Protein AF-A0A524HLT4-F1 (afdb_monomer_lite)

Foldseek 3Di:
DVLVVCCVPDPDHDDRCVVVPDDPVVLLVVLLVDQEDEEEPDPNQVSNLVSLHQYEYEAQQDDCVVVPDVRPNYDYDWADDPCPNNPDPDDPDPDSNRRVSDDPVNVVVSVCCSNVVVDPVPPQPFFDCLDVFKTFRPLCVVQCVVQVVRDPVSLVVDDVFAWPDDPPDDPQWTWTWDFTVSPTFIKIKIKGAQPDPVVQVVLCVQAVHRDDLQVLQVVCQSVLVNLVQAAFAWGMKGFDDDVRHTRMIMTMTTDDPQKDQCLVDPPVLLVDDDDPVSVVVLLVLLLLVLVSLLSVVVSQKFQLQQASRQWIAHPVGHTYGHDSSPIGRDPPPSVVSSLNNLLRHLQRAACSRQPPVSNVSSLCSNVVHPDDDPVSVVSVVSSPVSSVVVQVVQVVVVHHGRNPDD

pLDDT: mean 89.77, std 9.59, range [34.19, 98.19]

Radius of gyration: 25.06 Å; chains: 1; bounding box: 56×79×60 Å

Secondary structure (DSSP, 8-state):
-HHHHHHHH-SS----TTTSPPPHHHHHHHHHH-S-EEEESSHHHHHHHHTT--EEEEESSS-GGGG----TTEEEEE---TT-S---SS--SSS-HHHHTS-HHHHHHHHHHHHT---STT---PPEEEETTEEE-GGGHHHHHHTT-SSHHHHHH---SEE---TTS-TTEEEEEEEEETTEEEEEEEEEES--HHHHHHHHHHHTS---TTHHHHHHHHHHHHTT-B-PPEEEEEEEEETTEEEEEEEEEEPPTTEEETTT---GGGT----HHHHHHHHHHHHHHHHHHHHHHHTT-B-SS--GGGEEEETTS-EEE--GGG-B--SSSHHHHHHHHHHHHHHHS-TTTS-HHHHHHHHHHHHT-SS--HHHHHHHHHHHHHHHHHHHHHHHTT---TTT--

Sequence (406 aa):
KISRQICEESKHRLLNLGETPVTMGQLKSLFSSAGLVITNDTGPRHITIALRGKLVTLFGPNSPDWTETGYKNEIKIVGSAPCAPCAKPICSKSNHYCMEAISVEQVYKAAVTLLENKPLPQAAKSMVETVKGFFVDPEYRDGLEQKGLTSFDEVFSFYKGENLHKRELAAYRTRMRIEIQAPAATLFLKRYDNPPVPVQIKNWISHRRRQSLAFSDVSPCEYLKTAGVDTPKIIAHGTQWKLLFEKRSFCLTEKIPDAESLERKLPACFTETGSQQDIREKRAFINDLAEFVKKFHHTDYRHRDLYLAHIFYDSSGRFHLIDLARAFRPGFLAERFRRKDIAQLYYSAPRRNVSRTDRMRFYKAMAASDRLNETDKIFIRKIIGKAQKMARHDLKHGKTAPFASR

Structure (mmCIF, N/CA/C/O backbone):
data_AF-A0A524HLT4-F1
#
_entry.id   AF-A0A524HLT4-F1
#
loop_
_atom_site.group_PDB
_atom_site.id
_atom_site.type_symbol
_atom_site.label_atom_id
_atom_site.label_alt_id
_atom_site.label_comp_id
_atom_site.label_asym_id
_atom_site.label_entity_id
_atom_site.label_seq_id
_atom_site.pdbx_PDB_ins_code
_atom_site.Cartn_x
_atom_site.Cartn_y
_atom_site.Cartn_z
_atom_site.occupancy
_atom_site.B_iso_or_equiv
_atom_site.auth_seq_id
_atom_site.auth_comp_id
_atom_site.auth_asym_id
_atom_site.auth_atom_id
_atom_site.pdbx_PDB_model_num
ATOM 1 N N . LYS A 1 1 ? -0.841 -43.737 17.200 1.00 75.81 1 LYS A N 1
ATOM 2 C CA . LYS A 1 1 ? -1.978 -43.465 18.118 1.00 75.81 1 LYS A CA 1
ATOM 3 C C . LYS A 1 1 ? -2.885 -42.368 17.559 1.00 75.81 1 LYS A C 1
ATOM 5 O O . LYS A 1 1 ? -4.003 -42.695 17.209 1.00 75.81 1 LYS A O 1
ATOM 10 N N . ILE A 1 2 ? -2.392 -41.137 17.353 1.00 85.56 2 ILE A N 1
ATOM 11 C CA . ILE A 1 2 ? -3.189 -40.023 16.788 1.00 85.56 2 ILE A CA 1
ATOM 12 C C . ILE A 1 2 ? -3.711 -40.323 15.369 1.00 85.56 2 ILE A C 1
ATOM 14 O O . ILE A 1 2 ? -4.892 -40.145 15.111 1.00 85.56 2 ILE A O 1
ATOM 18 N N . SER A 1 3 ? -2.874 -40.838 14.459 1.00 87.31 3 SER A N 1
ATOM 19 C CA . SER A 1 3 ? -3.309 -41.143 13.082 1.00 87.31 3 SER A CA 1
ATOM 20 C C . SER A 1 3 ? -4.432 -42.183 13.006 1.00 87.31 3 SER A C 1
ATOM 22 O O . SER A 1 3 ? -5.308 -42.067 12.157 1.00 87.31 3 SER A O 1
ATOM 24 N N . ARG A 1 4 ? -4.435 -43.161 13.920 1.00 88.75 4 ARG A N 1
ATOM 25 C CA . ARG A 1 4 ? -5.487 -44.180 14.018 1.00 88.75 4 ARG A CA 1
ATOM 26 C C . ARG A 1 4 ? -6.804 -43.579 14.504 1.00 88.75 4 ARG A C 1
ATOM 28 O O . ARG A 1 4 ? -7.819 -43.785 13.857 1.00 88.75 4 ARG A O 1
ATOM 35 N N . GLN A 1 5 ? -6.753 -42.752 15.549 1.00 91.81 5 GLN A N 1
ATOM 36 C CA . GLN A 1 5 ? -7.920 -42.023 16.050 1.00 91.81 5 GLN A CA 1
ATOM 37 C C . GLN A 1 5 ? -8.542 -41.128 14.963 1.00 91.81 5 GLN A C 1
ATOM 39 O O . GLN A 1 5 ? -9.751 -41.138 14.772 1.00 91.81 5 GLN A O 1
ATOM 44 N N . ILE A 1 6 ? -7.718 -40.422 14.178 1.00 90.88 6 ILE A N 1
ATOM 45 C CA . ILE A 1 6 ? -8.203 -39.621 13.039 1.00 90.88 6 ILE A CA 1
ATOM 46 C C . ILE A 1 6 ? -8.924 -40.499 12.002 1.00 90.88 6 ILE A C 1
ATOM 48 O O . ILE A 1 6 ? -9.928 -40.080 11.434 1.00 90.88 6 ILE A O 1
ATOM 52 N N . CYS A 1 7 ? -8.425 -41.712 11.740 1.00 92.31 7 CYS A N 1
ATOM 53 C CA . CYS A 1 7 ? -9.081 -42.641 10.818 1.00 92.31 7 CYS A CA 1
ATOM 54 C C . CYS A 1 7 ? -10.422 -43.150 11.365 1.00 92.31 7 CYS A C 1
ATOM 56 O O . CYS A 1 7 ? -11.362 -43.276 10.588 1.00 92.31 7 CYS A O 1
ATOM 58 N N . GLU A 1 8 ? -10.513 -43.412 12.670 1.00 93.25 8 GLU A N 1
ATOM 59 C CA . GLU A 1 8 ? -11.736 -43.870 13.348 1.00 93.25 8 GLU A CA 1
ATOM 60 C C . GLU A 1 8 ? -12.819 -42.781 13.402 1.00 93.25 8 GLU A C 1
ATOM 62 O O . GLU A 1 8 ? -14.000 -43.072 13.231 1.00 93.25 8 GLU A O 1
ATOM 67 N N . GLU A 1 9 ? -12.427 -41.519 13.593 1.00 94.19 9 GLU A N 1
ATOM 68 C CA . GLU A 1 9 ? -13.350 -40.375 13.643 1.00 94.19 9 GLU A CA 1
ATOM 69 C C . GLU A 1 9 ? -13.757 -39.864 12.245 1.00 94.19 9 GLU A C 1
ATOM 71 O O . GLU A 1 9 ? -14.718 -39.101 12.100 1.00 94.19 9 GLU A O 1
ATOM 76 N N . SER A 1 10 ? -13.039 -40.265 11.192 1.00 92.25 10 SER A N 1
ATOM 77 C CA . SER A 1 10 ? -13.294 -39.809 9.826 1.00 92.25 10 SER A CA 1
ATOM 78 C C . SER A 1 10 ? -14.485 -40.523 9.187 1.00 92.25 10 SER A C 1
ATOM 80 O O . SER A 1 10 ? -14.533 -41.745 9.077 1.00 92.25 10 SER A O 1
ATOM 82 N N . LYS A 1 11 ? -15.411 -39.739 8.624 1.00 93.00 11 LYS A N 1
ATOM 83 C CA . LYS A 1 11 ? -16.519 -40.253 7.795 1.00 93.00 11 LYS A CA 1
ATOM 84 C C . LYS A 1 11 ? -16.058 -40.814 6.445 1.00 93.00 11 LYS A C 1
ATOM 86 O O . LYS A 1 11 ? -16.791 -41.564 5.808 1.00 93.00 11 LYS A O 1
ATOM 91 N N . HIS A 1 12 ? -14.869 -40.425 5.986 1.00 91.12 12 HIS A N 1
ATOM 92 C CA . HIS A 1 12 ? -14.284 -40.883 4.728 1.00 91.12 12 HIS A CA 1
ATOM 93 C C . HIS A 1 12 ? -13.130 -41.850 4.980 1.00 91.12 12 HIS A C 1
ATOM 95 O O . HIS A 1 12 ? -12.409 -41.730 5.971 1.00 91.12 12 HIS A O 1
ATOM 101 N N . ARG A 1 13 ? -12.906 -42.780 4.046 1.00 91.00 13 ARG A N 1
ATOM 102 C CA . ARG A 1 13 ? -11.767 -43.698 4.117 1.00 91.00 13 ARG A CA 1
ATOM 103 C C . ARG A 1 13 ? -10.455 -42.921 3.986 1.00 91.00 13 ARG A C 1
ATOM 105 O O . ARG A 1 13 ? -10.180 -42.354 2.931 1.00 91.00 13 ARG A O 1
ATOM 112 N N . LEU A 1 14 ? -9.636 -42.942 5.034 1.00 91.44 14 LEU A N 1
ATOM 113 C CA . LEU A 1 14 ? -8.285 -42.380 5.032 1.00 91.44 14 LEU A CA 1
ATOM 114 C C . LEU A 1 14 ? -7.245 -43.489 4.848 1.00 91.44 14 LEU A C 1
ATOM 116 O O . LEU A 1 14 ? -7.407 -44.597 5.354 1.00 91.44 14 LEU A O 1
ATOM 120 N N . LEU A 1 15 ? -6.166 -43.189 4.124 1.00 89.06 15 LEU A N 1
ATOM 121 C CA . LEU A 1 15 ? -5.007 -44.075 4.011 1.00 89.06 15 LEU A CA 1
ATOM 122 C C . LEU A 1 15 ? -3.960 -43.668 5.054 1.00 89.06 15 LEU A C 1
ATOM 124 O O . LEU A 1 15 ? -3.321 -42.622 4.932 1.00 89.06 15 LEU A O 1
ATOM 128 N N . ASN A 1 16 ? -3.784 -44.494 6.085 1.00 90.00 16 ASN A N 1
ATOM 129 C CA . ASN A 1 16 ? -2.827 -44.244 7.160 1.00 90.00 16 ASN A CA 1
ATOM 130 C C . ASN A 1 16 ? -1.420 -44.738 6.785 1.00 90.00 16 ASN A C 1
ATOM 132 O O . ASN A 1 16 ? -1.027 -45.859 7.103 1.00 90.00 16 ASN A O 1
ATOM 136 N N . LEU A 1 17 ? -0.621 -43.870 6.165 1.00 87.62 17 LEU A N 1
ATOM 137 C CA . LEU A 1 17 ? 0.766 -44.189 5.791 1.00 87.62 17 LEU A CA 1
ATOM 138 C C . LEU A 1 17 ? 1.712 -44.380 6.997 1.00 87.62 17 LEU A C 1
ATOM 140 O O . LEU A 1 17 ? 2.854 -44.789 6.820 1.00 87.62 17 LEU A O 1
ATOM 144 N N . GLY A 1 18 ? 1.255 -44.113 8.227 1.00 83.75 18 GLY A N 1
ATOM 145 C CA . GLY A 1 18 ? 1.998 -44.455 9.444 1.00 83.75 18 GLY A CA 1
ATOM 146 C C . GLY A 1 18 ? 2.004 -45.957 9.754 1.00 83.75 18 GLY A C 1
ATOM 147 O O . GLY A 1 18 ? 2.878 -46.420 10.479 1.00 83.75 18 GLY A O 1
ATOM 148 N N . GLU A 1 19 ? 1.050 -46.713 9.205 1.00 84.69 19 GLU A N 1
ATOM 149 C CA . GLU A 1 19 ? 0.971 -48.180 9.316 1.00 84.69 19 GLU A CA 1
ATOM 150 C C . GLU A 1 19 ? 1.450 -48.882 8.038 1.00 84.69 19 GLU A C 1
ATOM 152 O O . GLU A 1 19 ? 1.698 -50.084 8.035 1.00 84.69 19 GLU A O 1
ATOM 157 N N . THR A 1 20 ? 1.629 -48.129 6.952 1.00 82.31 20 THR A N 1
ATOM 158 C CA . THR A 1 20 ? 2.192 -48.608 5.686 1.00 82.31 20 THR A CA 1
ATOM 159 C C . THR A 1 20 ? 3.314 -47.663 5.260 1.00 82.31 20 THR A C 1
ATOM 161 O O . THR A 1 20 ? 3.067 -46.728 4.492 1.00 82.31 20 THR A O 1
ATOM 164 N N . PRO A 1 21 ? 4.540 -47.854 5.787 1.00 80.94 21 PRO A N 1
ATOM 165 C CA . PRO A 1 21 ? 5.656 -46.967 5.505 1.00 80.94 21 PRO A CA 1
ATOM 166 C C . PRO A 1 21 ? 5.930 -46.909 4.004 1.00 80.94 21 PRO A C 1
ATOM 168 O O . PRO A 1 21 ? 6.067 -47.936 3.341 1.00 80.94 21 PRO A O 1
ATOM 171 N N . VAL A 1 22 ? 6.032 -45.695 3.476 1.00 87.94 22 VAL A N 1
ATOM 172 C CA . VAL A 1 22 ? 6.379 -45.454 2.076 1.00 87.94 22 VAL A CA 1
ATOM 173 C C . VAL A 1 22 ? 7.835 -45.031 1.969 1.00 87.94 22 VAL A C 1
ATOM 175 O O . VAL A 1 22 ? 8.350 -44.267 2.786 1.00 87.94 22 VAL A O 1
ATOM 178 N N . THR A 1 23 ? 8.511 -45.503 0.929 1.00 91.44 23 THR A N 1
ATOM 179 C CA . THR A 1 23 ? 9.839 -45.000 0.572 1.00 91.44 23 THR A CA 1
ATOM 180 C C . THR A 1 23 ? 9.758 -43.538 0.128 1.00 91.44 23 THR A C 1
ATOM 182 O O . THR A 1 23 ? 8.711 -43.048 -0.301 1.00 91.44 23 THR A O 1
ATOM 185 N N . MET A 1 24 ? 10.893 -42.836 0.139 1.00 86.88 24 MET A N 1
ATOM 186 C CA . MET A 1 24 ? 10.975 -41.461 -0.368 1.00 86.88 24 MET A CA 1
ATOM 187 C C . MET A 1 24 ? 10.504 -41.343 -1.832 1.00 86.88 24 MET A C 1
ATOM 189 O O . MET A 1 24 ? 9.885 -40.349 -2.206 1.00 86.88 24 MET A O 1
ATOM 193 N N . GLY A 1 25 ? 10.776 -42.354 -2.666 1.00 87.81 25 GLY A N 1
ATOM 194 C CA . GLY A 1 25 ? 10.302 -42.402 -4.053 1.00 87.81 25 GLY A CA 1
ATOM 195 C C . GLY A 1 25 ? 8.781 -42.537 -4.149 1.00 87.81 25 GLY A C 1
ATOM 196 O O . GLY A 1 25 ? 8.139 -41.778 -4.872 1.00 87.81 25 GLY A O 1
ATOM 197 N N . GLN A 1 26 ? 8.192 -43.438 -3.360 1.00 91.50 26 GLN A N 1
ATOM 198 C CA . GLN A 1 26 ? 6.737 -43.611 -3.293 1.00 91.50 26 GLN A CA 1
ATOM 199 C C . GLN A 1 26 ? 6.039 -42.360 -2.748 1.00 91.50 26 GLN A C 1
ATOM 201 O O . GLN A 1 26 ? 5.020 -41.948 -3.294 1.00 91.50 26 GLN A O 1
ATOM 206 N N . LEU A 1 27 ? 6.613 -41.695 -1.740 1.00 88.81 27 LEU A N 1
ATOM 207 C CA . LEU A 1 27 ? 6.082 -40.436 -1.216 1.00 88.81 27 LEU A CA 1
ATOM 208 C C . LEU A 1 27 ? 6.042 -39.343 -2.295 1.00 88.81 27 LEU A C 1
ATOM 210 O O . LEU A 1 27 ? 5.025 -38.670 -2.450 1.00 88.81 27 LEU A O 1
ATOM 214 N N . LYS A 1 28 ? 7.115 -39.203 -3.086 1.00 86.25 28 LYS A N 1
ATOM 215 C CA . LYS A 1 28 ? 7.148 -38.277 -4.231 1.00 86.25 28 LYS A CA 1
ATOM 216 C C . LYS A 1 28 ? 6.053 -38.604 -5.251 1.00 86.25 28 LYS A C 1
ATOM 218 O O . LYS A 1 28 ? 5.383 -37.687 -5.710 1.00 86.25 28 LYS A O 1
ATOM 223 N N . SER A 1 29 ? 5.841 -39.887 -5.557 1.00 86.31 29 SER A N 1
ATOM 224 C CA . SER A 1 29 ? 4.787 -40.339 -6.481 1.00 86.31 29 SER A CA 1
ATOM 225 C C . SER A 1 29 ? 3.370 -40.066 -5.964 1.00 86.31 29 SER A C 1
ATOM 227 O O . SER A 1 29 ? 2.464 -39.768 -6.745 1.00 86.31 29 SER A O 1
ATOM 229 N N . LEU A 1 30 ? 3.156 -40.169 -4.651 1.00 88.25 30 LEU A N 1
ATOM 230 C CA . LEU A 1 30 ? 1.884 -39.797 -4.035 1.00 88.25 30 LEU A CA 1
ATOM 231 C C . LEU A 1 30 ? 1.665 -38.287 -4.141 1.00 88.25 30 LEU A C 1
ATOM 233 O O . LEU A 1 30 ? 0.588 -37.843 -4.528 1.00 88.25 30 LEU A O 1
ATOM 237 N N . PHE A 1 31 ? 2.700 -37.496 -3.857 1.00 89.88 31 PHE A N 1
ATOM 238 C CA . PHE A 1 31 ? 2.612 -36.037 -3.867 1.00 89.88 31 PHE A CA 1
ATOM 239 C C . PHE A 1 31 ? 2.452 -35.471 -5.278 1.00 89.88 31 PHE A C 1
ATOM 241 O O . PHE A 1 31 ? 1.733 -34.492 -5.448 1.00 89.88 31 PHE A O 1
ATOM 248 N N . SER A 1 32 ? 3.049 -36.097 -6.297 1.00 80.12 32 SER A N 1
ATOM 249 C CA . SER A 1 32 ? 2.853 -35.692 -7.695 1.00 80.12 32 SER A CA 1
ATOM 250 C C . SER A 1 32 ? 1.415 -35.888 -8.176 1.00 80.12 32 SER A C 1
ATOM 252 O O . SER A 1 32 ? 0.998 -35.233 -9.124 1.00 80.12 32 SER A O 1
ATOM 254 N N . SER A 1 33 ? 0.666 -36.782 -7.526 1.00 82.44 33 SER A N 1
ATOM 255 C CA . SER A 1 33 ? -0.726 -37.104 -7.863 1.00 82.44 33 SER A CA 1
ATOM 256 C C . SER A 1 33 ? -1.736 -36.437 -6.918 1.00 82.44 33 SER A C 1
ATOM 258 O O . SER A 1 33 ? -2.944 -36.546 -7.122 1.00 82.44 33 SER A O 1
ATOM 260 N N . ALA A 1 34 ? -1.266 -35.765 -5.865 1.00 88.69 34 ALA A N 1
ATOM 261 C CA . ALA A 1 34 ? -2.120 -35.152 -4.859 1.00 88.69 34 ALA A CA 1
ATOM 262 C C . ALA A 1 34 ? -2.689 -33.811 -5.350 1.00 88.69 34 ALA A C 1
ATOM 264 O O . ALA A 1 34 ? -1.956 -32.937 -5.812 1.00 88.69 34 ALA A O 1
ATOM 265 N N . GLY A 1 35 ? -3.999 -33.605 -5.176 1.00 86.94 35 GLY A N 1
ATOM 266 C CA . GLY A 1 35 ? -4.645 -32.322 -5.481 1.00 86.94 35 GLY A CA 1
ATOM 267 C C . GLY A 1 35 ? -4.282 -31.197 -4.503 1.00 86.94 35 GLY A C 1
ATOM 268 O O . GLY A 1 35 ? -4.381 -30.023 -4.853 1.00 86.94 35 GLY A O 1
ATOM 269 N N . LEU A 1 36 ? -3.856 -31.542 -3.286 1.00 94.44 36 LEU A N 1
ATOM 270 C CA . LEU A 1 36 ? -3.402 -30.621 -2.248 1.00 94.44 36 LEU A CA 1
ATOM 271 C C . LEU A 1 36 ? -2.547 -31.381 -1.229 1.00 94.44 36 LEU A C 1
ATOM 273 O O . LEU A 1 36 ? -2.898 -32.495 -0.843 1.00 94.44 36 LEU A O 1
ATOM 277 N N . VAL A 1 37 ? -1.479 -30.751 -0.742 1.00 95.75 37 VAL A N 1
ATOM 278 C CA . VAL A 1 37 ? -0.711 -31.228 0.415 1.00 95.75 37 VAL A CA 1
ATOM 279 C C . VAL A 1 37 ? -0.870 -30.243 1.572 1.00 95.75 37 VAL A C 1
ATOM 281 O O . VAL A 1 37 ? -0.700 -29.039 1.396 1.00 95.75 37 VAL A O 1
ATOM 284 N N . ILE A 1 38 ? -1.181 -30.755 2.764 1.00 97.06 38 ILE A N 1
ATOM 285 C CA . ILE A 1 38 ? -1.224 -29.984 4.014 1.00 97.06 38 ILE A CA 1
ATOM 286 C C . ILE A 1 38 ? -0.152 -30.553 4.940 1.00 97.06 38 ILE A C 1
ATOM 288 O O . ILE A 1 38 ? -0.174 -31.741 5.254 1.00 97.06 38 ILE A O 1
ATOM 292 N N . THR A 1 39 ? 0.807 -29.729 5.355 1.00 95.44 39 THR A N 1
ATOM 293 C CA . THR A 1 39 ? 1.949 -30.177 6.170 1.00 95.44 39 THR A CA 1
ATOM 294 C C . THR A 1 39 ? 2.475 -29.054 7.062 1.00 95.44 39 THR A C 1
ATOM 296 O O . THR A 1 39 ? 2.098 -27.899 6.916 1.00 95.44 39 THR A O 1
ATOM 299 N N . ASN A 1 40 ? 3.356 -29.377 8.004 1.00 93.50 40 ASN A N 1
ATOM 300 C CA . ASN A 1 40 ? 4.203 -28.395 8.682 1.00 93.50 40 ASN A CA 1
ATOM 301 C C . ASN A 1 40 ? 5.499 -28.132 7.885 1.00 93.50 40 ASN A C 1
ATOM 303 O O . ASN A 1 40 ? 5.719 -28.720 6.821 1.00 93.50 40 ASN A O 1
ATOM 307 N N . ASP A 1 41 ? 6.361 -27.257 8.406 1.00 91.38 41 ASP A N 1
ATOM 308 C CA . ASP A 1 41 ? 7.667 -26.922 7.820 1.00 91.38 41 ASP A CA 1
ATOM 309 C C . ASP A 1 41 ? 8.700 -28.055 7.987 1.00 91.38 41 ASP A C 1
ATOM 311 O O . ASP A 1 41 ? 9.596 -28.001 8.828 1.00 91.38 41 ASP A O 1
ATOM 315 N N . THR A 1 42 ? 8.518 -29.128 7.213 1.00 89.62 42 THR A N 1
ATOM 316 C CA . THR A 1 42 ? 9.365 -30.333 7.178 1.00 89.62 42 THR A CA 1
ATOM 317 C C . THR A 1 42 ? 9.606 -30.807 5.735 1.00 89.62 42 THR A C 1
ATOM 319 O O . THR A 1 42 ? 9.130 -30.200 4.777 1.00 89.62 42 THR A O 1
ATOM 322 N N . GLY A 1 43 ? 10.339 -31.913 5.544 1.00 90.38 43 GLY A N 1
ATOM 323 C CA . GLY A 1 43 ? 10.656 -32.491 4.225 1.00 90.38 43 GLY A CA 1
ATOM 324 C C . GLY A 1 43 ? 9.488 -32.557 3.217 1.00 90.38 43 GLY A C 1
ATOM 325 O O . GLY A 1 43 ? 9.670 -32.100 2.087 1.00 90.38 43 GLY A O 1
ATOM 326 N N . PRO A 1 44 ? 8.285 -33.042 3.594 1.00 93.88 44 PRO A N 1
ATOM 327 C CA . PRO A 1 44 ? 7.085 -33.016 2.751 1.00 93.88 44 PRO A CA 1
ATOM 328 C C . PRO A 1 44 ? 6.779 -31.663 2.093 1.00 93.88 44 PRO A C 1
ATOM 330 O O . PRO A 1 44 ? 6.406 -31.613 0.918 1.00 93.88 44 PRO A O 1
ATOM 333 N N . ARG A 1 45 ? 6.993 -30.556 2.809 1.00 95.56 45 ARG A N 1
ATOM 334 C CA . ARG A 1 45 ? 6.802 -29.202 2.280 1.00 95.56 45 ARG A CA 1
ATOM 335 C C . ARG A 1 45 ? 7.712 -28.957 1.078 1.00 95.56 45 ARG A C 1
ATOM 337 O O . ARG A 1 45 ? 7.246 -28.609 -0.004 1.00 95.56 45 ARG A O 1
ATOM 344 N N . HIS A 1 46 ? 9.009 -29.201 1.253 1.00 94.06 46 HIS A N 1
ATOM 345 C CA . HIS A 1 46 ? 10.015 -28.990 0.213 1.00 94.06 46 HIS A CA 1
ATOM 346 C C . HIS A 1 46 ? 9.827 -29.933 -0.981 1.00 94.06 46 HIS A C 1
ATOM 348 O O . HIS A 1 46 ? 9.992 -29.509 -2.124 1.00 94.06 46 HIS A O 1
ATOM 354 N N . ILE A 1 47 ? 9.420 -31.183 -0.736 1.00 93.44 47 ILE A N 1
ATOM 355 C CA . ILE A 1 47 ? 9.083 -32.141 -1.799 1.00 93.44 47 ILE A CA 1
ATOM 356 C C . ILE A 1 47 ? 7.904 -31.621 -2.630 1.00 93.44 47 ILE A C 1
ATOM 358 O O . ILE A 1 47 ? 7.981 -31.612 -3.855 1.00 93.44 47 ILE A O 1
ATOM 362 N N . THR A 1 48 ? 6.843 -31.131 -1.982 1.00 94.25 48 THR A N 1
ATOM 363 C CA . THR A 1 48 ? 5.665 -30.580 -2.676 1.00 94.25 48 THR A CA 1
ATOM 364 C C . THR A 1 48 ? 6.025 -29.364 -3.528 1.00 94.25 48 THR A C 1
ATOM 366 O O . THR A 1 48 ? 5.578 -29.263 -4.671 1.00 94.25 48 THR A O 1
ATOM 369 N N . ILE A 1 49 ? 6.872 -28.470 -3.006 1.00 92.38 49 ILE A N 1
ATOM 370 C CA . ILE A 1 49 ? 7.383 -27.303 -3.743 1.00 92.38 49 ILE A CA 1
ATOM 371 C C . ILE A 1 49 ? 8.161 -27.752 -4.987 1.00 92.38 49 ILE A C 1
ATOM 373 O O . ILE A 1 49 ? 7.909 -27.250 -6.082 1.00 92.38 49 ILE A O 1
ATOM 377 N N . ALA A 1 50 ? 9.068 -28.723 -4.844 1.00 88.50 50 ALA A N 1
ATOM 378 C CA . ALA A 1 50 ? 9.855 -29.252 -5.959 1.00 88.50 50 ALA A CA 1
ATOM 379 C C . ALA A 1 50 ? 8.976 -29.901 -7.044 1.00 88.50 50 ALA A C 1
ATOM 381 O O . ALA A 1 50 ? 9.264 -29.772 -8.233 1.00 88.50 50 ALA A O 1
ATOM 382 N N . LEU A 1 51 ? 7.877 -30.543 -6.638 1.00 84.12 51 LEU A N 1
ATOM 383 C CA . LEU A 1 51 ? 6.883 -31.147 -7.530 1.00 84.12 51 LEU A CA 1
ATOM 384 C C . LEU A 1 51 ? 5.854 -30.146 -8.077 1.00 84.12 51 LEU A C 1
ATOM 386 O O . LEU A 1 51 ? 4.983 -30.534 -8.849 1.00 84.12 51 LEU A O 1
ATOM 390 N N . ARG A 1 52 ? 5.949 -28.864 -7.703 1.00 87.81 52 ARG A N 1
ATOM 391 C CA . ARG A 1 52 ? 5.010 -27.804 -8.097 1.00 87.81 52 ARG A CA 1
ATOM 392 C C . ARG A 1 52 ? 3.544 -28.111 -7.731 1.00 87.81 52 ARG A C 1
ATOM 394 O O . ARG A 1 52 ? 2.621 -27.696 -8.432 1.00 87.81 52 ARG A O 1
ATOM 401 N N . GLY A 1 53 ? 3.326 -28.792 -6.602 1.00 86.69 53 GLY A N 1
ATOM 402 C CA . GLY A 1 53 ? 1.995 -29.103 -6.067 1.00 86.69 53 GLY A CA 1
ATOM 403 C C . GLY A 1 53 ? 1.346 -27.938 -5.306 1.00 86.69 53 GLY A C 1
ATOM 404 O O . GLY A 1 53 ? 2.012 -26.971 -4.937 1.00 86.69 53 GLY A O 1
ATOM 405 N N . LYS A 1 54 ? 0.037 -28.016 -5.049 1.00 93.56 54 LYS A N 1
ATOM 406 C CA . LYS A 1 54 ? -0.671 -27.065 -4.173 1.00 93.56 54 LYS A CA 1
ATOM 407 C C . LYS A 1 54 ? -0.377 -27.388 -2.709 1.00 93.56 54 LYS A C 1
ATOM 409 O O . LYS A 1 54 ? -0.395 -28.560 -2.332 1.00 93.56 54 LYS A O 1
ATOM 414 N N . LEU A 1 55 ? -0.128 -26.368 -1.891 1.00 95.50 55 LEU A N 1
ATOM 415 C CA . LEU A 1 55 ? 0.444 -26.545 -0.559 1.00 95.50 55 LEU A CA 1
ATOM 416 C C . LEU A 1 55 ? -0.191 -25.617 0.488 1.00 95.50 55 LEU A C 1
ATOM 418 O O . LEU A 1 55 ? -0.236 -24.403 0.307 1.00 95.50 55 LEU A O 1
ATOM 422 N N . VAL A 1 56 ? -0.615 -26.178 1.621 1.00 97.25 56 VAL A N 1
ATOM 423 C CA . VAL A 1 56 ? -0.846 -25.428 2.865 1.00 97.25 56 VAL A CA 1
ATOM 424 C C . VAL A 1 56 ? 0.234 -25.813 3.868 1.00 97.25 56 VAL A C 1
ATOM 426 O O . VAL A 1 56 ? 0.367 -26.990 4.211 1.00 97.25 56 VAL A O 1
ATOM 429 N N . THR A 1 57 ? 0.972 -24.824 4.367 1.00 97.25 57 THR A N 1
ATOM 430 C CA . THR A 1 57 ? 2.041 -25.040 5.348 1.00 97.25 57 THR A CA 1
ATOM 431 C C . THR A 1 57 ? 1.685 -24.423 6.691 1.00 97.25 57 THR A C 1
ATOM 433 O O . THR A 1 57 ? 1.400 -23.229 6.778 1.00 97.25 57 THR A O 1
ATOM 436 N N . LEU A 1 58 ? 1.737 -25.233 7.747 1.00 95.94 58 LEU A N 1
ATOM 437 C CA . LEU A 1 58 ? 1.437 -24.841 9.122 1.00 95.94 58 LEU A CA 1
ATOM 438 C C . LEU A 1 58 ? 2.730 -24.523 9.883 1.00 95.94 58 LEU A C 1
ATOM 440 O O . LEU A 1 58 ? 3.596 -25.385 10.057 1.00 95.94 58 LEU A O 1
ATOM 444 N N . PHE A 1 59 ? 2.848 -23.287 10.359 1.00 92.56 59 PHE A N 1
ATOM 445 C CA . PHE A 1 59 ? 4.000 -22.783 11.099 1.00 92.56 59 PHE A CA 1
ATOM 446 C C . PHE A 1 59 ? 3.634 -22.530 12.562 1.00 92.56 59 PHE A C 1
ATOM 448 O O . PHE A 1 59 ? 2.846 -21.636 12.870 1.00 92.56 59 PHE A O 1
ATOM 455 N N . GLY A 1 60 ? 4.246 -23.305 13.461 1.00 87.31 60 GLY A N 1
ATOM 456 C CA . GLY A 1 60 ? 4.193 -23.081 14.908 1.00 87.31 60 GLY A CA 1
ATOM 457 C C . GLY A 1 60 ? 5.501 -22.488 15.439 1.00 87.31 60 GLY A C 1
ATOM 458 O O . GLY A 1 60 ? 5.610 -21.276 15.594 1.00 87.31 60 GLY A O 1
ATOM 459 N N . PRO A 1 61 ? 6.514 -23.318 15.755 1.00 86.50 61 PRO A N 1
ATOM 460 C CA . PRO A 1 61 ? 7.774 -22.837 16.327 1.00 86.50 61 PRO A CA 1
ATOM 461 C C . PRO A 1 61 ? 8.706 -22.178 15.298 1.00 86.50 61 PRO A C 1
ATOM 463 O O . PRO A 1 61 ? 9.515 -21.331 15.684 1.00 86.50 61 PRO A O 1
ATOM 466 N N . ASN A 1 62 ? 8.605 -22.561 14.022 1.00 85.19 62 ASN A N 1
ATOM 467 C CA . ASN A 1 62 ? 9.479 -22.091 12.946 1.00 85.19 62 ASN A CA 1
ATOM 468 C C . ASN A 1 62 ? 8.961 -20.781 12.348 1.00 85.19 62 ASN A C 1
ATOM 470 O O . ASN A 1 62 ? 7.754 -20.606 12.181 1.00 85.19 62 ASN A O 1
ATOM 474 N N . SER A 1 63 ? 9.880 -19.883 11.986 1.00 83.06 63 SER A N 1
ATOM 475 C CA . SER A 1 63 ? 9.531 -18.682 11.226 1.00 83.06 63 SER A CA 1
ATOM 476 C C . SER A 1 63 ? 9.498 -18.994 9.723 1.00 83.06 63 SER A C 1
ATOM 478 O O . SER A 1 63 ? 10.500 -19.494 9.206 1.00 83.06 63 SER A O 1
ATOM 480 N N . PRO A 1 64 ? 8.418 -18.637 9.001 1.00 85.44 64 PRO A N 1
ATOM 481 C CA . PRO A 1 64 ? 8.361 -18.730 7.541 1.00 85.44 64 PRO A CA 1
ATOM 482 C C . PRO A 1 64 ? 9.496 -18.012 6.811 1.00 85.44 64 PRO A C 1
ATOM 484 O O . PRO A 1 64 ? 9.854 -18.419 5.709 1.00 85.44 64 PRO A O 1
ATOM 487 N N . ASP A 1 65 ? 10.056 -16.958 7.415 1.00 82.38 65 ASP A N 1
ATOM 488 C CA . ASP A 1 65 ? 11.119 -16.150 6.809 1.00 82.38 65 ASP A CA 1
ATOM 489 C C . ASP A 1 65 ? 12.405 -16.958 6.589 1.00 82.38 65 ASP A C 1
ATOM 491 O O . ASP A 1 65 ? 13.182 -16.667 5.684 1.00 82.38 65 ASP A O 1
ATOM 495 N N . TRP A 1 66 ? 12.644 -17.976 7.421 1.00 79.38 66 TRP A N 1
ATOM 496 C CA . TRP A 1 66 ? 13.870 -18.779 7.387 1.00 79.38 66 TRP A CA 1
ATOM 497 C C . TRP A 1 66 ? 13.855 -19.795 6.249 1.00 79.38 66 TRP A C 1
ATOM 499 O O . TRP A 1 66 ? 14.902 -20.188 5.744 1.00 79.38 66 TRP A O 1
ATOM 509 N N . THR A 1 67 ? 12.659 -20.217 5.852 1.00 80.00 67 THR A N 1
ATOM 510 C CA . THR A 1 67 ? 12.428 -21.235 4.830 1.00 80.00 67 THR A CA 1
ATOM 511 C C . THR A 1 67 ? 11.584 -20.666 3.687 1.00 80.00 67 THR A C 1
ATOM 513 O O . THR A 1 67 ? 10.781 -21.368 3.064 1.00 80.00 67 THR A O 1
ATOM 516 N N . GLU A 1 68 ? 11.743 -19.368 3.413 1.00 81.94 68 GLU A N 1
ATOM 517 C CA . GLU A 1 68 ? 11.079 -18.684 2.309 1.00 81.94 68 GLU A CA 1
ATOM 518 C C . GLU A 1 68 ? 11.610 -19.192 0.963 1.00 81.94 68 GLU A C 1
ATOM 520 O O . GLU A 1 68 ? 12.814 -19.267 0.731 1.00 81.94 68 GLU A O 1
ATOM 525 N N . THR A 1 69 ? 10.695 -19.547 0.065 1.00 80.81 69 THR A N 1
ATOM 526 C CA . THR A 1 69 ? 11.001 -20.124 -1.253 1.00 80.81 69 THR A CA 1
ATOM 527 C C . THR A 1 69 ? 10.408 -19.306 -2.398 1.00 80.81 69 THR A C 1
ATOM 529 O O . THR A 1 69 ? 10.738 -19.554 -3.555 1.00 80.81 69 THR A O 1
ATOM 532 N N . GLY A 1 70 ? 9.517 -18.347 -2.107 1.00 81.94 70 GLY A N 1
ATOM 533 C CA . GLY A 1 70 ? 8.774 -17.598 -3.122 1.00 81.94 70 GLY A CA 1
ATOM 534 C C . GLY A 1 70 ? 7.776 -18.451 -3.915 1.00 81.94 70 GLY A C 1
ATOM 535 O O . GLY A 1 70 ? 7.317 -18.033 -4.981 1.00 81.94 70 GLY A O 1
ATOM 536 N N . TYR A 1 71 ? 7.455 -19.657 -3.437 1.00 89.00 71 TYR A N 1
ATOM 537 C CA . TYR A 1 71 ? 6.589 -20.584 -4.152 1.00 89.00 71 TYR A CA 1
ATOM 538 C C . TYR A 1 71 ? 5.124 -20.119 -4.138 1.00 89.00 71 TYR A C 1
ATOM 540 O O . TYR A 1 71 ? 4.516 -19.937 -3.088 1.00 89.00 71 TYR A O 1
ATOM 548 N N . LYS A 1 72 ? 4.551 -19.917 -5.331 1.00 83.81 72 LYS A N 1
ATOM 549 C CA . LYS A 1 72 ? 3.267 -19.213 -5.510 1.00 83.81 72 LYS A CA 1
ATOM 550 C C . LYS A 1 72 ? 2.030 -20.019 -5.103 1.00 83.81 72 LYS A C 1
ATOM 552 O O . LYS A 1 72 ? 1.017 -19.417 -4.771 1.00 83.81 72 LYS A O 1
ATOM 557 N N . ASN A 1 73 ? 2.103 -21.351 -5.122 1.00 88.56 73 ASN A N 1
ATOM 558 C CA . ASN A 1 73 ? 0.976 -22.225 -4.768 1.00 88.56 73 ASN A CA 1
ATOM 559 C C . ASN A 1 73 ? 1.065 -22.717 -3.315 1.00 88.56 73 ASN A C 1
ATOM 561 O O . ASN A 1 73 ? 0.604 -23.816 -3.005 1.00 88.56 73 ASN A O 1
ATOM 565 N N . GLU A 1 74 ? 1.683 -21.922 -2.440 1.00 94.56 74 GLU A N 1
ATOM 566 C CA . GLU A 1 74 ? 1.761 -22.173 -1.004 1.00 94.56 74 GLU A CA 1
ATOM 567 C C . GLU A 1 74 ? 0.968 -21.119 -0.225 1.00 94.56 74 GLU A C 1
ATOM 569 O O . GLU A 1 74 ? 1.228 -19.922 -0.338 1.00 94.56 74 GLU A O 1
ATOM 574 N N . ILE A 1 75 ? 0.041 -21.567 0.622 1.00 94.12 75 ILE A N 1
ATOM 575 C CA . ILE A 1 75 ? -0.546 -20.741 1.681 1.00 94.12 75 ILE A CA 1
ATOM 576 C C . ILE A 1 75 ? 0.140 -21.103 2.998 1.00 94.12 75 ILE A C 1
ATOM 578 O O . ILE A 1 75 ? 0.075 -22.245 3.451 1.00 94.12 75 ILE A O 1
ATOM 582 N N . LYS A 1 76 ? 0.780 -20.120 3.635 1.00 94.56 76 LYS A N 1
ATOM 583 C CA . LYS A 1 76 ? 1.444 -20.283 4.935 1.00 94.56 76 LYS A CA 1
ATOM 584 C C . LYS A 1 76 ? 0.515 -19.806 6.045 1.00 94.56 76 LYS A C 1
ATOM 586 O O . LYS A 1 76 ? 0.119 -18.643 6.056 1.00 94.56 76 LYS A O 1
ATOM 591 N N . ILE A 1 77 ? 0.188 -20.685 6.985 1.00 93.31 77 ILE A N 1
ATOM 592 C CA . ILE A 1 77 ? -0.601 -20.348 8.171 1.00 93.31 77 ILE A CA 1
ATOM 593 C C . ILE A 1 77 ? 0.337 -20.334 9.367 1.00 93.31 77 ILE A C 1
ATOM 595 O O . ILE A 1 77 ? 0.942 -21.351 9.696 1.00 93.31 77 ILE A O 1
ATOM 599 N N . VAL A 1 78 ? 0.462 -19.174 10.005 1.00 91.00 78 VAL A N 1
ATOM 600 C CA . VAL A 1 78 ? 1.344 -18.973 11.157 1.00 91.00 78 VAL A CA 1
ATOM 601 C C . VAL A 1 78 ? 0.490 -18.807 12.397 1.00 91.00 78 VAL A C 1
ATOM 603 O O . VAL A 1 78 ? -0.312 -17.875 12.481 1.00 91.00 78 VAL A O 1
ATOM 606 N N . GLY A 1 79 ? 0.657 -19.703 13.362 1.00 86.00 79 GLY A N 1
ATOM 607 C CA . GLY A 1 79 ? -0.043 -19.582 14.628 1.00 86.00 79 GLY A CA 1
ATOM 608 C C . GLY A 1 79 ? 0.561 -18.482 15.493 1.00 86.00 79 GLY A C 1
ATOM 609 O O . GLY A 1 79 ? 1.775 -18.406 15.695 1.00 86.00 79 GLY A O 1
ATOM 610 N N . SER A 1 80 ? -0.295 -17.599 16.002 1.00 84.00 80 SER A N 1
ATOM 611 C CA . SER A 1 80 ? 0.131 -16.482 16.840 1.00 84.00 80 SER A CA 1
ATOM 612 C C . SER A 1 80 ? 0.195 -16.911 18.301 1.00 84.00 80 SER A C 1
ATOM 614 O O . SER A 1 80 ? -0.824 -17.219 18.913 1.00 84.00 80 SER A O 1
ATOM 616 N N . ALA A 1 81 ? 1.393 -16.907 18.877 1.00 85.44 81 ALA A N 1
ATOM 617 C CA . ALA A 1 81 ? 1.588 -17.101 20.307 1.00 85.44 81 ALA A CA 1
ATOM 618 C C . ALA A 1 81 ? 2.757 -16.236 20.797 1.00 85.44 81 ALA A C 1
ATOM 620 O O . ALA A 1 81 ? 3.716 -16.048 20.048 1.00 85.44 81 ALA A O 1
ATOM 621 N N . PRO A 1 82 ? 2.761 -15.775 22.063 1.00 83.00 82 PRO A N 1
ATOM 622 C CA . PRO A 1 82 ? 3.874 -14.998 22.621 1.00 83.00 82 PRO A CA 1
ATOM 623 C C . PRO A 1 82 ? 5.224 -15.726 22.577 1.00 83.00 82 PRO A C 1
ATOM 625 O O . PRO A 1 82 ? 6.275 -15.103 22.685 1.00 83.00 82 PRO A O 1
ATOM 628 N N . CYS A 1 83 ? 5.195 -17.056 22.465 1.00 82.31 83 CYS A N 1
ATOM 629 C CA . CYS A 1 83 ? 6.382 -17.887 22.353 1.00 82.31 83 CYS A CA 1
ATOM 630 C C . CYS A 1 83 ? 6.857 -18.108 20.910 1.00 82.31 83 CYS A C 1
ATOM 632 O O . CYS A 1 83 ? 7.907 -18.716 20.757 1.00 82.31 83 CYS A O 1
ATOM 634 N N . ALA A 1 84 ? 6.127 -17.681 19.875 1.00 83.88 84 ALA A N 1
ATOM 635 C CA . ALA A 1 84 ? 6.465 -17.945 18.476 1.00 83.88 84 ALA A CA 1
ATOM 636 C C . ALA A 1 84 ? 6.963 -16.680 17.746 1.00 83.88 84 ALA A C 1
ATOM 638 O O . ALA A 1 84 ? 6.432 -15.596 17.996 1.00 83.88 84 ALA A O 1
ATOM 639 N N . PRO A 1 85 ? 7.931 -16.801 16.816 1.00 85.19 85 PRO A N 1
ATOM 640 C CA . PRO A 1 85 ? 8.713 -18.002 16.495 1.00 85.19 85 PRO A CA 1
ATOM 641 C C . PRO A 1 85 ? 9.823 -18.251 17.539 1.00 85.19 85 PRO A C 1
ATOM 643 O O . PRO A 1 85 ? 10.535 -17.323 17.917 1.00 85.19 85 PRO A O 1
ATOM 646 N N . CYS A 1 86 ? 10.000 -19.496 18.002 1.00 85.44 86 CYS A N 1
ATOM 647 C CA . CYS A 1 86 ? 11.062 -19.854 18.964 1.00 85.44 86 CYS A CA 1
ATOM 648 C C . CYS A 1 86 ? 12.173 -20.733 18.393 1.00 85.44 86 CYS A C 1
ATOM 650 O O . CYS A 1 86 ? 13.224 -20.819 19.024 1.00 85.44 86 CYS A O 1
ATOM 652 N N . ALA A 1 87 ? 11.928 -21.419 17.270 1.00 82.12 87 ALA A N 1
ATOM 653 C CA . ALA A 1 87 ? 12.829 -22.397 16.654 1.00 82.12 87 ALA A CA 1
ATOM 654 C C . ALA A 1 87 ? 13.363 -23.482 17.620 1.00 82.12 87 ALA A C 1
ATOM 656 O O . ALA A 1 87 ? 14.418 -24.070 17.388 1.00 82.12 87 ALA A O 1
ATOM 657 N N . LYS A 1 88 ? 12.658 -23.752 18.730 1.00 81.81 88 LYS A N 1
ATOM 658 C CA . LYS A 1 88 ? 13.088 -24.746 19.720 1.00 81.81 88 LYS A CA 1
ATOM 659 C C . LYS A 1 88 ? 12.639 -26.147 19.297 1.00 81.81 88 LYS A C 1
ATOM 661 O O . LYS A 1 88 ? 11.449 -26.323 19.038 1.00 81.81 88 LYS A O 1
ATOM 666 N N . PRO A 1 89 ? 13.536 -27.151 19.310 1.00 81.38 89 PRO A N 1
ATOM 667 C CA . PRO A 1 89 ? 13.177 -28.529 18.972 1.00 81.38 89 PRO A CA 1
ATOM 668 C C . PRO A 1 89 ? 12.300 -29.187 20.047 1.00 81.38 89 PRO A C 1
ATOM 670 O O . PRO A 1 89 ? 11.520 -30.081 19.740 1.00 81.38 89 PRO A O 1
ATOM 673 N N . ILE A 1 90 ? 12.403 -28.730 21.302 1.00 86.81 90 ILE A N 1
ATOM 674 C CA . ILE A 1 90 ? 11.614 -29.218 22.439 1.00 86.81 90 ILE A CA 1
ATOM 675 C C . ILE A 1 90 ? 10.890 -28.031 23.079 1.00 86.81 90 ILE A C 1
ATOM 677 O O . ILE A 1 90 ? 11.505 -27.017 23.426 1.00 86.81 90 ILE A O 1
ATOM 681 N N . CYS A 1 91 ? 9.570 -28.148 23.231 1.00 88.31 91 CYS A N 1
ATOM 682 C CA . CYS A 1 91 ? 8.742 -27.136 23.880 1.00 88.31 91 CYS A CA 1
ATOM 683 C C . CYS A 1 91 ? 8.699 -27.380 25.393 1.00 88.31 91 CYS A C 1
ATOM 685 O O . CYS A 1 91 ? 8.369 -28.474 25.829 1.00 88.31 91 CYS A O 1
ATOM 687 N N . SER A 1 92 ? 8.994 -26.353 26.197 1.00 89.69 92 SER A N 1
ATOM 688 C CA . SER A 1 92 ? 8.914 -26.421 27.666 1.00 89.69 92 SER A CA 1
ATOM 689 C C . SER A 1 92 ? 7.548 -26.016 28.233 1.00 89.69 92 SER A C 1
ATOM 691 O O . SER A 1 92 ? 7.392 -25.882 29.445 1.00 89.69 92 SER A O 1
ATOM 693 N N . LYS A 1 93 ? 6.569 -25.732 27.369 1.00 88.69 93 LYS A N 1
ATOM 694 C CA . LYS A 1 93 ? 5.197 -25.401 27.769 1.00 88.69 93 LYS A CA 1
ATOM 695 C C . LYS A 1 93 ? 4.369 -26.679 27.856 1.00 88.69 93 LYS A C 1
ATOM 697 O O . LYS A 1 93 ? 4.661 -27.637 27.152 1.00 88.69 93 LYS A O 1
ATOM 702 N N . SER A 1 94 ? 3.323 -26.655 28.682 1.00 87.56 94 SER A N 1
ATOM 703 C CA . SER A 1 94 ? 2.352 -27.753 28.794 1.00 87.56 94 SER A CA 1
ATOM 704 C C . SER A 1 94 ? 1.722 -28.099 27.445 1.00 87.56 94 SER A C 1
ATOM 706 O O . SER A 1 94 ? 1.574 -29.272 27.125 1.00 87.56 94 SER A O 1
ATOM 708 N N . ASN A 1 95 ? 1.436 -27.071 26.640 1.00 88.25 95 ASN A N 1
ATOM 709 C CA . ASN A 1 95 ? 0.845 -27.201 25.318 1.00 88.25 95 ASN A CA 1
ATOM 710 C C . ASN A 1 95 ? 1.650 -26.434 24.263 1.00 88.25 95 ASN A C 1
ATOM 712 O O . ASN A 1 95 ? 2.356 -25.459 24.549 1.00 88.25 95 ASN A O 1
ATOM 716 N N . HIS A 1 96 ? 1.482 -26.832 23.004 1.00 88.75 96 HIS A N 1
ATOM 717 C CA . HIS A 1 96 ? 2.017 -26.109 21.856 1.00 88.75 96 HIS A CA 1
ATOM 718 C C . HIS A 1 96 ? 1.070 -24.975 21.447 1.00 88.75 96 HIS A C 1
ATOM 720 O O . HIS A 1 96 ? 0.469 -25.031 20.380 1.00 88.75 96 HIS A O 1
ATOM 726 N N . TYR A 1 97 ? 0.978 -23.919 22.266 1.00 90.19 97 TYR A N 1
ATOM 727 C CA . TYR A 1 97 ? 0.084 -22.774 22.017 1.00 90.19 97 TYR A CA 1
ATOM 728 C C . TYR A 1 97 ? 0.233 -22.170 20.612 1.00 90.19 97 TYR A C 1
ATOM 730 O O . TYR A 1 97 ? -0.737 -21.708 20.025 1.00 90.19 97 TYR A O 1
ATOM 738 N N . CYS A 1 98 ? 1.445 -22.195 20.047 1.00 89.94 98 CYS A N 1
ATOM 739 C CA . CYS A 1 98 ? 1.693 -21.750 18.677 1.00 89.94 98 CYS A CA 1
ATOM 740 C C . CYS A 1 98 ? 1.011 -22.629 17.621 1.00 89.94 98 CYS A C 1
ATOM 742 O O . CYS A 1 98 ? 0.579 -22.108 16.608 1.00 89.94 98 CYS A O 1
ATOM 744 N N . MET A 1 99 ? 0.882 -23.936 17.844 1.00 90.81 99 MET A N 1
ATOM 745 C CA . MET A 1 99 ? 0.132 -24.824 16.954 1.00 90.81 99 MET A CA 1
ATOM 746 C C . MET A 1 99 ? -1.370 -24.778 17.254 1.00 90.81 99 MET A C 1
ATOM 748 O O . MET A 1 99 ? -2.162 -24.807 16.324 1.00 90.81 99 MET A O 1
ATOM 752 N N . GLU A 1 100 ? -1.771 -24.647 18.522 1.00 91.19 100 GLU A N 1
ATOM 753 C CA . GLU A 1 100 ? -3.187 -24.530 18.921 1.00 91.19 100 GLU A CA 1
ATOM 754 C C . GLU A 1 100 ? -3.841 -23.230 18.431 1.00 91.19 100 GLU A C 1
ATOM 756 O O . GLU A 1 100 ? -5.043 -23.191 18.184 1.00 91.19 100 GLU A O 1
ATOM 761 N N . ALA A 1 101 ? -3.052 -22.168 18.247 1.00 90.56 101 ALA A N 1
ATOM 762 C CA . ALA A 1 101 ? -3.517 -20.916 17.658 1.00 90.56 101 ALA A CA 1
ATOM 763 C C . ALA A 1 101 ? -3.909 -21.048 16.174 1.00 90.56 101 ALA A C 1
ATOM 765 O O . ALA A 1 101 ? -4.521 -20.130 15.626 1.00 90.56 101 ALA A O 1
ATOM 766 N N . ILE A 1 102 ? -3.548 -22.157 15.518 1.00 93.88 102 ILE A N 1
ATOM 767 C CA . ILE A 1 102 ? -3.969 -22.475 14.155 1.00 93.88 102 ILE A CA 1
ATOM 768 C C . ILE A 1 102 ? -5.309 -23.203 14.233 1.00 93.88 102 ILE A C 1
ATOM 770 O O . ILE A 1 102 ? -5.377 -24.366 14.630 1.00 93.88 102 ILE A O 1
ATOM 774 N N . SER A 1 103 ? -6.387 -22.530 13.837 1.00 94.44 103 SER A N 1
ATOM 775 C CA . SER A 1 103 ? -7.717 -23.132 13.874 1.00 94.44 103 SER A CA 1
ATOM 776 C C . SER A 1 103 ? -7.973 -24.029 12.663 1.00 94.44 103 SER A C 1
ATOM 778 O O . SER A 1 103 ? -7.507 -23.766 11.551 1.00 94.44 103 SER A O 1
ATOM 780 N N . VAL A 1 104 ? -8.789 -25.069 12.859 1.00 94.12 104 VAL A N 1
ATOM 781 C CA . VAL A 1 104 ? -9.252 -25.953 11.772 1.00 94.12 104 VAL A CA 1
ATOM 782 C C . VAL A 1 104 ? -9.905 -25.142 10.650 1.00 94.12 104 VAL A C 1
ATOM 784 O O . VAL A 1 104 ? -9.650 -25.395 9.478 1.00 94.12 104 VAL A O 1
ATOM 787 N N . GLU A 1 105 ? -10.672 -24.111 11.004 1.00 93.62 105 GLU A N 1
ATOM 788 C CA . GLU A 1 105 ? -11.344 -23.226 10.051 1.00 93.62 105 GLU A CA 1
ATOM 789 C C . GLU A 1 105 ? -10.358 -22.454 9.157 1.00 93.62 105 GLU A C 1
ATOM 791 O O . GLU A 1 105 ? -10.597 -22.289 7.960 1.00 93.62 105 GLU A O 1
ATOM 796 N N . GLN A 1 106 ? -9.224 -21.999 9.707 1.00 91.25 106 GLN A N 1
ATOM 797 C CA . GLN A 1 106 ? -8.173 -21.346 8.917 1.00 91.25 106 GLN A CA 1
ATOM 798 C C . GLN A 1 106 ? -7.575 -22.313 7.892 1.00 91.25 106 GLN A C 1
ATOM 800 O O . GLN A 1 106 ? -7.404 -21.952 6.726 1.00 91.25 106 GLN A O 1
ATOM 805 N N . VAL A 1 107 ? -7.288 -23.545 8.320 1.00 96.56 107 VAL A N 1
ATOM 806 C CA . VAL A 1 107 ? -6.730 -24.589 7.450 1.00 96.56 107 VAL A CA 1
ATOM 807 C C . VAL A 1 107 ? -7.735 -24.990 6.373 1.00 96.56 107 VAL A C 1
ATOM 809 O O . VAL A 1 107 ? -7.374 -25.072 5.200 1.00 96.56 107 VAL A O 1
ATOM 812 N N . TYR A 1 108 ? -9.003 -25.170 6.744 1.00 95.12 108 TYR A N 1
ATOM 813 C CA . TYR A 1 108 ? -10.085 -25.518 5.829 1.00 95.12 108 TYR A CA 1
ATOM 814 C C . TYR A 1 108 ? -10.274 -24.455 4.742 1.00 95.12 108 TYR A C 1
ATOM 816 O O . TYR A 1 108 ? -10.240 -24.781 3.557 1.00 95.12 108 TYR A O 1
ATOM 824 N N . LYS A 1 109 ? -10.364 -23.170 5.109 1.00 90.31 109 LYS A N 1
ATOM 825 C CA . LYS A 1 109 ? -10.470 -22.065 4.138 1.00 90.31 109 LYS A CA 1
ATOM 826 C C . LYS A 1 109 ? -9.290 -22.022 3.169 1.00 90.31 109 LYS A C 1
ATOM 828 O O . LYS A 1 109 ? -9.493 -21.822 1.970 1.00 90.31 109 LYS A O 1
ATOM 833 N N . ALA A 1 110 ? -8.069 -22.226 3.663 1.00 92.88 110 ALA A N 1
ATOM 834 C CA . ALA A 1 110 ? -6.879 -22.282 2.817 1.00 92.88 110 ALA A CA 1
ATOM 835 C C . ALA A 1 110 ? -6.924 -23.475 1.847 1.00 92.88 110 ALA A C 1
ATOM 837 O O . ALA A 1 110 ? -6.643 -23.318 0.658 1.00 92.88 110 ALA A O 1
ATOM 838 N N . ALA A 1 111 ? -7.335 -24.647 2.337 1.00 95.19 111 ALA A N 1
ATOM 839 C CA . ALA A 1 111 ? -7.477 -25.851 1.529 1.00 95.19 111 ALA A CA 1
ATOM 840 C C . ALA A 1 111 ? -8.524 -25.674 0.421 1.00 95.19 111 ALA A C 1
ATOM 842 O O . ALA A 1 111 ? -8.233 -25.949 -0.741 1.00 95.19 111 ALA A O 1
ATOM 843 N N . VAL A 1 112 ? -9.702 -25.149 0.762 1.00 92.69 112 VAL A N 1
ATOM 844 C CA . VAL A 1 112 ? -10.784 -24.839 -0.183 1.00 92.69 112 VAL A CA 1
ATOM 845 C C . VAL A 1 112 ? -10.314 -23.837 -1.239 1.00 92.69 112 VAL A C 1
ATOM 847 O O . VAL A 1 112 ? -10.480 -24.087 -2.430 1.00 92.69 112 VAL A O 1
ATOM 850 N N . THR A 1 113 ? -9.632 -22.763 -0.824 1.00 87.06 113 THR A N 1
ATOM 851 C CA . THR A 1 113 ? -9.079 -21.752 -1.744 1.00 87.06 113 THR A CA 1
ATOM 852 C C . THR A 1 113 ? -8.154 -22.383 -2.786 1.00 87.06 113 THR A C 1
ATOM 854 O O . THR A 1 113 ? -8.255 -22.080 -3.971 1.00 87.06 113 THR A O 1
ATOM 857 N N . LEU A 1 114 ? -7.267 -23.291 -2.368 1.00 89.62 114 LEU A N 1
ATOM 858 C CA . LEU A 1 114 ? -6.359 -23.972 -3.289 1.00 89.62 114 LEU A CA 1
ATOM 859 C C . LEU A 1 114 ? -7.072 -25.026 -4.148 1.00 89.62 114 LEU A C 1
ATOM 861 O O . LEU A 1 114 ? -6.770 -25.144 -5.336 1.00 89.62 114 LEU A O 1
ATOM 865 N N . LEU A 1 115 ? -7.999 -25.804 -3.585 1.00 88.88 115 LEU A N 1
ATOM 866 C CA . LEU A 1 115 ? -8.669 -26.907 -4.283 1.00 88.88 115 LEU A CA 1
ATOM 867 C C . LEU A 1 115 ? -9.672 -26.434 -5.333 1.00 88.88 115 LEU A C 1
ATOM 869 O O . LEU A 1 115 ? -9.665 -26.964 -6.440 1.00 88.88 115 LEU A O 1
ATOM 873 N N . GLU A 1 116 ? -10.482 -25.421 -5.031 1.00 82.88 116 GLU A N 1
ATOM 874 C CA . GLU A 1 116 ? -11.559 -24.968 -5.920 1.00 82.88 116 GLU A CA 1
ATOM 875 C C . GLU A 1 116 ? -11.051 -24.248 -7.178 1.00 82.88 116 GLU A C 1
ATOM 877 O O . GLU A 1 116 ? -11.857 -23.817 -7.999 1.00 82.88 116 GLU A O 1
ATOM 882 N N . ASN A 1 117 ? -9.733 -24.046 -7.326 1.00 59.88 117 ASN A N 1
ATOM 883 C CA . ASN A 1 117 ? -9.161 -23.098 -8.290 1.00 59.88 117 ASN A CA 1
ATOM 884 C C . ASN A 1 117 ? -9.849 -21.720 -8.225 1.00 59.88 117 ASN A C 1
ATOM 886 O O . ASN A 1 117 ? -9.706 -20.925 -9.158 1.00 59.88 117 ASN A O 1
ATOM 890 N N . LYS A 1 118 ? -10.574 -21.409 -7.131 1.00 36.72 118 LYS A N 1
ATOM 891 C CA . LYS A 1 118 ? -10.970 -20.040 -6.834 1.00 36.72 118 LYS A CA 1
ATOM 892 C C . LYS A 1 118 ? -9.657 -19.284 -6.814 1.00 36.72 118 LYS A C 1
ATOM 894 O O . LYS A 1 118 ? -8.741 -19.710 -6.104 1.00 36.72 118 LYS A O 1
ATOM 899 N N . PRO A 1 119 ? -9.505 -18.243 -7.642 1.00 34.66 119 PRO A N 1
ATOM 900 C CA . PRO A 1 119 ? -8.265 -17.508 -7.647 1.00 34.66 119 PRO A CA 1
ATOM 901 C C . PRO A 1 119 ? -8.004 -17.099 -6.198 1.00 34.66 119 PRO A C 1
ATOM 903 O O . PRO A 1 119 ? -8.834 -16.417 -5.591 1.00 34.66 119 PRO A O 1
ATOM 906 N N . LEU A 1 120 ? -6.856 -17.531 -5.649 1.00 36.69 120 LEU A N 1
ATOM 907 C CA . LEU A 1 120 ? -6.167 -16.784 -4.593 1.00 36.69 120 LEU A CA 1
ATOM 908 C C . LEU A 1 120 ? -6.415 -15.311 -4.917 1.00 36.69 120 LEU A C 1
ATOM 910 O O . LEU A 1 120 ? -6.189 -14.997 -6.090 1.00 36.69 120 LEU A O 1
ATOM 914 N N . PRO A 1 121 ? -6.928 -14.465 -3.994 1.00 36.22 121 PRO A N 1
ATOM 915 C CA . PRO A 1 121 ? -7.338 -13.090 -4.295 1.00 36.22 121 PRO A CA 1
ATOM 916 C C . PRO A 1 121 ? -6.332 -12.495 -5.263 1.00 36.22 121 PRO A C 1
ATOM 918 O O . PRO A 1 121 ? -5.176 -12.359 -4.870 1.00 36.22 121 PRO A O 1
ATOM 921 N N . GLN A 1 122 ? -6.759 -12.356 -6.534 1.00 34.19 122 GLN A N 1
ATOM 922 C CA . GLN A 1 122 ? -5.896 -12.524 -7.714 1.00 34.19 122 GLN A CA 1
ATOM 923 C C . GLN A 1 122 ? -4.443 -12.187 -7.393 1.00 34.19 122 GLN A C 1
ATOM 925 O O . GLN A 1 122 ? -4.100 -11.010 -7.246 1.00 34.19 122 GLN A O 1
ATOM 930 N N . ALA A 1 123 ? -3.578 -13.205 -7.320 1.00 39.78 123 ALA A N 1
ATOM 931 C CA . ALA A 1 123 ? -2.202 -12.961 -7.709 1.00 39.78 123 ALA A CA 1
ATOM 932 C C . ALA A 1 123 ? -2.326 -12.337 -9.099 1.00 39.78 123 ALA A C 1
ATOM 934 O O . ALA A 1 123 ? -2.802 -13.003 -10.022 1.00 39.78 123 ALA A O 1
ATOM 935 N N . ALA A 1 124 ? -2.053 -11.032 -9.201 1.00 44.25 124 ALA A N 1
ATOM 936 C CA . ALA A 1 124 ? -2.044 -10.324 -10.468 1.00 44.25 124 ALA A CA 1
ATOM 937 C C . ALA A 1 124 ? -1.348 -11.242 -11.474 1.00 44.25 124 ALA A C 1
ATOM 939 O O . ALA A 1 124 ? -0.313 -11.825 -11.119 1.00 44.25 124 ALA A O 1
ATOM 940 N N . LYS A 1 125 ? -1.931 -11.445 -12.668 1.00 52.44 125 LYS A N 1
ATOM 941 C CA . LYS A 1 125 ? -1.211 -12.117 -13.760 1.00 52.44 125 LYS A CA 1
ATOM 942 C C . LYS A 1 125 ? 0.201 -11.546 -13.728 1.00 52.44 125 LYS A C 1
ATOM 944 O O . LYS A 1 125 ? 0.348 -10.326 -13.777 1.00 52.44 125 LYS A O 1
ATOM 949 N N . SER A 1 126 ? 1.203 -12.390 -13.471 1.00 69.12 126 SER A N 1
ATOM 950 C CA . SER A 1 126 ? 2.548 -11.876 -13.217 1.00 69.12 126 SER A CA 1
ATOM 951 C C . SER A 1 126 ? 2.937 -11.011 -14.400 1.00 69.12 126 SER A C 1
ATOM 953 O O . SER A 1 126 ? 2.798 -11.474 -15.534 1.00 69.12 126 SER A O 1
ATOM 955 N N . MET A 1 127 ? 3.352 -9.772 -14.132 1.00 85.44 127 MET A N 1
ATOM 956 C CA . MET A 1 127 ? 3.685 -8.839 -15.199 1.00 85.44 127 MET A CA 1
ATOM 957 C C . MET A 1 127 ? 4.670 -9.476 -16.173 1.00 85.44 127 MET A C 1
ATOM 959 O O . MET A 1 127 ? 5.586 -10.196 -15.769 1.00 85.44 127 MET A O 1
ATOM 963 N N . VAL A 1 128 ? 4.469 -9.209 -17.455 1.00 87.19 128 VAL A N 1
ATOM 964 C CA . VAL A 1 128 ? 5.318 -9.715 -18.526 1.00 87.19 128 VAL A CA 1
ATOM 965 C C . VAL A 1 128 ? 6.386 -8.676 -18.818 1.00 87.19 128 VAL A C 1
ATOM 967 O O . VAL A 1 128 ? 6.077 -7.503 -19.028 1.00 87.19 128 VAL A O 1
ATOM 970 N N . GLU A 1 129 ? 7.642 -9.111 -18.831 1.00 90.19 129 GLU A N 1
ATOM 971 C CA . GLU A 1 129 ? 8.752 -8.287 -19.298 1.00 90.19 129 GLU A CA 1
ATOM 972 C C . GLU A 1 129 ? 8.660 -8.158 -20.825 1.00 90.19 129 GLU A C 1
ATOM 974 O O . GLU A 1 129 ? 8.803 -9.147 -21.542 1.00 90.19 129 GLU A O 1
ATOM 979 N N . THR A 1 130 ? 8.347 -6.964 -21.331 1.00 88.38 130 THR A N 1
ATOM 980 C CA . THR A 1 130 ? 8.174 -6.713 -22.776 1.00 88.38 130 THR A CA 1
ATOM 981 C C . THR A 1 130 ? 9.488 -6.332 -23.444 1.00 88.38 130 THR A C 1
ATOM 983 O O . THR A 1 130 ? 9.789 -6.775 -24.547 1.00 88.38 130 THR A O 1
ATOM 986 N N . VAL A 1 131 ? 10.295 -5.546 -22.738 1.00 89.75 131 VAL A N 1
ATOM 987 C CA . VAL A 1 131 ? 11.696 -5.257 -23.040 1.00 89.75 131 VAL A CA 1
ATOM 988 C C . VAL A 1 131 ? 12.472 -5.285 -21.730 1.00 89.75 131 VAL A C 1
ATOM 990 O O . VAL A 1 131 ? 11.892 -5.106 -20.660 1.00 89.75 131 VAL A O 1
ATOM 993 N N . LYS A 1 132 ? 13.790 -5.492 -21.790 1.00 89.19 132 LYS A N 1
ATOM 994 C CA . LYS A 1 132 ? 14.627 -5.634 -20.591 1.00 89.19 132 LYS A CA 1
ATOM 995 C C . LYS A 1 132 ? 14.387 -4.501 -19.580 1.00 89.19 132 LYS A C 1
ATOM 997 O O . LYS A 1 132 ? 14.679 -3.336 -19.855 1.00 89.19 132 LYS A O 1
ATOM 1002 N N . GLY A 1 133 ? 13.908 -4.860 -18.394 1.00 86.50 133 GLY A N 1
ATOM 1003 C CA . GLY A 1 133 ? 13.597 -3.954 -17.297 1.00 86.50 133 GLY A CA 1
ATOM 1004 C C . GLY A 1 133 ? 12.259 -3.221 -17.410 1.00 86.50 133 GLY A C 1
ATOM 1005 O O . GLY A 1 133 ? 12.057 -2.301 -16.621 1.00 86.50 133 GLY A O 1
ATOM 1006 N N . PHE A 1 134 ? 11.376 -3.580 -18.346 1.00 94.12 134 PHE A N 1
ATOM 1007 C CA . PHE A 1 134 ? 10.046 -2.997 -18.568 1.00 94.12 134 PHE A CA 1
ATOM 1008 C C . PHE A 1 134 ? 8.982 -4.088 -18.430 1.00 94.12 134 PHE A C 1
ATOM 1010 O O . PHE A 1 134 ? 8.941 -5.028 -19.218 1.00 94.12 134 PHE A O 1
ATOM 1017 N N . PHE A 1 135 ? 8.107 -3.943 -17.443 1.00 93.88 135 PHE A N 1
ATOM 1018 C CA . PHE A 1 135 ? 7.113 -4.937 -17.057 1.00 93.88 135 PHE A CA 1
ATOM 1019 C C . PHE A 1 135 ? 5.707 -4.371 -17.231 1.00 93.88 135 PHE A C 1
ATOM 1021 O O . PHE A 1 135 ? 5.459 -3.220 -16.864 1.00 93.88 135 PHE A O 1
ATOM 1028 N N . VAL A 1 136 ? 4.800 -5.178 -17.782 1.00 95.06 136 VAL A N 1
ATOM 1029 C CA . VAL A 1 136 ? 3.421 -4.794 -18.116 1.00 95.06 136 VAL A CA 1
ATOM 1030 C C . VAL A 1 136 ? 2.443 -5.863 -17.645 1.00 95.06 136 VAL A C 1
ATOM 1032 O O . VAL A 1 136 ? 2.682 -7.054 -17.847 1.00 95.06 136 VAL A O 1
ATOM 1035 N N . ASP A 1 137 ? 1.325 -5.451 -17.052 1.00 93.44 137 ASP A N 1
ATOM 1036 C CA . ASP A 1 137 ? 0.158 -6.313 -16.875 1.00 93.44 137 ASP A CA 1
ATOM 1037 C C . ASP A 1 137 ? -0.400 -6.687 -18.263 1.00 93.44 137 ASP A C 1
ATOM 1039 O O . ASP A 1 137 ? -0.811 -5.788 -19.004 1.00 93.44 137 ASP A O 1
ATOM 1043 N N . PRO A 1 138 ? -0.435 -7.982 -18.638 1.00 91.12 138 PRO A N 1
ATOM 1044 C CA . PRO A 1 138 ? -0.875 -8.419 -19.963 1.00 91.12 138 PRO A CA 1
ATOM 1045 C C . PRO A 1 138 ? -2.255 -7.912 -20.376 1.00 91.12 138 PRO A C 1
ATOM 1047 O O . PRO A 1 138 ? -2.494 -7.731 -21.562 1.00 91.12 138 PRO A O 1
ATOM 1050 N N . GLU A 1 139 ? -3.154 -7.682 -19.417 1.00 93.44 139 GLU A N 1
ATOM 1051 C CA . GLU A 1 139 ? -4.497 -7.159 -19.684 1.00 93.44 139 GLU A CA 1
ATOM 1052 C C . GLU A 1 139 ? -4.466 -5.742 -20.277 1.00 93.44 139 GLU A C 1
ATOM 1054 O O . GLU A 1 139 ? -5.355 -5.375 -21.032 1.00 93.44 139 GLU A O 1
ATOM 1059 N N . TYR A 1 140 ? -3.426 -4.966 -19.977 1.00 95.12 140 TYR A N 1
ATOM 1060 C CA . TYR A 1 140 ? -3.291 -3.562 -20.365 1.00 95.12 140 TYR A CA 1
ATOM 1061 C C . TYR A 1 140 ? -2.352 -3.356 -21.554 1.00 95.12 140 TYR A C 1
ATOM 1063 O O . TYR A 1 140 ? -2.136 -2.214 -21.963 1.00 95.12 140 TYR A O 1
ATOM 1071 N N . ARG A 1 141 ? -1.763 -4.433 -22.093 1.00 93.62 141 ARG A N 1
ATOM 1072 C CA . ARG A 1 141 ? -0.766 -4.354 -23.168 1.00 93.62 141 ARG A CA 1
ATOM 1073 C C . ARG A 1 141 ? -1.308 -3.573 -24.364 1.00 93.62 141 ARG A C 1
ATOM 1075 O O . ARG A 1 141 ? -0.700 -2.576 -24.739 1.00 93.62 141 ARG A O 1
ATOM 1082 N N . ASP A 1 142 ? -2.464 -3.967 -24.887 1.00 94.94 142 ASP A N 1
ATOM 1083 C CA . ASP A 1 142 ? -3.043 -3.370 -26.094 1.00 94.94 142 ASP A CA 1
ATOM 1084 C C . ASP A 1 142 ? -3.335 -1.872 -25.901 1.00 94.94 142 ASP A C 1
ATOM 1086 O O . ASP A 1 142 ? -3.017 -1.044 -26.754 1.00 94.94 142 ASP A O 1
ATOM 1090 N N . GLY A 1 143 ? -3.875 -1.485 -24.739 1.00 95.31 143 GLY A N 1
ATOM 1091 C CA . GLY A 1 143 ? -4.131 -0.083 -24.407 1.00 95.31 143 GLY A CA 1
ATOM 1092 C C . GLY A 1 143 ? -2.858 0.757 -24.270 1.00 95.31 143 GLY A C 1
ATOM 1093 O O . GLY A 1 143 ? -2.865 1.938 -24.625 1.00 95.31 143 GLY A O 1
ATOM 1094 N N . LEU A 1 144 ? -1.759 0.170 -23.782 1.00 95.88 144 LEU A N 1
ATOM 1095 C CA . LEU A 1 144 ? -0.453 0.834 -23.732 1.00 95.88 144 LEU A CA 1
ATOM 10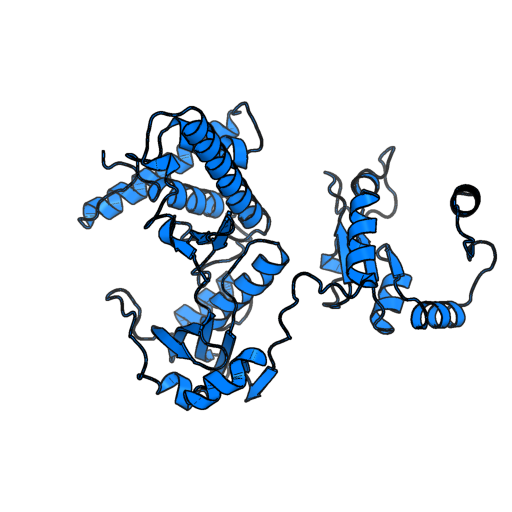96 C C . LEU A 1 144 ? 0.194 0.926 -25.120 1.00 95.88 144 LEU A C 1
ATOM 1098 O O . LEU A 1 144 ? 0.743 1.978 -25.448 1.00 95.88 144 LEU A O 1
ATOM 1102 N N . GLU A 1 145 ? 0.083 -0.114 -25.949 1.00 94.88 145 GLU A N 1
ATOM 1103 C CA . GLU A 1 145 ? 0.547 -0.127 -27.345 1.00 94.88 145 GLU A CA 1
ATOM 1104 C C . GLU A 1 145 ? -0.134 0.971 -28.169 1.00 94.88 145 GLU A C 1
ATOM 1106 O O . GLU A 1 145 ? 0.542 1.784 -28.797 1.00 94.88 145 GLU A O 1
ATOM 1111 N N . GLN A 1 146 ? -1.457 1.107 -28.061 1.00 94.75 146 GLN A N 1
ATOM 1112 C CA . GLN A 1 146 ? -2.218 2.173 -28.729 1.00 94.75 146 GLN A CA 1
ATOM 1113 C C . GLN A 1 146 ? -1.787 3.590 -28.314 1.00 94.75 146 GLN A C 1
ATOM 1115 O O . GLN A 1 146 ? -1.964 4.549 -29.067 1.00 94.75 146 GLN A O 1
ATOM 1120 N N . LYS A 1 147 ? -1.230 3.753 -27.107 1.00 94.25 147 LYS A N 1
ATOM 1121 C CA . LYS A 1 147 ? -0.686 5.033 -26.628 1.00 94.25 147 LYS A CA 1
ATOM 1122 C C . LYS A 1 147 ? 0.795 5.228 -26.930 1.00 94.25 147 LYS A C 1
ATOM 1124 O O . LYS A 1 147 ? 1.312 6.299 -26.607 1.00 94.25 147 LYS A O 1
ATOM 1129 N N . GLY A 1 148 ? 1.461 4.243 -27.533 1.00 93.50 148 GLY A N 1
ATOM 1130 C CA . GLY A 1 148 ? 2.908 4.245 -27.716 1.00 93.50 148 GLY A CA 1
ATOM 1131 C C . GLY A 1 148 ? 3.637 4.256 -26.374 1.00 93.50 148 GLY A C 1
ATOM 1132 O O . GLY A 1 148 ? 4.541 5.049 -26.171 1.00 93.50 148 GLY A O 1
ATOM 1133 N N . LEU A 1 149 ? 3.195 3.465 -25.396 1.00 95.44 149 LEU A N 1
ATOM 1134 C CA . LEU A 1 149 ? 3.840 3.336 -24.082 1.00 95.44 149 LEU A CA 1
ATOM 1135 C C . LEU A 1 149 ? 4.524 1.971 -23.963 1.00 95.44 149 LEU A C 1
ATOM 1137 O O . LEU A 1 149 ? 4.304 1.239 -22.999 1.00 95.44 149 LEU A O 1
ATOM 1141 N N . THR A 1 150 ? 5.337 1.624 -24.962 1.00 93.88 150 THR A N 1
ATOM 1142 C CA . THR A 1 150 ? 5.915 0.279 -25.131 1.00 93.88 150 THR A CA 1
ATOM 1143 C C . THR A 1 150 ? 7.409 0.196 -24.839 1.00 93.88 150 THR A C 1
ATOM 1145 O O . THR A 1 150 ? 7.939 -0.891 -24.613 1.00 93.88 150 THR A O 1
ATOM 1148 N N . SER A 1 151 ? 8.095 1.337 -24.791 1.00 95.62 151 SER A N 1
ATOM 1149 C CA . SER A 1 151 ? 9.532 1.430 -24.534 1.00 95.62 151 SER A CA 1
ATOM 1150 C C . SER A 1 151 ? 9.880 2.578 -23.582 1.00 95.62 151 SER A C 1
ATOM 1152 O O . SER A 1 151 ? 9.079 3.477 -23.318 1.00 95.62 151 SER A O 1
ATOM 1154 N N . PHE A 1 152 ? 11.107 2.578 -23.051 1.00 96.44 152 PHE A N 1
ATOM 1155 C CA . PHE A 1 152 ? 11.577 3.673 -22.196 1.00 96.44 152 PHE A CA 1
ATOM 1156 C C . PHE A 1 152 ? 11.620 5.018 -22.924 1.00 96.44 152 PHE A C 1
ATOM 1158 O O . PHE A 1 152 ? 11.300 6.032 -22.312 1.00 96.44 152 PHE A O 1
ATOM 1165 N N . ASP A 1 153 ? 12.043 5.058 -24.187 1.00 96.50 153 ASP A N 1
ATOM 1166 C CA . ASP A 1 153 ? 12.140 6.323 -24.920 1.00 96.50 153 ASP A CA 1
ATOM 1167 C C . ASP A 1 153 ? 10.753 6.908 -25.185 1.00 96.50 153 ASP A C 1
ATOM 1169 O O . ASP A 1 153 ? 10.548 8.103 -24.968 1.00 96.50 153 ASP A O 1
ATOM 1173 N N . GLU A 1 154 ? 9.768 6.077 -25.524 1.00 96.19 154 GLU A N 1
ATOM 1174 C CA . GLU A 1 154 ? 8.400 6.555 -25.713 1.00 96.19 154 GLU A CA 1
ATOM 1175 C C . GLU A 1 154 ? 7.757 6.987 -24.389 1.00 96.19 154 GLU A C 1
ATOM 1177 O O . GLU A 1 154 ? 7.218 8.086 -24.305 1.00 96.19 154 GLU A O 1
ATOM 1182 N N . VAL A 1 155 ? 7.896 6.211 -23.304 1.00 96.69 155 VAL A N 1
ATOM 1183 C CA . VAL A 1 155 ? 7.369 6.603 -21.980 1.00 96.69 155 VAL A CA 1
ATOM 1184 C C . VAL A 1 155 ? 7.952 7.942 -21.514 1.00 96.69 155 VAL A C 1
ATOM 1186 O O . VAL A 1 155 ? 7.245 8.749 -20.904 1.00 96.69 155 VAL A O 1
ATOM 1189 N N . PHE A 1 156 ? 9.232 8.212 -21.778 1.00 96.25 156 PHE A N 1
ATOM 1190 C CA . PHE A 1 156 ? 9.897 9.444 -21.338 1.00 96.25 156 PHE A CA 1
ATOM 1191 C C . PHE A 1 156 ? 9.698 10.627 -22.292 1.00 96.25 156 PHE A C 1
ATOM 1193 O O . PHE A 1 156 ? 9.753 11.764 -21.832 1.00 96.25 156 PHE A O 1
ATOM 1200 N N . SER A 1 157 ? 9.377 10.377 -23.562 1.00 94.88 157 SER A N 1
ATOM 1201 C CA . SER A 1 157 ? 8.969 11.403 -24.533 1.00 94.88 157 SER A CA 1
ATOM 1202 C C . SER A 1 157 ? 7.448 11.594 -24.623 1.00 94.88 157 SER A C 1
ATOM 1204 O O . SER A 1 157 ? 6.969 12.470 -25.341 1.00 94.88 157 SER A O 1
ATOM 1206 N N . PHE A 1 158 ? 6.663 10.821 -23.865 1.00 93.12 158 PHE A N 1
ATOM 1207 C CA . PHE A 1 158 ? 5.213 10.963 -23.821 1.00 93.12 158 PHE A CA 1
ATOM 1208 C C . PHE A 1 158 ? 4.796 12.229 -23.060 1.00 93.12 158 PHE A C 1
ATOM 1210 O O . PHE A 1 158 ? 5.090 12.378 -21.868 1.00 93.12 158 PHE A O 1
ATOM 1217 N N . TYR A 1 159 ? 4.061 13.118 -23.735 1.00 90.62 159 TYR A N 1
ATOM 1218 C CA . TYR A 1 159 ? 3.482 14.344 -23.160 1.00 90.62 159 TYR A CA 1
ATOM 1219 C C . TYR A 1 159 ? 2.005 14.552 -23.527 1.00 90.62 159 TYR A C 1
ATOM 1221 O O . TYR A 1 159 ? 1.444 15.603 -23.245 1.00 90.62 159 TYR A O 1
ATOM 1229 N N . LYS A 1 160 ? 1.355 13.545 -24.127 1.00 88.12 160 LYS A N 1
ATOM 1230 C CA . LYS A 1 160 ? -0.050 13.607 -24.575 1.00 88.12 160 LYS A CA 1
ATOM 1231 C C . LYS A 1 160 ? -1.073 13.367 -23.446 1.00 88.12 160 LYS A C 1
ATOM 1233 O O . LYS A 1 160 ? -2.241 13.129 -23.728 1.00 88.12 160 LYS A O 1
ATOM 1238 N N . GLY A 1 161 ? -0.641 13.368 -22.185 1.00 87.50 161 GLY A N 1
ATOM 1239 C CA . GLY A 1 161 ? -1.503 13.229 -21.009 1.00 87.50 161 GLY A CA 1
ATOM 1240 C C . GLY A 1 161 ? -1.619 14.535 -20.227 1.00 87.50 161 GLY A C 1
ATOM 1241 O O . GLY A 1 161 ? -0.885 15.493 -20.464 1.00 87.50 161 GLY A O 1
ATOM 1242 N N . GLU A 1 162 ? -2.516 14.571 -19.248 1.00 92.19 162 GLU A N 1
ATOM 1243 C CA . GLU A 1 162 ? -2.668 15.740 -18.385 1.00 92.19 162 GLU A CA 1
ATOM 1244 C C . GLU A 1 162 ? -1.540 15.779 -17.349 1.00 92.19 162 GLU A C 1
ATOM 1246 O O . GLU A 1 162 ? -1.357 14.853 -16.552 1.00 92.19 162 GLU A O 1
ATOM 1251 N N . ASN A 1 163 ? -0.771 16.865 -17.347 1.00 88.31 163 ASN A N 1
ATOM 1252 C CA . ASN A 1 163 ? 0.344 17.038 -16.429 1.00 88.31 163 ASN A CA 1
ATOM 1253 C C . ASN A 1 163 ? -0.150 17.422 -15.025 1.00 88.31 163 ASN A C 1
ATOM 1255 O O . ASN A 1 163 ? -0.738 18.480 -14.827 1.00 88.31 163 ASN A O 1
ATOM 1259 N N . LEU A 1 164 ? 0.168 16.598 -14.025 1.00 86.44 164 LEU A N 1
ATOM 1260 C CA . LEU A 1 164 ? -0.200 16.817 -12.620 1.00 86.44 164 LEU A CA 1
ATOM 1261 C C . LEU A 1 164 ? 0.907 17.566 -11.858 1.00 86.44 164 LEU A C 1
ATOM 1263 O O . LEU A 1 164 ? 1.225 17.242 -10.706 1.00 86.44 164 LEU A O 1
ATOM 1267 N N . HIS A 1 165 ? 1.544 18.529 -12.529 1.00 74.44 165 HIS A N 1
ATOM 1268 C CA . HIS A 1 165 ? 2.695 19.260 -12.013 1.00 74.44 165 HIS A CA 1
ATOM 1269 C C . HIS A 1 165 ? 2.356 19.980 -10.700 1.00 74.44 165 HIS A C 1
ATOM 1271 O O . HIS A 1 165 ? 1.348 20.674 -10.579 1.00 74.44 165 HIS A O 1
ATOM 1277 N N . LYS A 1 166 ? 3.250 19.870 -9.715 1.00 73.44 166 LYS A N 1
ATOM 1278 C CA . LYS A 1 166 ? 3.239 20.690 -8.499 1.00 73.44 166 LYS A CA 1
ATOM 1279 C C . LYS A 1 166 ? 4.546 21.467 -8.452 1.00 73.44 166 LYS A C 1
ATOM 1281 O O . LYS A 1 166 ? 5.597 20.877 -8.669 1.00 73.44 166 LYS A O 1
ATOM 1286 N N . ARG A 1 167 ? 4.489 22.758 -8.104 1.00 65.31 167 ARG A N 1
ATOM 1287 C CA . ARG A 1 167 ? 5.669 23.646 -7.995 1.00 65.31 167 ARG A CA 1
ATOM 1288 C C . ARG A 1 167 ? 6.773 23.103 -7.072 1.00 65.31 167 ARG A C 1
ATOM 1290 O O . ARG A 1 167 ? 7.922 23.485 -7.208 1.00 65.31 167 ARG A O 1
ATOM 1297 N N . GLU A 1 168 ? 6.420 22.212 -6.148 1.00 73.56 168 GLU A N 1
ATOM 1298 C CA . GLU A 1 168 ? 7.326 21.596 -5.171 1.00 73.56 168 GLU A CA 1
ATOM 1299 C C . GLU A 1 168 ? 7.965 20.271 -5.658 1.00 73.56 168 GLU A C 1
ATOM 1301 O O . GLU A 1 168 ? 8.740 19.656 -4.922 1.00 73.56 168 GLU A O 1
ATOM 1306 N N . LEU A 1 169 ? 7.629 19.771 -6.857 1.00 78.94 169 LEU A N 1
ATOM 1307 C CA . LEU A 1 169 ? 8.231 18.543 -7.392 1.00 78.94 169 LEU A CA 1
ATOM 1308 C C . LEU A 1 169 ? 9.661 18.806 -7.870 1.00 78.94 169 LEU A C 1
ATOM 1310 O O . LEU A 1 169 ? 9.949 19.805 -8.519 1.00 78.94 169 LEU A O 1
ATOM 1314 N N . ALA A 1 170 ? 10.562 17.872 -7.567 1.00 84.88 170 ALA A N 1
ATOM 1315 C CA . ALA A 1 170 ? 11.926 17.936 -8.069 1.00 84.88 170 ALA A CA 1
ATOM 1316 C C . ALA A 1 170 ? 11.954 17.781 -9.598 1.00 84.88 170 ALA A C 1
ATOM 1318 O O . ALA A 1 170 ? 11.204 16.972 -10.138 1.00 84.88 170 ALA A O 1
ATOM 1319 N N . ALA A 1 171 ? 12.870 18.482 -10.274 1.00 89.19 171 ALA A N 1
ATOM 1320 C CA . ALA A 1 171 ? 12.965 18.506 -11.739 1.00 89.19 171 ALA A CA 1
ATOM 1321 C C . ALA A 1 171 ? 13.117 17.114 -12.385 1.00 89.19 171 ALA A C 1
ATOM 1323 O O . ALA A 1 171 ? 12.611 16.881 -13.476 1.00 89.19 171 ALA A O 1
ATOM 1324 N N . TYR A 1 172 ? 13.748 16.162 -11.688 1.00 91.88 172 TYR A N 1
ATOM 1325 C CA . TYR A 1 172 ? 13.895 14.778 -12.152 1.00 91.88 172 TYR A CA 1
ATOM 1326 C C . TYR A 1 172 ? 12.604 13.947 -12.048 1.00 91.88 172 TYR A C 1
ATOM 1328 O O . TYR A 1 172 ? 12.624 12.771 -12.392 1.00 91.88 172 TYR A O 1
ATOM 1336 N N . ARG A 1 173 ? 11.494 14.488 -11.523 1.00 94.12 173 ARG A N 1
ATOM 1337 C CA . ARG A 1 173 ? 10.252 13.748 -11.251 1.00 94.12 173 ARG A CA 1
ATOM 1338 C C . ARG A 1 173 ? 9.057 14.386 -11.948 1.00 94.12 173 ARG A C 1
ATOM 1340 O O . ARG A 1 173 ? 8.737 15.543 -11.702 1.00 94.12 173 ARG A O 1
ATOM 1347 N N . THR A 1 174 ? 8.305 13.590 -12.706 1.00 94.00 174 THR A N 1
ATOM 1348 C CA . THR A 1 174 ? 7.037 14.028 -13.321 1.00 94.00 174 THR A CA 1
ATOM 1349 C C . THR A 1 174 ? 5.881 13.093 -12.973 1.00 94.00 174 THR A C 1
ATOM 1351 O O . THR A 1 174 ? 6.088 11.922 -12.644 1.00 94.00 174 THR A O 1
ATOM 1354 N N . ARG A 1 175 ? 4.655 13.633 -12.989 1.00 93.94 175 ARG A N 1
ATOM 1355 C CA . ARG A 1 175 ? 3.401 12.907 -12.745 1.00 93.94 175 ARG A CA 1
ATOM 1356 C C . ARG A 1 175 ? 2.390 13.290 -13.823 1.00 93.94 175 ARG A C 1
ATOM 1358 O O . ARG A 1 175 ? 2.224 14.477 -14.088 1.00 93.94 175 ARG A O 1
ATOM 1365 N N . MET A 1 176 ? 1.715 12.315 -14.417 1.00 94.94 176 MET A N 1
ATOM 1366 C CA . MET A 1 176 ? 0.778 12.545 -15.517 1.00 94.94 176 MET A CA 1
ATOM 1367 C C . MET A 1 176 ? -0.437 11.629 -15.394 1.00 94.94 176 MET A C 1
ATOM 1369 O O . MET A 1 176 ? -0.297 10.488 -14.952 1.00 94.94 176 MET A O 1
ATOM 1373 N N . ARG A 1 177 ? -1.612 12.122 -15.784 1.00 96.88 177 ARG A N 1
ATOM 1374 C CA . ARG A 1 177 ? -2.830 11.325 -15.951 1.00 96.88 177 ARG A CA 1
ATOM 1375 C C . ARG A 1 177 ? -2.988 10.952 -17.424 1.00 96.88 177 ARG A C 1
ATOM 1377 O O . ARG A 1 177 ? -2.830 11.802 -18.298 1.00 96.88 177 ARG A O 1
ATOM 1384 N N . ILE A 1 178 ? -3.269 9.682 -17.685 1.00 96.25 178 ILE A N 1
ATOM 1385 C CA . ILE A 1 178 ? -3.394 9.099 -19.024 1.00 96.25 178 ILE A CA 1
ATOM 1386 C C . ILE A 1 178 ? -4.696 8.304 -19.072 1.00 96.25 178 ILE A C 1
ATOM 1388 O O . ILE A 1 178 ? -5.041 7.645 -18.099 1.00 96.25 178 ILE A O 1
ATOM 1392 N N . GLU A 1 179 ? -5.412 8.340 -20.187 1.00 96.44 179 GLU A N 1
ATOM 1393 C CA . GLU A 1 179 ? -6.608 7.520 -20.407 1.00 96.44 179 GLU A CA 1
ATOM 1394 C C . GLU A 1 179 ? -6.342 6.520 -21.526 1.00 96.44 179 GLU A C 1
ATOM 1396 O O . GLU A 1 179 ? -5.889 6.921 -22.596 1.00 96.44 179 GLU A O 1
ATOM 1401 N N . ILE A 1 180 ? -6.618 5.241 -21.292 1.00 95.88 180 ILE A N 1
ATOM 1402 C CA . ILE A 1 180 ? -6.526 4.158 -22.284 1.00 95.88 180 ILE A CA 1
ATOM 1403 C C . ILE A 1 180 ? -7.917 3.569 -22.553 1.00 95.88 180 ILE A C 1
ATOM 1405 O O . ILE A 1 180 ? -8.841 3.835 -21.787 1.00 95.88 180 ILE A O 1
ATOM 1409 N N . GLN A 1 181 ? -8.072 2.794 -23.634 1.00 92.94 181 GLN A N 1
ATOM 1410 C CA . GLN A 1 181 ? -9.363 2.217 -24.052 1.00 92.94 181 GLN A CA 1
ATOM 1411 C C . GLN A 1 181 ? -9.412 0.678 -24.025 1.00 92.94 181 GLN A C 1
ATOM 1413 O O . GLN A 1 181 ? -10.500 0.113 -24.084 1.00 92.94 181 GLN A O 1
ATOM 1418 N N . ALA A 1 182 ? -8.270 -0.002 -23.890 1.00 90.12 182 ALA A N 1
ATOM 1419 C CA . ALA A 1 182 ? -8.177 -1.463 -23.891 1.00 90.12 182 ALA A CA 1
ATOM 1420 C C . ALA A 1 182 ? -7.327 -1.984 -22.704 1.00 90.12 182 ALA A C 1
ATOM 1422 O O . ALA A 1 182 ? -6.109 -2.116 -22.844 1.00 90.12 182 ALA A O 1
ATOM 1423 N N . PRO A 1 183 ? -7.944 -2.250 -21.533 1.00 93.06 183 PRO A N 1
ATOM 1424 C CA . PRO A 1 183 ? -9.311 -1.871 -21.161 1.00 93.06 183 PRO A CA 1
ATOM 1425 C C . PRO A 1 183 ? -9.438 -0.357 -20.941 1.00 93.06 183 PRO A C 1
ATOM 1427 O O . PRO A 1 183 ? -8.441 0.357 -20.812 1.00 93.06 183 PRO A O 1
ATOM 1430 N N . ALA A 1 184 ? -10.670 0.150 -20.902 1.00 94.88 184 ALA A N 1
ATOM 1431 C CA . ALA A 1 184 ? -10.917 1.552 -20.593 1.00 94.88 184 ALA A CA 1
ATOM 1432 C C . ALA A 1 184 ? -10.506 1.855 -19.146 1.00 94.88 184 ALA A C 1
ATOM 1434 O O . ALA A 1 184 ? -11.114 1.345 -18.208 1.00 94.88 184 ALA A O 1
ATOM 1435 N N . ALA A 1 185 ? -9.471 2.674 -18.961 1.00 95.62 185 ALA A N 1
ATOM 1436 C CA . ALA A 1 185 ? -8.945 2.985 -17.636 1.00 95.62 185 ALA A CA 1
ATOM 1437 C C . ALA A 1 185 ? -8.254 4.350 -17.591 1.00 95.62 185 ALA A C 1
ATOM 1439 O O . ALA A 1 185 ? -7.600 4.785 -18.544 1.00 95.62 185 ALA A O 1
ATOM 1440 N N . THR A 1 186 ? -8.342 5.009 -16.435 1.00 97.31 186 THR A N 1
ATOM 1441 C CA . THR A 1 186 ? -7.504 6.166 -16.106 1.00 97.31 186 THR A CA 1
ATOM 1442 C C . THR A 1 186 ? -6.253 5.684 -15.382 1.00 97.31 186 THR A C 1
ATOM 1444 O O . THR A 1 186 ? -6.341 5.049 -14.335 1.00 97.31 186 THR A O 1
ATOM 1447 N N . LEU A 1 187 ? -5.082 6.028 -15.902 1.00 97.25 187 LEU A N 1
ATOM 1448 C CA . LEU A 1 187 ? -3.777 5.653 -15.377 1.00 97.25 187 LEU A CA 1
ATOM 1449 C C . LEU A 1 187 ? -3.024 6.880 -14.856 1.00 97.25 187 LEU A C 1
ATOM 1451 O O . LEU A 1 187 ? -3.133 7.982 -15.395 1.00 97.25 187 LEU A O 1
ATOM 1455 N N . PHE A 1 188 ? -2.200 6.673 -13.834 1.00 96.88 188 PHE A N 1
ATOM 1456 C CA . PHE A 1 188 ? -1.272 7.668 -13.311 1.00 96.88 188 PHE A CA 1
ATOM 1457 C C . PHE A 1 188 ? 0.163 7.223 -13.559 1.00 96.88 188 PHE A C 1
ATOM 1459 O O . PHE A 1 188 ? 0.643 6.266 -12.954 1.00 96.88 188 PHE A O 1
ATOM 1466 N N . LEU A 1 189 ? 0.860 7.950 -14.428 1.00 97.00 189 LEU A N 1
ATOM 1467 C CA . LEU A 1 189 ? 2.266 7.741 -14.746 1.00 97.00 189 LEU A CA 1
ATOM 1468 C C . LEU A 1 189 ? 3.137 8.601 -13.824 1.00 97.00 189 LEU A C 1
ATOM 1470 O O . LEU A 1 189 ? 3.039 9.829 -13.840 1.00 97.00 189 LEU A O 1
ATOM 1474 N N . LYS A 1 190 ? 4.029 7.971 -13.055 1.00 96.19 190 LYS A N 1
ATOM 1475 C CA . LYS A 1 190 ? 5.139 8.644 -12.363 1.00 96.19 190 LYS A CA 1
ATOM 1476 C C . LYS A 1 190 ? 6.442 8.304 -13.082 1.00 96.19 190 LYS A C 1
ATOM 1478 O O . LYS A 1 190 ? 6.731 7.125 -13.266 1.00 96.19 190 LYS A O 1
ATOM 1483 N N . ARG A 1 191 ? 7.239 9.313 -13.447 1.00 96.31 191 ARG A N 1
ATOM 1484 C CA . ARG A 1 191 ? 8.572 9.136 -14.056 1.00 96.31 191 ARG A CA 1
ATOM 1485 C C . ARG A 1 191 ? 9.658 9.751 -13.191 1.00 96.31 191 ARG A C 1
ATOM 1487 O O . ARG A 1 191 ? 9.433 10.790 -12.566 1.00 96.31 191 ARG A O 1
ATOM 1494 N N . TYR A 1 192 ? 10.829 9.132 -13.234 1.00 96.62 192 TYR A N 1
ATOM 1495 C CA . TYR A 1 192 ? 12.065 9.599 -12.628 1.00 96.62 192 TYR A CA 1
ATOM 1496 C C . TYR A 1 192 ? 13.162 9.572 -13.698 1.00 96.62 192 TYR A C 1
ATOM 1498 O O . TYR A 1 192 ? 13.493 8.501 -14.207 1.00 96.62 192 TYR A O 1
ATOM 1506 N N . ASP A 1 193 ? 13.680 10.740 -14.073 1.00 96.81 193 ASP A N 1
ATOM 1507 C CA . ASP A 1 193 ? 14.673 10.903 -15.139 1.00 96.81 193 ASP A CA 1
ATOM 1508 C C . ASP A 1 193 ? 15.988 11.442 -14.578 1.00 96.81 193 ASP A C 1
ATOM 1510 O O . ASP A 1 193 ? 16.029 12.532 -14.012 1.00 96.81 193 ASP A O 1
ATOM 1514 N N . ASN A 1 194 ? 17.053 10.653 -14.704 1.00 96.31 194 ASN A N 1
ATOM 1515 C CA . ASN A 1 194 ? 18.387 10.911 -14.163 1.00 96.31 194 ASN A CA 1
ATOM 1516 C C . ASN A 1 194 ? 18.363 11.442 -12.713 1.00 96.31 194 ASN A C 1
ATOM 1518 O O . ASN A 1 194 ? 18.898 12.521 -12.433 1.00 96.31 194 ASN A O 1
ATOM 1522 N N . PRO A 1 195 ? 17.739 10.716 -11.761 1.00 96.06 195 PRO A N 1
ATOM 1523 C CA . PRO A 1 195 ? 17.666 11.187 -10.388 1.00 96.06 195 PRO A CA 1
ATOM 1524 C C . PRO A 1 195 ? 19.073 11.360 -9.789 1.00 96.06 195 PRO A C 1
ATOM 1526 O O . PRO A 1 195 ? 19.936 10.508 -10.007 1.00 96.06 195 PRO A O 1
ATOM 1529 N N . PRO A 1 196 ? 19.326 12.406 -8.983 1.00 96.75 196 PRO A N 1
ATOM 1530 C CA . PRO A 1 196 ? 20.650 12.644 -8.416 1.00 96.75 196 PRO A CA 1
ATOM 1531 C C . PRO A 1 196 ? 21.153 11.470 -7.569 1.00 96.75 196 PRO A C 1
ATOM 1533 O O . PRO A 1 196 ? 20.408 10.912 -6.759 1.00 96.75 196 PRO A O 1
ATOM 1536 N N . VAL A 1 197 ? 22.444 11.148 -7.680 1.00 95.56 197 VAL A N 1
ATOM 1537 C CA . VAL A 1 197 ? 23.093 10.048 -6.939 1.00 95.56 197 VAL A CA 1
ATOM 1538 C C . VAL A 1 197 ? 22.805 10.076 -5.424 1.00 95.56 197 VAL A C 1
ATOM 1540 O O . VAL A 1 197 ? 22.424 9.033 -4.888 1.00 95.56 197 VAL A O 1
ATOM 1543 N N . PRO A 1 198 ? 22.866 11.223 -4.711 1.00 96.44 198 PRO A N 1
ATOM 1544 C CA . PRO A 1 198 ? 22.550 11.255 -3.278 1.00 96.44 198 PRO A CA 1
ATOM 1545 C C . PRO A 1 198 ? 21.109 10.834 -2.952 1.00 96.44 198 PRO A C 1
ATOM 1547 O O . PRO A 1 198 ? 20.854 10.230 -1.907 1.00 96.44 198 PRO A O 1
ATOM 1550 N N . VAL A 1 199 ? 20.156 11.127 -3.845 1.00 94.50 199 VAL A N 1
ATOM 1551 C CA . VAL A 1 199 ? 18.754 10.711 -3.696 1.00 94.50 199 VAL A CA 1
ATOM 1552 C C . VAL A 1 199 ? 18.642 9.194 -3.842 1.00 94.50 199 VAL A C 1
ATOM 1554 O O . VAL A 1 199 ? 17.972 8.556 -3.029 1.00 94.50 199 VAL A O 1
ATOM 1557 N N . GLN A 1 200 ? 19.344 8.615 -4.819 1.00 94.69 200 GLN A N 1
ATOM 1558 C CA . GLN A 1 200 ? 19.372 7.168 -5.042 1.00 94.69 200 GLN A CA 1
ATOM 1559 C C . GLN A 1 200 ? 20.006 6.419 -3.863 1.00 94.69 200 GLN A C 1
ATOM 1561 O O . GLN A 1 200 ? 19.404 5.490 -3.334 1.00 94.69 200 GLN A O 1
ATOM 1566 N N . ILE A 1 201 ? 21.170 6.865 -3.376 1.00 93.69 201 ILE A N 1
ATOM 1567 C CA . ILE A 1 201 ? 21.849 6.248 -2.223 1.00 93.69 201 ILE A CA 1
ATOM 1568 C C . ILE A 1 201 ? 20.947 6.288 -0.984 1.00 93.69 201 ILE A C 1
ATOM 1570 O O . ILE A 1 201 ? 20.770 5.283 -0.295 1.00 93.69 201 ILE A O 1
ATOM 1574 N N . LYS A 1 202 ? 20.305 7.432 -0.718 1.00 91.62 202 LYS A N 1
ATOM 1575 C CA . LYS A 1 202 ? 19.345 7.564 0.386 1.00 91.62 202 LYS A CA 1
ATOM 1576 C C . LYS A 1 202 ? 18.152 6.618 0.235 1.00 91.62 202 LYS A C 1
ATOM 1578 O O . LYS A 1 202 ? 17.681 6.078 1.241 1.00 91.62 202 LYS A O 1
ATOM 1583 N N . ASN A 1 203 ? 17.661 6.423 -0.990 1.00 89.25 203 ASN A N 1
ATOM 1584 C CA . ASN A 1 203 ? 16.626 5.436 -1.293 1.00 89.25 203 ASN A CA 1
ATOM 1585 C C . ASN A 1 203 ? 17.119 4.027 -0.930 1.00 89.25 203 ASN A C 1
ATOM 1587 O O . ASN A 1 203 ? 16.457 3.324 -0.171 1.00 89.25 203 ASN A O 1
ATOM 1591 N N . TRP A 1 204 ? 18.325 3.649 -1.360 1.00 88.81 204 TRP A N 1
ATOM 1592 C CA . TRP A 1 204 ? 18.876 2.317 -1.097 1.00 88.81 204 TRP A CA 1
ATOM 1593 C C . TRP A 1 204 ? 19.073 2.037 0.387 1.00 88.81 204 TRP A C 1
ATOM 1595 O O . TRP A 1 204 ? 18.697 0.969 0.855 1.00 88.81 204 TRP A O 1
ATOM 1605 N N . ILE A 1 205 ? 19.579 3.009 1.150 1.00 86.75 205 ILE A N 1
ATOM 1606 C CA . ILE A 1 205 ? 19.715 2.889 2.608 1.00 86.75 205 ILE A CA 1
ATOM 1607 C C . ILE A 1 205 ? 18.339 2.708 3.263 1.00 86.75 205 ILE A C 1
ATOM 1609 O O . ILE A 1 205 ? 18.169 1.852 4.130 1.00 86.75 205 ILE A O 1
ATOM 1613 N N . SER A 1 206 ? 17.338 3.484 2.832 1.00 82.00 206 SER A N 1
ATOM 1614 C CA . SER A 1 206 ? 15.981 3.419 3.396 1.00 82.00 206 SER A CA 1
ATOM 1615 C C . SER A 1 206 ? 15.308 2.064 3.149 1.00 82.00 206 SER A C 1
ATOM 1617 O O . SER A 1 206 ? 14.540 1.608 3.994 1.00 82.00 206 SER A O 1
ATOM 1619 N N . HIS A 1 207 ? 15.611 1.422 2.018 1.00 80.38 207 HIS A N 1
ATOM 1620 C CA . HIS A 1 207 ? 15.054 0.124 1.624 1.00 80.38 207 HIS A CA 1
ATOM 1621 C C . HIS A 1 207 ? 15.996 -1.062 1.870 1.00 80.38 207 HIS A C 1
ATOM 1623 O O . HIS A 1 207 ? 15.601 -2.201 1.638 1.00 80.38 207 HIS A O 1
ATOM 1629 N N . ARG A 1 208 ? 17.220 -0.808 2.354 1.00 85.00 208 ARG A N 1
ATOM 1630 C CA . ARG A 1 208 ? 18.286 -1.798 2.600 1.00 85.00 208 ARG A CA 1
ATOM 1631 C C . ARG A 1 208 ? 18.655 -2.641 1.375 1.00 85.00 208 ARG A C 1
ATOM 1633 O O . ARG A 1 208 ? 19.167 -3.745 1.512 1.00 85.00 208 ARG A O 1
ATOM 1640 N N . ARG A 1 209 ? 18.385 -2.124 0.178 1.00 83.31 209 ARG A N 1
ATOM 1641 C CA . ARG A 1 209 ? 18.711 -2.763 -1.099 1.00 83.31 209 ARG A CA 1
ATOM 1642 C C . ARG A 1 209 ? 18.803 -1.718 -2.198 1.00 83.31 209 ARG A C 1
ATOM 1644 O O . ARG A 1 209 ? 18.131 -0.687 -2.142 1.00 83.31 209 ARG A O 1
ATOM 1651 N N . ARG A 1 210 ? 19.588 -2.013 -3.229 1.00 87.06 210 ARG A N 1
ATOM 1652 C CA . ARG A 1 210 ? 19.606 -1.216 -4.456 1.00 87.06 210 ARG A CA 1
ATOM 1653 C C . ARG A 1 210 ? 18.262 -1.367 -5.173 1.00 87.06 210 ARG A C 1
ATOM 1655 O O . ARG A 1 210 ? 17.892 -2.466 -5.567 1.00 87.06 210 ARG A O 1
ATOM 1662 N N . GLN A 1 211 ? 17.547 -0.260 -5.345 1.00 88.25 211 GLN A N 1
ATOM 1663 C CA . GLN A 1 211 ? 16.295 -0.201 -6.101 1.00 88.25 211 GLN A CA 1
ATOM 1664 C C . GLN A 1 211 ? 16.086 1.193 -6.697 1.00 88.25 211 GLN A C 1
ATOM 1666 O O . GLN A 1 211 ? 16.643 2.175 -6.192 1.00 88.25 211 GLN A O 1
ATOM 1671 N N . SER A 1 212 ? 15.290 1.277 -7.759 1.00 93.19 212 SER A N 1
ATOM 1672 C CA . SER A 1 212 ? 14.934 2.555 -8.373 1.00 93.19 212 SER A CA 1
ATOM 1673 C C . SER A 1 212 ? 13.883 3.312 -7.568 1.00 93.19 212 SER A C 1
ATOM 1675 O O . SER A 1 212 ? 13.201 2.746 -6.709 1.00 93.19 212 SER A O 1
ATOM 1677 N N . LEU A 1 213 ? 13.742 4.605 -7.852 1.00 94.19 213 LEU A N 1
ATOM 1678 C CA . LEU A 1 213 ? 12.732 5.455 -7.233 1.00 94.19 213 LEU A CA 1
ATOM 1679 C C . LEU A 1 213 ? 11.307 5.040 -7.608 1.00 94.19 213 LEU A C 1
ATOM 1681 O O . LEU A 1 213 ? 10.447 5.028 -6.730 1.00 94.19 213 LEU A O 1
ATOM 1685 N N . ALA A 1 214 ? 11.045 4.652 -8.861 1.00 93.81 214 ALA A N 1
ATOM 1686 C CA . ALA A 1 214 ? 9.727 4.135 -9.232 1.00 93.81 214 ALA A CA 1
ATOM 1687 C C . ALA A 1 214 ? 9.407 2.810 -8.538 1.00 93.81 214 ALA A C 1
ATOM 1689 O O . ALA A 1 214 ? 8.279 2.599 -8.100 1.00 93.81 214 ALA A O 1
ATOM 1690 N N . PHE A 1 215 ? 10.396 1.926 -8.375 1.00 90.50 215 PHE A N 1
ATOM 1691 C CA . PHE A 1 215 ? 10.167 0.649 -7.702 1.00 90.50 215 PHE A CA 1
ATOM 1692 C C . PHE A 1 215 ? 9.859 0.811 -6.203 1.00 90.50 215 PHE A C 1
ATOM 1694 O O . PHE A 1 215 ? 9.250 -0.075 -5.602 1.00 90.50 215 PHE A O 1
ATOM 1701 N N . SER A 1 216 ? 10.202 1.960 -5.604 1.00 89.06 216 SER A N 1
ATOM 1702 C CA . SER A 1 216 ? 9.759 2.328 -4.253 1.00 89.06 216 SER A CA 1
ATOM 1703 C C . SER A 1 216 ? 8.245 2.568 -4.154 1.00 89.06 216 SER A C 1
ATOM 1705 O O . SER A 1 216 ? 7.707 2.430 -3.063 1.00 89.06 216 SER A O 1
ATOM 1707 N N . ASP A 1 217 ? 7.548 2.897 -5.250 1.00 88.12 217 ASP A N 1
ATOM 1708 C CA . ASP A 1 217 ? 6.075 2.914 -5.300 1.00 88.12 217 ASP A CA 1
ATOM 1709 C C . ASP A 1 217 ? 5.508 1.500 -5.550 1.00 88.12 217 ASP A C 1
ATOM 1711 O O . ASP A 1 217 ? 4.509 1.125 -4.946 1.00 88.12 217 ASP A O 1
ATOM 1715 N N . VAL A 1 218 ? 6.163 0.702 -6.403 1.00 89.06 218 VAL A N 1
ATOM 1716 C CA . VAL A 1 218 ? 5.677 -0.620 -6.851 1.00 89.06 218 VAL A CA 1
ATOM 1717 C C . VAL A 1 218 ? 5.762 -1.679 -5.752 1.00 89.06 218 VAL A C 1
ATOM 1719 O O . VAL A 1 218 ? 4.763 -2.305 -5.404 1.00 89.06 218 VAL A O 1
ATOM 1722 N N . SER A 1 219 ? 6.950 -1.872 -5.175 1.00 85.75 219 SER A N 1
ATOM 1723 C CA . SER A 1 219 ? 7.200 -2.990 -4.260 1.00 85.75 219 SER A CA 1
ATOM 1724 C C . SER A 1 219 ? 6.324 -2.965 -2.998 1.00 85.75 219 SER A C 1
ATOM 1726 O O . SER A 1 219 ? 5.886 -4.037 -2.575 1.00 85.75 219 SER A O 1
ATOM 1728 N N . PRO A 1 220 ? 6.037 -1.803 -2.372 1.00 88.62 220 PRO A N 1
ATOM 1729 C CA . PRO A 1 220 ? 5.086 -1.752 -1.270 1.00 88.62 220 PRO A CA 1
ATOM 1730 C C . PRO A 1 220 ? 3.646 -2.057 -1.693 1.00 88.62 220 PRO A C 1
ATOM 1732 O O . PRO A 1 220 ? 2.968 -2.721 -0.920 1.00 88.62 220 PRO A O 1
ATOM 1735 N N . CYS A 1 221 ? 3.177 -1.627 -2.875 1.00 88.19 221 CYS A N 1
ATOM 1736 C CA . CYS A 1 221 ? 1.811 -1.930 -3.331 1.00 88.19 221 CYS A CA 1
ATOM 1737 C C . CYS A 1 221 ? 1.561 -3.441 -3.364 1.00 88.19 221 CYS A C 1
ATOM 1739 O O . CYS A 1 221 ? 0.604 -3.928 -2.766 1.00 88.19 221 CYS A O 1
ATOM 1741 N N . GLU A 1 222 ? 2.462 -4.189 -4.003 1.00 79.94 222 GLU A N 1
ATOM 1742 C CA . GLU A 1 222 ? 2.346 -5.645 -4.123 1.00 79.94 222 GLU A CA 1
ATOM 1743 C C . GLU A 1 222 ? 2.329 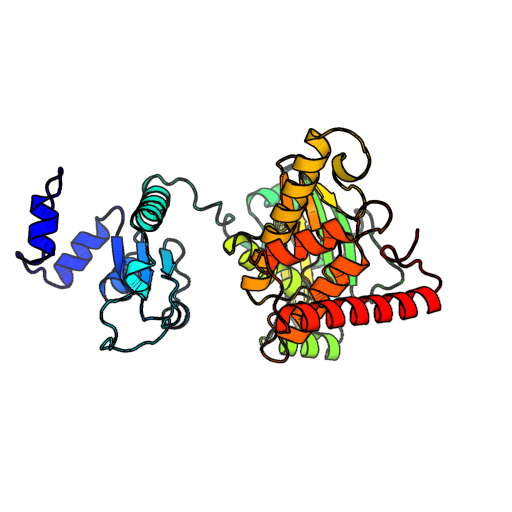-6.326 -2.751 1.00 79.94 222 GLU A C 1
ATOM 1745 O O . GLU A 1 222 ? 1.433 -7.118 -2.462 1.00 79.94 222 GLU A O 1
ATOM 1750 N N . TYR A 1 223 ? 3.274 -5.971 -1.875 1.00 82.62 223 TYR A N 1
ATOM 1751 C CA . TYR A 1 223 ? 3.357 -6.565 -0.542 1.00 82.62 223 TYR A CA 1
ATOM 1752 C C . TYR A 1 223 ? 2.160 -6.200 0.346 1.00 82.62 223 TYR A C 1
ATOM 1754 O O . TYR A 1 223 ? 1.649 -7.027 1.094 1.00 82.62 223 TYR A O 1
ATOM 1762 N N . LEU A 1 224 ? 1.724 -4.941 0.324 1.00 86.06 224 LEU A N 1
ATOM 1763 C CA . LEU A 1 224 ? 0.596 -4.501 1.142 1.00 86.06 224 LEU A CA 1
ATOM 1764 C C . LEU A 1 224 ? -0.696 -5.174 0.689 1.00 86.06 224 LEU A C 1
ATOM 1766 O O . LEU A 1 224 ? -1.463 -5.624 1.539 1.00 86.06 224 LEU A O 1
ATOM 1770 N N . LYS A 1 225 ? -0.885 -5.338 -0.624 1.00 83.19 225 LYS A N 1
ATOM 1771 C CA . LYS A 1 225 ? -2.038 -6.043 -1.179 1.00 83.19 225 LYS A CA 1
ATOM 1772 C C . LYS A 1 225 ? -2.085 -7.503 -0.724 1.00 83.19 225 LYS A C 1
ATOM 1774 O O . LYS A 1 225 ? -3.143 -7.958 -0.298 1.00 83.19 225 LYS A O 1
ATOM 1779 N N . THR A 1 226 ? -0.956 -8.221 -0.714 1.00 76.19 226 THR A N 1
ATOM 1780 C CA . THR A 1 226 ? -0.908 -9.599 -0.179 1.00 76.19 226 THR A CA 1
ATOM 1781 C C . THR A 1 226 ? -1.121 -9.653 1.334 1.00 76.19 226 THR A C 1
ATOM 1783 O O . THR A 1 226 ? -1.712 -10.605 1.837 1.00 76.19 226 THR A O 1
ATOM 1786 N N . ALA A 1 227 ? -0.731 -8.604 2.062 1.00 77.31 227 ALA A N 1
ATOM 1787 C CA . ALA A 1 227 ? -1.051 -8.427 3.478 1.00 77.31 227 ALA A CA 1
ATOM 1788 C C . ALA A 1 227 ? -2.496 -7.937 3.727 1.00 77.31 227 ALA A C 1
ATOM 1790 O O . ALA A 1 227 ? -2.875 -7.690 4.873 1.00 77.31 227 ALA A O 1
ATOM 1791 N N . GLY A 1 228 ? -3.313 -7.795 2.675 1.00 82.75 228 GLY A N 1
ATOM 1792 C CA . GLY A 1 228 ? -4.717 -7.391 2.726 1.00 82.75 228 GLY A CA 1
ATOM 1793 C C . GLY A 1 228 ? -4.950 -5.900 2.997 1.00 82.75 228 GLY A C 1
ATOM 1794 O O . GLY A 1 228 ? -6.004 -5.538 3.518 1.00 82.75 228 GLY A O 1
ATOM 1795 N N . VAL A 1 229 ? -3.968 -5.051 2.717 1.00 90.75 229 VAL A N 1
ATOM 1796 C CA . VAL A 1 229 ? -4.113 -3.593 2.675 1.00 90.75 229 VAL A CA 1
ATOM 1797 C C . VAL A 1 229 ? -4.266 -3.207 1.210 1.00 90.75 229 VAL A C 1
ATOM 1799 O O . VAL A 1 229 ? -3.313 -3.338 0.439 1.00 90.75 229 VAL A O 1
ATOM 1802 N N . ASP A 1 230 ? -5.458 -2.762 0.815 1.00 93.88 230 ASP A N 1
ATOM 1803 C CA . ASP A 1 230 ? -5.713 -2.439 -0.586 1.00 93.88 230 ASP A CA 1
ATOM 1804 C C . ASP A 1 230 ? -4.866 -1.240 -1.039 1.00 93.88 230 ASP A C 1
ATOM 1806 O O . ASP A 1 230 ? -4.645 -0.268 -0.310 1.00 93.88 230 ASP A O 1
ATOM 1810 N N . THR A 1 231 ? -4.343 -1.340 -2.257 1.00 94.62 231 THR A N 1
ATOM 1811 C CA . THR A 1 231 ? -3.482 -0.343 -2.904 1.00 94.62 231 THR A CA 1
ATOM 1812 C C . THR A 1 231 ? -3.811 -0.289 -4.399 1.00 94.62 231 THR A C 1
ATOM 1814 O O . THR A 1 231 ? -4.385 -1.249 -4.931 1.00 94.62 231 THR A O 1
ATOM 1817 N N . PRO A 1 232 ? -3.455 0.801 -5.109 1.00 94.56 232 PRO A N 1
ATOM 1818 C CA . PRO A 1 232 ? -3.658 0.893 -6.549 1.00 94.56 232 PRO A CA 1
ATOM 1819 C C . PRO A 1 232 ? -3.024 -0.277 -7.300 1.00 94.56 232 PRO A C 1
ATOM 1821 O O . PRO A 1 232 ? -1.892 -0.678 -7.010 1.00 94.56 232 PRO A O 1
ATOM 1824 N N . LYS A 1 233 ? -3.727 -0.785 -8.317 1.00 93.12 233 LYS A N 1
ATOM 1825 C CA . LYS A 1 233 ? -3.182 -1.796 -9.225 1.00 93.12 233 LYS A CA 1
ATOM 1826 C C . LYS A 1 233 ? -1.996 -1.193 -9.982 1.00 93.12 233 LYS A C 1
ATOM 1828 O O . LYS A 1 233 ? -2.117 -0.126 -10.584 1.00 93.12 233 LYS A O 1
ATOM 1833 N N . ILE A 1 234 ? -0.844 -1.859 -9.937 1.00 94.25 234 ILE A N 1
ATOM 1834 C CA . ILE A 1 234 ? 0.288 -1.512 -10.799 1.00 94.25 234 ILE A CA 1
ATOM 1835 C C . ILE A 1 234 ? -0.021 -2.075 -12.186 1.00 94.25 234 ILE A C 1
ATOM 1837 O O . ILE A 1 234 ? -0.333 -3.256 -12.308 1.00 94.25 234 ILE A O 1
ATOM 1841 N N . ILE A 1 235 ? 0.053 -1.228 -13.210 1.00 95.81 235 ILE A N 1
ATOM 1842 C CA . ILE A 1 235 ? -0.237 -1.593 -14.603 1.00 95.81 235 ILE A CA 1
ATOM 1843 C C . ILE A 1 235 ? 1.043 -1.852 -15.380 1.00 95.81 235 ILE A C 1
ATOM 1845 O O . ILE A 1 235 ? 1.141 -2.812 -16.134 1.00 95.81 235 ILE A O 1
ATOM 1849 N N . ALA A 1 236 ? 2.041 -0.998 -15.187 1.00 96.25 236 ALA A N 1
ATOM 1850 C CA . ALA A 1 236 ? 3.352 -1.187 -15.773 1.00 96.25 236 ALA A CA 1
ATOM 1851 C C . ALA A 1 236 ? 4.404 -0.509 -14.908 1.00 96.25 236 ALA A C 1
ATOM 1853 O O . ALA A 1 236 ? 4.136 0.488 -14.235 1.00 96.25 236 ALA A O 1
ATOM 1854 N N . HIS A 1 237 ? 5.625 -1.012 -14.941 1.00 96.75 237 HIS A N 1
ATOM 1855 C CA . HIS A 1 237 ? 6.756 -0.321 -14.351 1.00 96.75 237 HIS A CA 1
ATOM 1856 C C . HIS A 1 237 ? 8.026 -0.652 -15.109 1.00 96.75 237 HIS A C 1
ATOM 1858 O O . HIS A 1 237 ? 8.150 -1.704 -15.729 1.00 96.75 237 HIS A O 1
ATOM 1864 N N . GLY A 1 238 ? 9.015 0.225 -15.013 1.00 95.62 238 GLY A N 1
ATOM 1865 C CA . GLY A 1 238 ? 10.297 -0.057 -15.624 1.00 95.62 238 GLY A CA 1
ATOM 1866 C C . GLY A 1 238 ? 11.450 0.636 -14.942 1.00 95.62 238 GLY A C 1
ATOM 1867 O O . GLY A 1 238 ? 11.297 1.688 -14.324 1.00 95.62 238 GLY A O 1
ATOM 1868 N N . THR A 1 239 ? 12.623 0.019 -15.025 1.00 95.50 239 THR A N 1
ATOM 1869 C CA . THR A 1 239 ? 13.883 0.589 -14.553 1.00 95.50 239 THR A CA 1
ATOM 1870 C C . THR A 1 239 ? 14.996 0.353 -15.565 1.00 95.50 239 THR A C 1
ATOM 1872 O O . THR A 1 239 ? 15.343 -0.783 -15.872 1.00 95.50 239 THR A O 1
ATOM 1875 N N . GLN A 1 240 ? 15.610 1.442 -16.013 1.00 94.94 240 GLN A N 1
ATOM 1876 C CA . GLN A 1 240 ? 16.807 1.452 -16.838 1.00 94.94 240 GLN A CA 1
ATOM 1877 C C . GLN A 1 240 ? 17.989 1.946 -15.995 1.00 94.94 240 GLN A C 1
ATOM 1879 O O . GLN A 1 240 ? 17.995 3.072 -15.487 1.00 94.94 240 GLN A O 1
ATOM 1884 N N . TRP A 1 241 ? 19.008 1.100 -15.853 1.00 93.00 241 TRP A N 1
ATOM 1885 C CA . TRP A 1 241 ? 20.245 1.410 -15.134 1.00 93.00 241 TRP A CA 1
ATOM 1886 C C . TRP A 1 241 ? 21.333 1.899 -16.100 1.00 93.00 241 TRP A C 1
ATOM 1888 O O . TRP A 1 241 ? 21.438 1.408 -17.222 1.00 93.00 241 TRP A O 1
ATOM 1898 N N . LYS A 1 242 ? 22.182 2.825 -15.647 1.00 91.50 242 LYS A N 1
ATOM 1899 C CA . LYS A 1 242 ? 23.472 3.158 -16.266 1.00 91.50 242 LYS A CA 1
ATOM 1900 C C . LYS A 1 242 ? 24.573 2.736 -15.294 1.00 91.50 242 LYS A C 1
ATOM 1902 O O . LYS A 1 242 ? 24.771 3.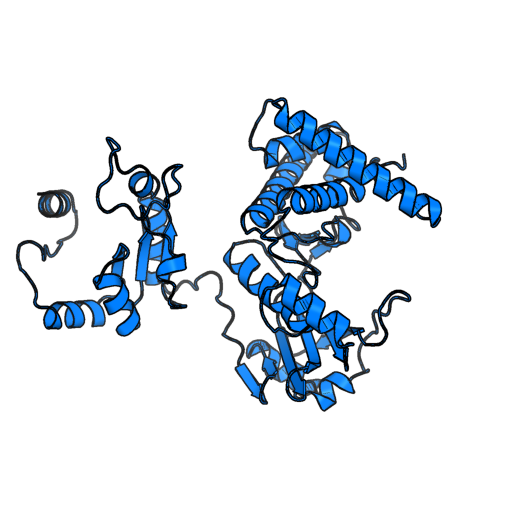373 -14.259 1.00 91.50 242 LYS A O 1
ATOM 1907 N N . LEU A 1 243 ? 25.255 1.634 -15.610 1.00 90.12 243 LEU A N 1
ATOM 1908 C CA . LEU A 1 243 ? 26.123 0.907 -14.676 1.00 90.12 243 LEU A CA 1
ATOM 1909 C C . LEU A 1 243 ? 25.407 0.619 -13.337 1.00 90.12 243 LEU A C 1
ATOM 1911 O O . LEU A 1 243 ? 24.512 -0.228 -13.258 1.00 90.12 243 LEU A O 1
ATOM 1915 N N . LEU A 1 244 ? 25.799 1.331 -12.279 1.00 87.75 244 LEU A N 1
ATOM 1916 C CA . LEU A 1 244 ? 25.313 1.138 -10.916 1.00 87.75 244 LEU A CA 1
ATOM 1917 C C . LEU A 1 244 ? 24.104 2.014 -10.572 1.00 87.75 244 LEU A C 1
ATOM 1919 O O . LEU A 1 244 ? 23.338 1.651 -9.682 1.00 87.75 244 LEU A O 1
ATOM 1923 N N . PHE A 1 245 ? 23.915 3.136 -11.267 1.00 94.19 245 PHE A N 1
ATOM 1924 C CA . PHE A 1 245 ? 22.925 4.149 -10.906 1.00 94.19 245 PHE A CA 1
ATOM 1925 C C . PHE A 1 245 ? 21.724 4.136 -11.845 1.00 94.19 245 PHE A C 1
ATOM 1927 O O . PHE A 1 245 ? 21.800 3.745 -13.011 1.00 94.19 245 PHE A O 1
ATOM 1934 N N . GLU A 1 246 ? 20.577 4.516 -11.305 1.00 94.88 246 GLU A N 1
ATOM 1935 C CA . GLU A 1 246 ? 19.330 4.662 -12.033 1.00 94.88 246 GLU A CA 1
ATOM 1936 C C . GLU A 1 246 ? 19.487 5.765 -13.081 1.00 94.88 246 GLU A C 1
ATOM 1938 O O . GLU A 1 246 ? 19.842 6.898 -12.749 1.00 94.88 246 GLU A O 1
ATOM 1943 N N . LYS A 1 247 ? 19.225 5.418 -14.344 1.00 96.19 247 LYS A N 1
ATOM 1944 C CA . LYS A 1 247 ? 19.145 6.374 -15.450 1.00 96.19 247 LYS A CA 1
ATOM 1945 C C . LYS A 1 247 ? 17.712 6.867 -15.592 1.00 96.19 247 LYS A C 1
ATOM 1947 O O . LYS A 1 247 ? 17.478 8.065 -15.605 1.00 96.19 247 LYS A O 1
ATOM 1952 N N . ARG A 1 248 ? 16.758 5.940 -15.685 1.00 97.75 248 ARG A N 1
ATOM 1953 C CA . ARG A 1 248 ? 15.331 6.224 -15.864 1.00 97.75 248 ARG A CA 1
ATOM 1954 C C . ARG A 1 248 ? 14.503 5.175 -15.140 1.00 97.75 248 A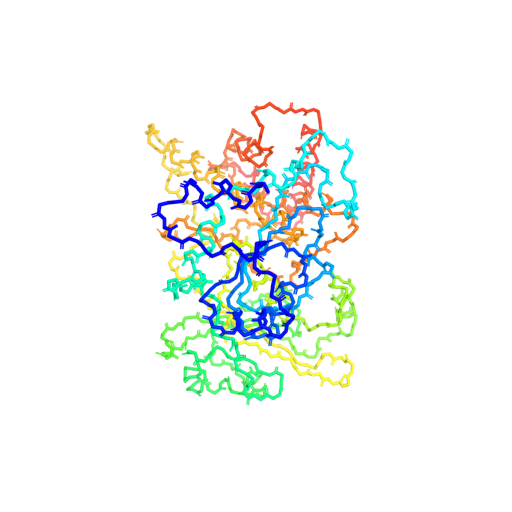RG A C 1
ATOM 1956 O O . ARG A 1 248 ? 14.808 3.988 -15.234 1.00 97.75 248 ARG A O 1
ATOM 1963 N N . SER A 1 249 ? 13.433 5.574 -14.468 1.00 97.88 249 SER A N 1
ATOM 1964 C CA . SER A 1 249 ? 12.421 4.627 -13.998 1.00 97.88 249 SER A CA 1
ATOM 1965 C C . SER A 1 249 ? 11.019 5.213 -14.036 1.00 97.88 249 SER A C 1
ATOM 1967 O O . SER A 1 249 ? 10.828 6.429 -13.980 1.00 97.88 249 SER A O 1
ATOM 1969 N N . PHE A 1 250 ? 10.019 4.347 -14.149 1.00 98.00 250 PHE A N 1
ATOM 1970 C CA . PHE A 1 250 ? 8.625 4.763 -14.145 1.00 98.00 250 PHE A CA 1
ATOM 1971 C C . PHE A 1 250 ? 7.726 3.724 -13.475 1.00 98.00 250 PHE A C 1
ATOM 1973 O O . PHE A 1 250 ? 8.071 2.543 -13.401 1.00 98.00 250 PHE A O 1
ATOM 1980 N N . CYS A 1 251 ? 6.563 4.171 -13.010 1.00 96.94 251 CYS A N 1
ATOM 1981 C CA . CYS A 1 251 ? 5.451 3.305 -12.632 1.00 96.94 251 CYS A CA 1
ATOM 1982 C C . CYS A 1 251 ? 4.134 3.895 -13.153 1.00 96.94 251 CYS A C 1
ATOM 1984 O O . CYS A 1 251 ? 3.898 5.100 -13.027 1.00 96.94 251 CYS A O 1
ATOM 1986 N N . LEU A 1 252 ? 3.282 3.044 -13.714 1.00 97.00 252 LEU A N 1
ATOM 1987 C CA . LEU A 1 252 ? 1.883 3.319 -14.007 1.00 97.00 252 LEU A CA 1
ATOM 1988 C C . LEU A 1 252 ? 1.012 2.585 -12.998 1.00 97.00 252 LEU A C 1
ATOM 1990 O O . LEU A 1 252 ? 1.152 1.377 -12.806 1.00 97.00 252 LEU A O 1
ATOM 1994 N N . THR A 1 253 ? 0.083 3.317 -12.399 1.00 96.62 253 THR A N 1
ATOM 1995 C CA . THR A 1 253 ? -0.950 2.751 -11.532 1.00 96.62 253 THR A CA 1
ATOM 1996 C C . THR A 1 253 ? -2.328 3.077 -12.071 1.00 96.62 253 THR A C 1
ATOM 1998 O O . THR A 1 253 ? -2.550 4.190 -12.548 1.00 96.62 253 THR A O 1
ATOM 2001 N N . GLU A 1 254 ? -3.262 2.149 -11.943 1.00 96.00 254 GLU A N 1
ATOM 2002 C CA . GLU A 1 254 ? -4.668 2.392 -12.244 1.00 96.00 254 GLU A CA 1
ATOM 2003 C C . GLU A 1 254 ? -5.273 3.367 -11.222 1.00 96.00 254 GLU A C 1
ATOM 2005 O O . GLU A 1 254 ? -4.938 3.337 -10.031 1.00 96.00 254 GLU A O 1
ATOM 2010 N N . LYS A 1 255 ? -6.163 4.251 -11.675 1.00 95.94 255 LYS A N 1
ATOM 2011 C CA . LYS A 1 255 ? -7.052 4.998 -10.785 1.00 95.94 255 LYS A CA 1
ATOM 2012 C C . LYS A 1 255 ? -7.955 3.995 -10.072 1.00 95.94 255 LYS A C 1
ATOM 2014 O O . LYS A 1 255 ? -8.571 3.162 -10.719 1.00 95.94 255 LYS A O 1
ATOM 2019 N N . ILE A 1 256 ? -8.072 4.116 -8.753 1.00 95.00 256 ILE A N 1
ATOM 2020 C CA . ILE A 1 256 ? -9.002 3.288 -7.980 1.00 95.00 256 ILE A CA 1
ATOM 2021 C C . ILE A 1 256 ? -10.438 3.642 -8.422 1.00 95.00 256 ILE A C 1
ATOM 2023 O O . ILE A 1 256 ? -10.808 4.821 -8.323 1.00 95.00 256 ILE A O 1
ATOM 2027 N N . PRO A 1 257 ? -11.225 2.677 -8.934 1.00 90.19 257 PRO A N 1
ATOM 2028 C CA . PRO A 1 257 ? -12.599 2.919 -9.366 1.00 90.19 257 PRO A CA 1
ATOM 2029 C C . PRO A 1 257 ? -13.476 3.383 -8.203 1.00 90.19 257 PRO A C 1
ATOM 2031 O O . PRO A 1 257 ? -13.315 2.905 -7.083 1.00 90.19 257 PRO A O 1
ATOM 2034 N N . ASP A 1 258 ? -14.383 4.323 -8.476 1.00 91.94 258 ASP A N 1
ATOM 2035 C CA . ASP A 1 258 ? -15.413 4.800 -7.538 1.00 91.94 258 ASP A CA 1
ATOM 2036 C C . ASP A 1 258 ? -14.909 5.183 -6.140 1.00 91.94 258 ASP A C 1
ATOM 2038 O O . ASP A 1 258 ? -15.631 5.063 -5.149 1.00 91.94 258 ASP A O 1
ATOM 2042 N N . ALA A 1 259 ? -13.665 5.661 -6.061 1.00 94.88 259 ALA A N 1
ATOM 2043 C CA . ALA A 1 259 ? -13.020 6.023 -4.811 1.00 94.88 259 ALA A CA 1
ATOM 2044 C C . ALA A 1 259 ? -12.626 7.500 -4.759 1.00 94.88 259 ALA A C 1
ATOM 2046 O O . ALA A 1 259 ? -12.085 8.070 -5.711 1.00 94.88 259 ALA A O 1
ATOM 2047 N N . GLU A 1 260 ? -12.834 8.096 -3.590 1.00 95.50 260 GLU A N 1
ATOM 2048 C CA . GLU A 1 260 ? -12.463 9.474 -3.261 1.00 95.50 260 GLU A CA 1
ATOM 2049 C C . GLU A 1 260 ? -11.521 9.484 -2.058 1.00 95.50 260 GLU A C 1
ATOM 2051 O O . GLU A 1 260 ? -11.578 8.597 -1.202 1.00 95.50 260 GLU A O 1
ATOM 2056 N N . SER A 1 261 ? -10.658 10.499 -1.962 1.00 96.81 261 SER A N 1
ATOM 2057 C CA . SER A 1 261 ? -9.847 10.662 -0.756 1.00 96.81 261 SER A CA 1
ATOM 2058 C C . SER A 1 261 ? -10.712 11.125 0.414 1.00 96.81 261 SER A C 1
ATOM 2060 O O . SER A 1 261 ? -11.597 11.972 0.261 1.00 96.81 261 SER A O 1
ATOM 2062 N N . LEU A 1 262 ? -10.401 10.640 1.615 1.00 96.56 262 LEU A N 1
ATOM 2063 C CA . LEU A 1 262 ? -11.128 11.015 2.832 1.00 96.56 262 LEU A CA 1
ATOM 2064 C C . LEU A 1 262 ? -10.983 12.499 3.198 1.00 96.56 262 LEU A C 1
ATOM 2066 O O . LEU A 1 262 ? -11.767 13.021 3.985 1.00 96.56 262 LEU A O 1
ATOM 2070 N N . GLU A 1 263 ? -9.978 13.187 2.652 1.00 94.06 263 GLU A N 1
ATOM 2071 C CA . GLU A 1 263 ? -9.859 14.644 2.767 1.00 94.06 263 GLU A CA 1
ATOM 2072 C C . GLU A 1 263 ? -10.912 15.373 1.922 1.00 94.06 263 GLU A C 1
ATOM 2074 O O . GLU A 1 263 ? -11.447 16.387 2.364 1.00 94.06 263 GLU A O 1
ATOM 2079 N N . ARG A 1 264 ? -11.214 14.867 0.719 1.00 92.56 264 ARG A N 1
ATOM 2080 C CA . ARG A 1 264 ? -12.190 15.476 -0.193 1.00 92.56 264 ARG A CA 1
ATOM 2081 C C . ARG A 1 264 ? -13.621 15.146 0.197 1.00 92.56 264 ARG A C 1
ATOM 2083 O O . ARG A 1 264 ? -14.474 16.028 0.168 1.00 92.56 264 ARG A O 1
ATOM 2090 N N . LYS A 1 265 ? -13.879 13.883 0.546 1.00 93.12 265 LYS A N 1
ATOM 2091 C CA . LYS A 1 265 ? -15.223 13.385 0.833 1.00 93.12 265 LYS A CA 1
ATOM 2092 C C . LYS A 1 265 ? -15.196 12.416 2.010 1.00 93.12 265 LYS A C 1
ATOM 2094 O O . LYS A 1 265 ? -14.860 11.244 1.866 1.00 93.12 265 LYS A O 1
ATOM 2099 N N . LEU A 1 266 ? -15.582 12.914 3.182 1.00 92.62 266 LEU A N 1
ATOM 2100 C CA . LEU A 1 266 ? -15.971 12.047 4.293 1.00 92.62 266 LEU A CA 1
ATOM 2101 C C . LEU A 1 266 ? -17.368 11.455 4.023 1.00 92.62 266 LEU A C 1
ATOM 2103 O O . LEU A 1 266 ? -18.158 12.081 3.311 1.00 92.62 266 LEU A O 1
ATOM 2107 N N . PRO A 1 267 ? -17.701 10.283 4.594 1.00 91.12 267 PRO A N 1
ATOM 2108 C CA . PRO A 1 267 ? -19.057 9.742 4.526 1.00 91.12 267 PRO A CA 1
ATOM 2109 C C . PRO A 1 267 ? -20.103 10.719 5.085 1.00 91.12 267 PRO A C 1
ATOM 2111 O O . PRO A 1 267 ? -19.801 11.493 5.996 1.00 91.12 267 PRO A O 1
ATOM 2114 N N . ALA A 1 268 ? -21.342 10.648 4.586 1.00 89.69 268 ALA A N 1
ATOM 2115 C CA . ALA A 1 268 ? -22.431 11.566 4.956 1.00 89.69 268 ALA A CA 1
ATOM 2116 C C . ALA A 1 268 ? -22.702 11.619 6.473 1.00 89.69 268 ALA A C 1
ATOM 2118 O O . ALA A 1 268 ? -22.980 12.684 7.026 1.00 89.69 268 ALA A O 1
ATOM 2119 N N . CYS A 1 269 ? -22.475 10.508 7.184 1.00 88.75 269 CYS A N 1
ATOM 2120 C CA . CYS A 1 269 ? -22.582 10.426 8.643 1.00 88.75 269 CYS A CA 1
ATOM 2121 C C . CYS A 1 269 ? -21.596 11.345 9.411 1.00 88.75 269 CYS A C 1
ATOM 2123 O O . CYS A 1 269 ? -21.685 11.480 10.633 1.00 88.75 269 CYS A O 1
ATOM 2125 N N . PHE A 1 270 ? -20.642 11.998 8.729 1.00 89.31 270 PHE A N 1
ATOM 2126 C CA . PHE A 1 270 ? -19.747 13.021 9.289 1.00 89.31 270 PHE A CA 1
ATOM 2127 C C . PHE A 1 270 ? -20.206 14.468 9.047 1.00 89.31 270 PHE A C 1
ATOM 2129 O O . PHE A 1 270 ? -19.589 15.390 9.598 1.00 89.31 270 PHE A O 1
ATOM 2136 N N . THR A 1 271 ? -21.223 14.687 8.215 1.00 79.12 271 THR A N 1
ATOM 2137 C CA . THR A 1 271 ? -21.729 16.015 7.825 1.00 79.12 271 THR A CA 1
ATOM 2138 C C . THR A 1 271 ? -23.162 16.253 8.275 1.00 79.12 271 THR A C 1
ATOM 2140 O O . THR A 1 271 ? -23.489 17.379 8.642 1.00 79.12 271 THR A O 1
ATOM 2143 N N . GLU A 1 272 ? -23.988 15.210 8.294 1.00 67.69 272 GLU A N 1
ATOM 2144 C CA . GLU A 1 272 ? -25.393 15.273 8.687 1.00 67.69 272 GLU A CA 1
ATOM 2145 C C . GLU A 1 272 ? -25.527 14.801 10.139 1.00 67.69 272 GLU A C 1
ATOM 2147 O O . GLU A 1 272 ? -25.070 13.721 10.510 1.00 67.69 272 GLU A O 1
ATOM 2152 N N . THR A 1 273 ? -26.064 15.653 11.012 1.00 63.03 273 THR A N 1
ATOM 2153 C CA . THR A 1 273 ? -26.210 15.338 12.438 1.00 63.03 273 THR A CA 1
ATOM 2154 C C . THR A 1 273 ? -27.675 15.237 12.809 1.00 63.03 273 THR A C 1
ATOM 2156 O O . THR A 1 273 ? -28.364 16.255 12.828 1.00 63.03 273 THR A O 1
ATOM 2159 N N . GLY A 1 274 ? -28.115 14.047 13.218 1.00 65.25 274 GLY A N 1
ATOM 2160 C CA . GLY A 1 274 ? -29.310 13.940 14.050 1.00 65.25 274 GLY A CA 1
ATOM 2161 C C . GLY A 1 274 ? -29.756 12.526 14.401 1.00 65.25 274 GLY A C 1
ATOM 2162 O O . GLY A 1 274 ? -30.197 12.310 15.530 1.00 65.25 274 GLY A O 1
ATOM 2163 N N . SER A 1 275 ? -29.649 11.557 13.487 1.00 80.06 275 SER A N 1
ATOM 2164 C CA . SER A 1 275 ? -30.268 10.250 13.718 1.00 80.06 275 SER A CA 1
ATOM 2165 C C . SER A 1 275 ? -29.365 9.303 14.519 1.00 80.06 275 SER A C 1
ATOM 2167 O O . SER A 1 275 ? -28.132 9.389 14.510 1.00 80.06 275 SER A O 1
ATOM 2169 N N . GLN A 1 276 ? -29.976 8.345 15.227 1.00 85.69 276 GLN A N 1
ATOM 2170 C CA . GLN A 1 276 ? -29.216 7.265 15.867 1.00 85.69 276 GLN A CA 1
ATOM 2171 C C . GLN A 1 276 ? -28.446 6.417 14.844 1.00 85.69 276 GLN A C 1
ATOM 2173 O O . GLN A 1 276 ? -27.402 5.858 15.190 1.00 85.69 276 GLN A O 1
ATOM 2178 N N . GLN A 1 277 ? -28.953 6.325 13.613 1.00 88.06 277 GLN A N 1
ATOM 2179 C CA . GLN A 1 277 ? -28.341 5.560 12.537 1.00 88.06 277 GLN A CA 1
ATOM 2180 C C . GLN A 1 277 ? -27.022 6.202 12.092 1.00 88.06 277 GLN A C 1
ATOM 2182 O O . GLN A 1 277 ? -25.995 5.525 12.115 1.00 88.06 277 GLN A O 1
ATOM 2187 N N . ASP A 1 278 ? -27.000 7.520 11.871 1.00 88.06 278 ASP A N 1
ATOM 2188 C CA . ASP A 1 278 ? -25.782 8.260 11.494 1.00 88.06 278 ASP A CA 1
ATOM 2189 C C . ASP A 1 278 ? -24.678 8.088 12.542 1.00 88.06 278 ASP A C 1
ATOM 2191 O O . ASP A 1 278 ? -23.502 7.895 12.232 1.00 88.06 278 ASP A O 1
ATOM 2195 N N . ILE A 1 279 ? -25.056 8.103 13.826 1.00 90.94 279 ILE A N 1
ATOM 2196 C CA . ILE A 1 279 ? -24.113 7.890 14.926 1.00 90.94 279 ILE A CA 1
ATOM 2197 C C . ILE A 1 279 ? -23.528 6.473 14.879 1.00 90.94 279 ILE A C 1
ATOM 2199 O O . ILE A 1 279 ? -22.337 6.307 15.154 1.00 90.94 279 ILE A O 1
ATOM 2203 N N . ARG A 1 280 ? -24.332 5.447 14.577 1.00 92.31 280 ARG A N 1
ATOM 2204 C CA . ARG A 1 280 ? -23.853 4.058 14.467 1.00 92.31 280 ARG A CA 1
ATOM 2205 C C . ARG A 1 280 ? -22.923 3.899 13.271 1.00 92.31 280 ARG A C 1
ATOM 2207 O O . ARG A 1 280 ? -21.825 3.378 13.448 1.00 92.31 280 ARG A O 1
ATOM 2214 N N . GLU A 1 281 ? -23.307 4.421 12.115 1.00 93.38 281 GLU A N 1
ATOM 2215 C CA . GLU A 1 281 ? -22.510 4.371 10.886 1.00 93.38 281 GLU A CA 1
ATOM 2216 C C . GLU A 1 281 ? -21.181 5.105 11.039 1.00 93.38 281 GLU A C 1
ATOM 2218 O O . GLU A 1 281 ? -20.126 4.557 10.728 1.00 93.38 281 GLU A O 1
ATOM 2223 N N . LYS A 1 282 ? -21.193 6.305 11.630 1.00 94.81 282 LYS A N 1
ATOM 2224 C CA . LYS A 1 282 ? -19.966 7.052 11.923 1.00 94.81 282 LYS A CA 1
ATOM 2225 C C . LYS A 1 282 ? -19.027 6.263 12.831 1.00 94.81 282 LYS A C 1
ATOM 2227 O O . LYS A 1 282 ? -17.812 6.274 12.637 1.00 94.81 282 LYS A O 1
ATOM 2232 N N . ARG A 1 283 ? -19.566 5.580 13.847 1.00 95.12 283 ARG A N 1
ATOM 2233 C CA . ARG A 1 283 ? -18.769 4.748 14.762 1.00 95.12 283 ARG A CA 1
ATOM 2234 C C . ARG A 1 283 ? -18.194 3.522 14.061 1.00 95.12 283 ARG A C 1
ATOM 2236 O O . ARG A 1 283 ? -17.022 3.244 14.291 1.00 95.12 283 ARG A O 1
ATOM 2243 N N . ALA A 1 284 ? -18.990 2.838 13.241 1.00 95.88 284 ALA A N 1
ATOM 2244 C CA . ALA A 1 284 ? -18.543 1.699 12.444 1.00 95.88 284 ALA A CA 1
ATOM 2245 C C . ALA A 1 284 ? -17.400 2.120 11.514 1.00 95.88 284 ALA A C 1
ATOM 2247 O O . ALA A 1 284 ? -16.294 1.612 11.640 1.00 95.88 284 ALA A O 1
ATOM 2248 N N . PHE A 1 285 ? -17.600 3.189 10.743 1.00 97.12 285 PHE A N 1
ATOM 2249 C CA . PHE A 1 285 ? -16.582 3.722 9.843 1.00 97.12 285 PHE A CA 1
ATOM 2250 C C . PHE A 1 285 ? -15.270 4.089 10.559 1.00 97.12 285 PHE A C 1
ATOM 2252 O O . PHE A 1 285 ? -14.178 3.809 10.067 1.00 97.12 285 PHE A O 1
ATOM 2259 N N . ILE A 1 286 ? -15.348 4.723 11.738 1.00 97.69 286 ILE A N 1
ATOM 2260 C CA . ILE A 1 286 ? -14.153 5.046 12.536 1.00 97.69 286 ILE A CA 1
ATOM 2261 C C . ILE A 1 286 ? -13.407 3.776 12.961 1.00 97.69 286 ILE A C 1
ATOM 2263 O O . ILE A 1 286 ? -12.173 3.784 12.984 1.00 97.69 286 ILE A O 1
ATOM 2267 N N . ASN A 1 287 ? -14.137 2.720 13.325 1.00 97.00 287 ASN A N 1
ATOM 2268 C CA . ASN A 1 287 ? -13.544 1.443 13.704 1.00 97.00 287 ASN A CA 1
ATOM 2269 C C . ASN A 1 287 ? -12.890 0.774 12.490 1.00 97.00 287 ASN A C 1
ATOM 2271 O O . ASN A 1 287 ? -11.720 0.414 12.580 1.00 97.00 287 ASN A O 1
ATOM 2275 N N . ASP A 1 288 ? -13.574 0.721 11.348 1.00 97.06 288 ASP A N 1
ATOM 2276 C CA . ASP A 1 288 ? -13.050 0.113 10.121 1.00 97.06 288 ASP A CA 1
ATOM 2277 C C . ASP A 1 288 ? -11.781 0.836 9.639 1.00 97.06 288 ASP A C 1
ATOM 2279 O O . ASP A 1 288 ? -10.777 0.210 9.293 1.00 97.06 288 ASP A O 1
ATOM 2283 N N . LEU A 1 289 ? -11.765 2.174 9.707 1.00 98.19 289 LEU A N 1
ATOM 2284 C CA . LEU A 1 289 ? -10.575 2.967 9.392 1.00 98.19 289 LEU A CA 1
ATOM 2285 C C . LEU A 1 289 ? -9.426 2.690 10.378 1.00 98.19 289 LEU A C 1
ATOM 2287 O O . LEU A 1 289 ? -8.258 2.655 9.982 1.00 98.19 289 LEU A O 1
ATOM 2291 N N . ALA A 1 290 ? -9.728 2.508 11.666 1.00 98.00 290 ALA A N 1
ATOM 2292 C CA . ALA A 1 290 ? -8.728 2.159 12.673 1.00 98.00 290 ALA A CA 1
ATOM 2293 C C . ALA A 1 290 ? -8.141 0.766 12.426 1.00 98.00 290 ALA A C 1
ATOM 2295 O O . ALA A 1 290 ? -6.924 0.596 12.511 1.00 98.00 290 ALA A O 1
ATOM 2296 N N . GLU A 1 291 ? -8.976 -0.209 12.074 1.00 95.88 291 GLU A N 1
ATOM 2297 C CA . GLU A 1 291 ? -8.545 -1.556 11.710 1.00 95.88 291 GLU A CA 1
ATOM 2298 C C . GLU A 1 291 ? -7.691 -1.558 10.444 1.00 95.88 291 GLU A C 1
ATOM 2300 O O . GLU A 1 291 ? -6.628 -2.179 10.432 1.00 95.88 291 GLU A O 1
ATOM 2305 N N . PHE A 1 292 ? -8.074 -0.791 9.422 1.00 96.94 292 PHE A N 1
ATOM 2306 C CA . PHE A 1 292 ? -7.282 -0.617 8.206 1.00 96.94 292 PHE A CA 1
ATOM 2307 C C . PHE A 1 292 ? -5.881 -0.057 8.499 1.00 96.94 292 PHE A C 1
ATOM 2309 O O . PHE A 1 292 ? -4.868 -0.628 8.082 1.00 96.94 292 PHE A O 1
ATOM 2316 N N . VAL A 1 293 ? -5.792 1.028 9.279 1.00 97.69 293 VAL A N 1
ATOM 2317 C CA . VAL A 1 293 ? -4.502 1.633 9.659 1.00 97.69 293 VAL A CA 1
ATOM 2318 C C . VAL A 1 293 ? -3.682 0.691 10.545 1.00 97.69 293 VAL A C 1
ATOM 2320 O O . VAL A 1 293 ? -2.464 0.588 10.376 1.00 97.69 293 VAL A O 1
ATOM 2323 N N . LYS A 1 294 ? -4.330 -0.034 11.463 1.00 94.56 294 LYS A N 1
ATOM 2324 C CA . LYS A 1 294 ? -3.687 -1.055 12.300 1.00 94.56 294 LYS A CA 1
ATOM 2325 C C . LYS A 1 294 ? -3.103 -2.181 11.446 1.00 94.56 294 LYS A C 1
ATOM 2327 O O . LYS A 1 294 ? -1.939 -2.530 11.636 1.00 94.56 294 LYS A O 1
ATOM 2332 N N . LYS A 1 295 ? -3.867 -2.691 10.476 1.00 92.12 295 LYS A N 1
ATOM 2333 C CA . LYS A 1 295 ? -3.439 -3.718 9.517 1.00 92.12 295 LYS A CA 1
ATOM 2334 C C . LYS A 1 295 ? -2.219 -3.260 8.724 1.00 92.12 295 LYS A C 1
ATOM 2336 O O . LYS A 1 295 ? -1.237 -3.991 8.665 1.00 92.12 295 LYS A O 1
ATOM 2341 N N . PHE A 1 296 ? -2.222 -2.022 8.228 1.00 95.56 296 PHE A N 1
ATOM 2342 C CA . PHE A 1 296 ? -1.047 -1.414 7.599 1.00 95.56 296 PHE A CA 1
ATOM 2343 C C . PHE A 1 296 ? 0.161 -1.331 8.545 1.00 95.56 296 PHE A C 1
ATOM 2345 O O . PHE A 1 296 ? 1.275 -1.678 8.166 1.00 95.56 296 PHE A O 1
ATOM 2352 N N . HIS A 1 297 ? -0.011 -0.913 9.800 1.00 94.38 297 HIS A N 1
ATOM 2353 C CA . HIS A 1 297 ? 1.120 -0.823 10.733 1.00 94.38 297 HIS A CA 1
ATOM 2354 C C . HIS A 1 297 ? 1.659 -2.176 11.203 1.00 94.38 297 HIS A C 1
ATOM 2356 O O . HIS A 1 297 ? 2.846 -2.235 11.541 1.00 94.38 297 HIS A O 1
ATOM 2362 N N . HIS A 1 298 ? 0.845 -3.237 11.173 1.00 92.00 298 HIS A N 1
ATOM 2363 C CA . HIS A 1 298 ? 1.270 -4.619 11.421 1.00 92.00 298 HIS A CA 1
ATOM 2364 C C . HIS A 1 298 ? 2.185 -5.179 10.326 1.00 92.00 298 HIS A C 1
ATOM 2366 O O . HIS A 1 298 ? 2.901 -6.140 10.576 1.00 92.00 298 HIS A O 1
ATOM 2372 N N . THR A 1 299 ? 2.227 -4.573 9.136 1.00 86.75 299 THR A N 1
ATOM 2373 C CA . THR A 1 299 ? 3.159 -4.987 8.076 1.00 86.75 299 THR A CA 1
ATOM 2374 C C . THR A 1 299 ? 4.573 -4.417 8.249 1.00 86.75 299 THR A C 1
ATOM 2376 O O . THR A 1 299 ? 5.365 -4.437 7.303 1.00 86.75 299 THR A O 1
ATOM 2379 N N . ASP A 1 300 ? 4.847 -3.764 9.381 1.00 90.38 300 ASP A N 1
ATOM 2380 C CA . ASP A 1 300 ? 6.050 -2.975 9.677 1.00 90.38 300 ASP A CA 1
ATOM 2381 C C . ASP A 1 300 ? 6.350 -1.814 8.722 1.00 90.38 300 ASP A C 1
ATOM 2383 O O . ASP A 1 300 ? 7.339 -1.093 8.893 1.00 90.38 300 ASP A O 1
ATOM 2387 N N . TYR A 1 301 ? 5.469 -1.549 7.757 1.00 93.44 301 TYR A N 1
ATOM 2388 C CA . TYR A 1 301 ? 5.579 -0.369 6.919 1.00 93.44 301 TYR A CA 1
ATOM 2389 C C . TYR A 1 301 ? 5.169 0.873 7.700 1.00 93.44 301 TYR A C 1
ATOM 2391 O O . TYR A 1 301 ? 4.288 0.864 8.564 1.00 93.44 301 TYR A O 1
ATOM 2399 N N . ARG A 1 302 ? 5.842 1.975 7.382 1.00 95.62 302 ARG A N 1
ATOM 2400 C CA . ARG A 1 302 ? 5.485 3.325 7.807 1.00 95.62 302 ARG A CA 1
ATOM 2401 C C . ARG A 1 302 ? 5.374 4.180 6.567 1.00 95.62 302 ARG A C 1
ATOM 2403 O O . ARG A 1 302 ? 6.312 4.230 5.773 1.00 95.62 302 ARG A O 1
ATOM 2410 N N . HIS A 1 303 ? 4.244 4.849 6.410 1.00 96.62 303 HIS A N 1
ATOM 2411 C CA . HIS A 1 303 ? 3.922 5.595 5.200 1.00 96.62 303 HIS A CA 1
ATOM 2412 C C . HIS A 1 303 ? 4.783 6.850 5.066 1.00 96.62 303 HIS A C 1
ATOM 2414 O O . HIS A 1 303 ? 5.121 7.273 3.964 1.00 96.62 303 HIS A O 1
ATOM 2420 N N . ARG A 1 304 ? 5.125 7.470 6.206 1.00 93.88 304 ARG A N 1
ATOM 2421 C CA . ARG A 1 304 ? 5.789 8.776 6.355 1.00 93.88 304 ARG A CA 1
ATOM 2422 C C . ARG A 1 304 ? 4.968 9.989 5.945 1.00 93.88 304 ARG A C 1
ATOM 2424 O O . ARG A 1 304 ? 5.406 11.087 6.304 1.00 93.88 304 ARG A O 1
ATOM 2431 N N . ASP A 1 305 ? 3.860 9.795 5.244 1.00 94.00 305 ASP A N 1
ATOM 2432 C CA . ASP A 1 305 ? 2.911 10.810 4.787 1.00 94.00 305 ASP A CA 1
ATOM 2433 C C . ASP A 1 305 ? 1.472 10.278 4.927 1.00 94.00 305 ASP A C 1
ATOM 2435 O O . ASP A 1 305 ? 0.672 10.404 4.011 1.00 94.00 305 ASP A O 1
ATOM 2439 N N . LEU A 1 306 ? 1.133 9.645 6.057 1.00 97.44 306 LEU A N 1
ATOM 2440 C CA . LEU A 1 306 ? -0.204 9.071 6.272 1.00 97.44 306 LEU A CA 1
ATOM 2441 C C . LEU A 1 306 ? -1.229 10.172 6.598 1.00 97.44 306 LEU A C 1
ATOM 2443 O O . LEU A 1 306 ? -1.475 10.463 7.764 1.00 97.44 306 LEU A O 1
ATOM 2447 N N . TYR A 1 307 ? -1.801 10.803 5.576 1.00 97.38 307 TYR A N 1
ATOM 2448 C CA . TYR A 1 307 ? -2.856 11.819 5.690 1.00 97.38 307 TYR A CA 1
ATOM 2449 C C . TYR A 1 307 ? -4.170 11.288 5.100 1.00 97.38 307 TYR A C 1
ATOM 2451 O O . TYR A 1 307 ? -4.138 10.397 4.254 1.00 97.38 307 TYR A O 1
ATOM 2459 N N . LEU A 1 308 ? -5.316 11.877 5.464 1.00 96.94 308 LEU A N 1
ATOM 2460 C CA . LEU A 1 308 ? -6.616 11.541 4.850 1.00 96.94 308 LEU A CA 1
ATOM 2461 C C . LEU A 1 308 ? -6.619 11.715 3.321 1.00 96.94 308 LEU A C 1
ATOM 2463 O O . LEU A 1 308 ? -7.333 11.005 2.625 1.00 96.94 308 LEU A O 1
ATOM 2467 N N . ALA A 1 309 ? -5.771 12.596 2.785 1.00 96.31 309 ALA A N 1
ATOM 2468 C CA . ALA A 1 309 ? -5.578 12.769 1.347 1.00 96.31 309 ALA A CA 1
ATOM 2469 C C . ALA A 1 309 ? -5.028 11.518 0.631 1.00 96.31 309 ALA A C 1
ATOM 2471 O O . ALA A 1 309 ? -5.181 11.394 -0.582 1.00 96.31 309 ALA A O 1
ATOM 2472 N N . HIS A 1 310 ? -4.372 10.607 1.360 1.00 97.56 310 HIS A N 1
ATOM 2473 C CA . HIS A 1 310 ? -3.757 9.389 0.818 1.00 97.56 310 HIS A CA 1
ATOM 2474 C C . HIS A 1 310 ? -4.518 8.109 1.180 1.00 97.56 310 HIS A C 1
ATOM 2476 O O . HIS A 1 310 ? -4.072 7.017 0.828 1.00 97.56 310 HIS A O 1
ATOM 2482 N N . ILE A 1 311 ? -5.653 8.239 1.869 1.00 98.19 311 ILE A N 1
ATOM 2483 C CA . ILE A 1 311 ? -6.567 7.136 2.150 1.00 98.19 311 ILE A CA 1
ATOM 2484 C C . ILE A 1 311 ? -7.804 7.369 1.296 1.00 98.19 311 ILE A C 1
ATOM 2486 O O . ILE A 1 311 ? -8.506 8.366 1.466 1.00 98.19 311 ILE A O 1
ATOM 2490 N N . PHE A 1 312 ? -8.025 6.468 0.351 1.00 98.00 312 PHE A N 1
ATOM 2491 C CA . PHE A 1 312 ? -9.177 6.479 -0.535 1.00 98.00 312 PHE A CA 1
ATOM 2492 C C . PHE A 1 312 ? -10.236 5.532 0.010 1.00 98.00 312 PHE A C 1
ATOM 2494 O O . PHE A 1 312 ? -9.894 4.497 0.577 1.00 98.00 312 PHE A O 1
ATOM 2501 N N . TYR A 1 313 ? -11.502 5.891 -0.148 1.00 97.19 313 TYR A N 1
ATOM 2502 C CA . TYR A 1 313 ? -12.636 5.064 0.243 1.00 97.19 313 TYR A CA 1
ATOM 2503 C C . TYR A 1 313 ? -13.537 4.863 -0.966 1.00 97.19 313 TYR A C 1
ATOM 2505 O O . TYR A 1 313 ? -13.943 5.847 -1.589 1.00 97.19 313 TYR A O 1
ATOM 2513 N N . ASP A 1 314 ? -13.764 3.601 -1.326 1.00 94.31 314 ASP A N 1
ATOM 2514 C CA . ASP A 1 314 ? -14.574 3.231 -2.485 1.00 94.31 314 ASP A CA 1
ATOM 2515 C C . ASP A 1 314 ? -16.053 3.024 -2.121 1.00 94.31 314 ASP A C 1
ATOM 2517 O O . ASP A 1 314 ? -16.426 2.884 -0.953 1.00 94.31 314 ASP A O 1
ATOM 2521 N N . SER A 1 315 ? -16.912 3.005 -3.139 1.00 89.88 315 SER A N 1
ATOM 2522 C CA . SER A 1 315 ? -18.355 2.767 -2.996 1.00 89.88 315 SER A CA 1
ATOM 2523 C C . SER A 1 315 ? -18.706 1.394 -2.404 1.00 89.88 315 SER A C 1
ATOM 2525 O O . SER A 1 315 ? -19.801 1.225 -1.873 1.00 89.88 315 SER A O 1
ATOM 2527 N N . SER A 1 316 ? -17.780 0.427 -2.450 1.00 90.12 316 SER A N 1
ATOM 2528 C CA . SER A 1 316 ? -17.933 -0.903 -1.842 1.00 90.12 316 SER A CA 1
ATOM 2529 C C . SER A 1 316 ? -17.574 -0.940 -0.353 1.00 90.12 316 SER A C 1
ATOM 2531 O O . SER A 1 316 ? -17.664 -1.988 0.283 1.00 90.12 316 SER A O 1
ATOM 2533 N N . GLY A 1 317 ? -17.165 0.197 0.211 1.00 91.12 317 GLY A N 1
ATOM 2534 C CA . GLY A 1 317 ? -16.824 0.328 1.617 1.00 91.12 317 GLY A CA 1
ATOM 2535 C C . GLY A 1 317 ? -15.393 -0.084 1.963 1.00 91.12 317 GLY A C 1
ATOM 2536 O O . GLY A 1 317 ? -15.114 -0.368 3.128 1.00 91.12 317 GLY A O 1
ATOM 2537 N N . ARG A 1 318 ? -14.472 -0.124 0.990 1.00 94.44 318 ARG A N 1
ATOM 2538 C CA . ARG A 1 318 ? -13.068 -0.499 1.218 1.00 94.44 318 ARG A CA 1
ATOM 2539 C C . ARG A 1 318 ? -12.139 0.705 1.218 1.00 94.44 318 ARG A C 1
ATOM 2541 O O . ARG A 1 318 ? -12.316 1.664 0.467 1.00 94.44 318 ARG A O 1
ATOM 2548 N N . PHE A 1 319 ? -11.103 0.618 2.048 1.00 97.62 319 PHE A N 1
ATOM 2549 C CA . PHE A 1 319 ? -10.043 1.615 2.135 1.00 97.62 319 PHE A CA 1
ATOM 2550 C C . PHE A 1 319 ? -8.843 1.221 1.286 1.00 97.62 319 PHE A C 1
ATOM 2552 O O . PHE A 1 319 ? -8.360 0.100 1.383 1.00 97.62 319 PHE A O 1
ATOM 2559 N N . HIS A 1 320 ? -8.299 2.179 0.544 1.00 97.88 320 HIS A N 1
ATOM 2560 C CA . HIS A 1 320 ? -7.123 2.002 -0.302 1.00 97.88 320 HIS A CA 1
ATOM 2561 C C . HIS A 1 320 ? -6.037 3.003 0.083 1.00 97.88 320 HIS A C 1
ATOM 2563 O O . HIS A 1 320 ? -6.315 4.186 0.289 1.00 97.88 320 HIS A O 1
ATOM 2569 N N . LEU A 1 321 ? -4.786 2.549 0.156 1.00 97.75 321 LEU A N 1
ATOM 2570 C CA . LEU A 1 321 ? -3.638 3.387 0.502 1.00 97.75 321 LEU A CA 1
ATOM 2571 C C . LEU A 1 321 ? -2.831 3.759 -0.744 1.00 97.75 321 LEU A C 1
ATOM 2573 O O . LEU A 1 321 ? -2.404 2.881 -1.494 1.00 97.75 321 LEU A O 1
ATOM 2577 N N . ILE A 1 322 ? -2.587 5.056 -0.953 1.00 96.06 322 ILE A N 1
ATOM 2578 C CA . ILE A 1 322 ? -1.875 5.568 -2.136 1.00 96.06 322 ILE A CA 1
ATOM 2579 C C . ILE A 1 322 ? -0.591 6.337 -1.780 1.00 96.06 322 ILE A C 1
ATOM 2581 O O . ILE A 1 322 ? -0.345 6.681 -0.636 1.00 96.06 322 ILE A O 1
ATOM 2585 N N . ASP A 1 323 ? 0.215 6.665 -2.795 1.00 93.88 323 ASP A N 1
ATOM 2586 C CA . ASP A 1 323 ? 1.488 7.409 -2.680 1.00 93.88 323 ASP A CA 1
ATOM 2587 C C . ASP A 1 323 ? 2.528 6.755 -1.746 1.00 93.88 323 ASP A C 1
ATOM 2589 O O . ASP A 1 323 ? 3.073 7.362 -0.820 1.00 93.88 323 ASP A O 1
ATOM 2593 N N . LEU A 1 324 ? 2.850 5.495 -2.052 1.00 94.06 324 LEU A N 1
ATOM 2594 C CA . LEU A 1 324 ? 3.766 4.658 -1.277 1.00 94.06 324 LEU A CA 1
ATOM 2595 C C . LEU A 1 324 ? 5.255 4.874 -1.585 1.00 94.06 324 LEU A C 1
ATOM 2597 O O . LEU A 1 324 ? 6.086 4.249 -0.936 1.00 94.06 324 LEU A O 1
ATOM 2601 N N . ALA A 1 325 ? 5.620 5.797 -2.482 1.00 89.94 325 ALA A N 1
ATOM 2602 C CA . ALA A 1 325 ? 7.007 6.110 -2.862 1.00 89.94 325 ALA A CA 1
ATOM 2603 C C . ALA A 1 325 ? 7.984 6.278 -1.684 1.00 89.94 325 ALA A C 1
ATOM 2605 O O . ALA A 1 325 ? 9.190 6.082 -1.817 1.00 89.94 325 ALA A O 1
ATOM 2606 N N . ARG A 1 326 ? 7.475 6.744 -0.536 1.00 91.50 326 ARG A N 1
ATOM 2607 C CA . ARG A 1 326 ? 8.257 6.995 0.683 1.00 91.50 326 ARG A CA 1
ATOM 2608 C C . ARG A 1 326 ? 8.015 5.957 1.775 1.00 91.50 326 ARG A C 1
ATOM 2610 O O . ARG A 1 326 ? 8.687 6.023 2.809 1.00 91.50 326 ARG A O 1
ATOM 2617 N N . ALA A 1 327 ? 7.074 5.041 1.569 1.00 93.19 327 ALA A N 1
ATOM 2618 C CA . ALA A 1 327 ? 6.763 3.991 2.513 1.00 93.19 327 ALA A CA 1
ATOM 2619 C C . ALA A 1 327 ? 7.959 3.046 2.648 1.00 93.19 327 ALA A C 1
ATOM 2621 O O . ALA A 1 327 ? 8.580 2.635 1.671 1.00 93.19 327 ALA A O 1
ATOM 2622 N N . PHE A 1 328 ? 8.312 2.715 3.882 1.00 91.50 328 PHE A N 1
ATOM 2623 C CA . PHE A 1 328 ? 9.488 1.897 4.168 1.00 91.50 328 PHE A CA 1
ATOM 2624 C C . PHE A 1 328 ? 9.317 1.134 5.480 1.00 91.50 328 PHE A C 1
ATOM 2626 O O . PHE A 1 328 ? 8.432 1.460 6.275 1.00 91.50 328 PHE A O 1
ATOM 2633 N N . ARG A 1 329 ? 10.188 0.147 5.713 1.00 90.94 329 ARG A N 1
ATOM 2634 C CA . ARG A 1 329 ? 10.240 -0.636 6.954 1.00 90.94 329 ARG A CA 1
ATOM 2635 C C . ARG A 1 329 ? 11.422 -0.184 7.817 1.00 90.94 329 ARG A C 1
ATOM 2637 O O . ARG A 1 329 ? 12.559 -0.588 7.561 1.00 90.94 329 ARG A O 1
ATOM 2644 N N . PRO A 1 330 ? 11.210 0.700 8.806 1.00 87.38 330 PRO A N 1
ATOM 2645 C CA . PRO A 1 330 ? 12.287 1.151 9.675 1.00 87.38 330 PRO A CA 1
ATOM 2646 C C . PRO A 1 330 ? 12.742 0.025 10.602 1.00 87.38 330 PRO A C 1
ATOM 2648 O O . PRO A 1 330 ? 11.992 -0.371 11.484 1.00 87.38 330 PRO A O 1
ATOM 2651 N N . GLY A 1 331 ? 13.997 -0.418 10.503 1.00 79.50 331 GLY A N 1
ATOM 2652 C CA . GLY A 1 331 ? 14.551 -1.293 11.548 1.00 79.50 331 GLY A CA 1
ATOM 2653 C C . GLY A 1 331 ? 15.158 -0.555 12.743 1.00 79.50 331 GLY A C 1
ATOM 2654 O O . GLY A 1 331 ? 15.581 -1.200 13.689 1.00 79.50 331 GLY A O 1
ATOM 2655 N N . PHE A 1 332 ? 15.184 0.782 12.733 1.00 83.44 332 PHE A N 1
ATOM 2656 C CA . PHE A 1 332 ? 15.454 1.596 13.922 1.00 83.44 332 PHE A CA 1
ATOM 2657 C C . PHE A 1 332 ? 14.398 2.700 14.040 1.00 83.44 332 PHE A C 1
ATOM 2659 O O . PHE A 1 332 ? 13.919 3.226 13.032 1.00 83.44 332 PHE A O 1
ATOM 2666 N N . LEU A 1 333 ? 14.025 3.063 15.272 1.00 88.38 333 LEU A N 1
ATOM 2667 C CA . LEU A 1 333 ? 12.995 4.070 15.572 1.00 88.38 333 LEU A CA 1
ATOM 2668 C C . LEU A 1 333 ? 11.607 3.762 14.973 1.00 88.38 333 LEU A C 1
ATOM 2670 O O . LEU A 1 333 ? 10.853 4.693 14.674 1.00 88.38 333 LEU A O 1
ATOM 2674 N N . ALA A 1 334 ? 11.228 2.487 14.829 1.00 89.38 334 ALA A N 1
ATOM 2675 C CA . ALA A 1 334 ? 9.935 2.087 14.260 1.00 89.38 334 ALA A CA 1
ATOM 2676 C C . ALA A 1 334 ? 8.741 2.789 14.935 1.00 89.38 334 ALA A C 1
ATOM 2678 O O . ALA A 1 334 ? 7.839 3.291 14.258 1.00 89.38 334 ALA A O 1
ATOM 2679 N N . GLU A 1 335 ? 8.797 2.936 16.260 1.00 91.25 335 GLU A N 1
ATOM 2680 C CA . GLU A 1 335 ? 7.765 3.602 17.058 1.00 91.25 335 GLU A CA 1
ATOM 2681 C C . GLU A 1 335 ? 7.713 5.124 16.839 1.00 91.25 335 GLU A C 1
ATOM 2683 O O . GLU A 1 335 ? 6.653 5.753 16.883 1.00 91.25 335 GLU A O 1
ATOM 2688 N N . ARG A 1 336 ? 8.851 5.759 16.526 1.00 94.19 336 ARG A N 1
ATOM 2689 C CA . ARG A 1 336 ? 8.883 7.180 16.140 1.00 94.19 336 ARG A CA 1
ATOM 2690 C C . ARG A 1 336 ? 8.149 7.403 14.824 1.00 94.19 336 ARG A C 1
ATOM 2692 O O . ARG A 1 336 ? 7.451 8.408 14.696 1.00 94.19 336 ARG A O 1
ATOM 2699 N N . PHE A 1 337 ? 8.344 6.514 13.853 1.00 94.50 337 PHE A N 1
ATOM 2700 C CA . PHE A 1 337 ? 7.696 6.612 12.548 1.00 94.50 337 PHE A CA 1
ATOM 2701 C C . PHE A 1 337 ? 6.216 6.232 12.624 1.00 94.50 337 PHE A C 1
ATOM 2703 O O . PHE A 1 337 ? 5.404 6.959 12.063 1.00 94.50 337 PHE A O 1
ATOM 2710 N N . ARG A 1 338 ? 5.852 5.217 13.421 1.00 95.38 338 ARG A N 1
ATOM 2711 C CA . ARG A 1 338 ? 4.449 4.889 13.731 1.00 95.38 338 ARG A CA 1
ATOM 2712 C C . ARG A 1 338 ? 3.720 6.092 14.316 1.00 95.38 338 ARG A C 1
ATOM 2714 O O . ARG A 1 338 ? 2.696 6.524 13.800 1.00 95.38 338 ARG A O 1
ATOM 2721 N N . ARG A 1 339 ? 4.307 6.713 15.343 1.00 96.19 339 ARG A N 1
ATOM 2722 C CA . ARG A 1 339 ? 3.781 7.946 15.935 1.00 96.19 339 ARG A CA 1
ATOM 2723 C C . ARG A 1 339 ? 3.623 9.066 14.909 1.00 96.19 339 ARG A C 1
ATOM 2725 O O . ARG A 1 339 ? 2.665 9.828 14.992 1.00 96.19 339 ARG A O 1
ATOM 2732 N N . LYS A 1 340 ? 4.588 9.223 13.995 1.00 96.69 340 LYS A N 1
ATOM 2733 C CA . LYS A 1 340 ? 4.526 10.260 12.960 1.00 96.69 340 LYS A CA 1
ATOM 2734 C C . LYS A 1 340 ? 3.327 10.028 12.040 1.00 96.69 340 LYS A C 1
ATOM 2736 O O . LYS A 1 340 ? 2.586 10.980 11.833 1.00 96.69 340 LYS A O 1
ATOM 2741 N N . ASP A 1 341 ? 3.132 8.803 11.562 1.00 97.62 341 ASP A N 1
ATOM 2742 C CA . ASP A 1 341 ? 2.004 8.440 10.699 1.00 97.62 341 ASP A CA 1
ATOM 2743 C C . ASP A 1 341 ? 0.664 8.750 11.386 1.00 97.62 341 ASP A C 1
ATOM 2745 O O . ASP A 1 341 ? -0.159 9.478 10.840 1.00 97.62 341 ASP A O 1
ATOM 2749 N N . ILE A 1 342 ? 0.473 8.304 12.634 1.00 97.69 342 ILE A N 1
ATOM 2750 C CA . ILE A 1 342 ? -0.774 8.576 13.372 1.00 97.69 342 ILE A CA 1
ATOM 2751 C C . ILE A 1 342 ? -0.961 10.076 13.648 1.00 97.69 342 ILE A C 1
ATOM 2753 O O . ILE A 1 342 ? -2.080 10.585 13.602 1.00 97.69 342 ILE A O 1
ATOM 2757 N N . ALA A 1 343 ? 0.121 10.818 13.900 1.00 97.94 343 ALA A N 1
ATOM 2758 C CA . ALA A 1 343 ? 0.052 12.270 14.050 1.00 97.94 343 ALA A CA 1
ATOM 2759 C C . ALA A 1 343 ? -0.323 12.989 12.749 1.00 97.94 343 ALA A C 1
ATOM 2761 O O . ALA A 1 343 ? -1.020 13.997 12.818 1.00 97.94 343 ALA A O 1
ATOM 2762 N N . GLN A 1 344 ? 0.102 12.484 11.589 1.00 97.69 344 GLN A N 1
ATOM 2763 C CA . GLN A 1 344 ? -0.290 13.018 10.283 1.00 97.69 344 GLN A CA 1
ATOM 2764 C C . GLN A 1 344 ? -1.772 12.772 10.006 1.00 97.69 344 GLN A C 1
ATOM 2766 O O . GLN A 1 344 ? -2.475 13.709 9.633 1.00 97.69 344 GLN A O 1
ATOM 2771 N N . LEU A 1 345 ? -2.267 11.577 10.325 1.00 97.44 345 LEU A N 1
ATOM 2772 C CA . LEU A 1 345 ? -3.678 11.240 10.172 1.00 97.44 345 LEU A CA 1
ATOM 2773 C C . LEU A 1 345 ? -4.555 12.106 11.086 1.00 97.44 345 LEU A C 1
ATOM 2775 O O . LEU A 1 345 ? -5.513 12.735 10.633 1.00 97.44 345 LEU A O 1
ATOM 2779 N N . TYR A 1 346 ? -4.162 12.224 12.362 1.00 97.12 346 TYR A N 1
ATOM 2780 C CA . TYR A 1 346 ? -4.798 13.124 13.325 1.00 97.12 346 TYR A CA 1
ATOM 2781 C C . TYR A 1 346 ? -4.789 14.579 12.835 1.00 97.12 346 TYR A C 1
ATOM 2783 O O . TYR A 1 346 ? -5.791 15.276 12.986 1.00 97.12 346 TYR A O 1
ATOM 2791 N N . TYR A 1 347 ? -3.670 15.036 12.271 1.00 96.06 347 TYR A N 1
ATOM 2792 C CA . TYR A 1 347 ? -3.496 16.397 11.769 1.00 96.06 347 TYR A CA 1
ATOM 2793 C C . TYR A 1 347 ? -4.421 16.716 10.587 1.00 96.06 347 TYR A C 1
ATOM 2795 O O . TYR A 1 347 ? -5.018 17.791 10.567 1.00 96.06 347 TYR A O 1
ATOM 2803 N N . SER A 1 348 ? -4.559 15.792 9.629 1.00 95.62 348 SER A N 1
ATOM 2804 C CA . SER A 1 348 ? -5.420 15.985 8.452 1.00 95.62 348 SER A CA 1
ATOM 2805 C C . SER A 1 348 ? -6.912 15.851 8.738 1.00 95.62 348 SER A C 1
ATOM 2807 O O . SER A 1 348 ? -7.715 16.332 7.951 1.00 95.62 348 SER A O 1
ATOM 2809 N N . ALA A 1 349 ? -7.309 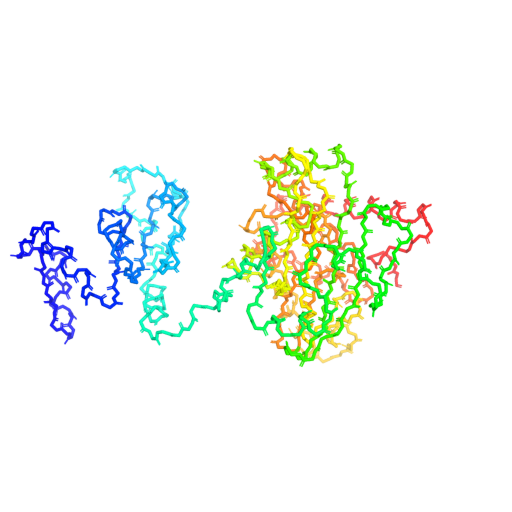15.207 9.839 1.00 94.62 349 ALA A N 1
ATOM 2810 C CA . ALA A 1 349 ? -8.720 15.089 10.187 1.00 94.62 349 ALA A CA 1
ATOM 2811 C C . ALA A 1 349 ? -9.297 16.462 10.592 1.00 94.62 349 ALA A C 1
ATOM 2813 O O . ALA A 1 349 ? -8.806 17.041 11.570 1.00 94.62 349 ALA A O 1
ATOM 2814 N N . PRO A 1 350 ? -10.335 16.987 9.913 1.00 92.12 350 PRO A N 1
ATOM 2815 C CA . PRO A 1 350 ? -10.889 18.304 10.211 1.00 92.12 350 PRO A CA 1
ATOM 2816 C C . PRO A 1 350 ? -11.666 18.298 11.531 1.00 92.12 350 PRO A C 1
ATOM 2818 O O . PRO A 1 350 ? -12.444 17.383 11.811 1.00 92.12 350 PRO A O 1
ATOM 2821 N N . ARG A 1 351 ? -11.471 19.321 12.372 1.00 89.06 351 ARG A N 1
ATOM 2822 C CA . ARG A 1 351 ? -12.144 19.406 13.684 1.00 89.06 351 ARG A CA 1
ATOM 2823 C C . ARG A 1 351 ? -13.663 19.530 13.568 1.00 89.06 351 ARG A C 1
ATOM 2825 O O . ARG A 1 351 ? -14.358 18.966 14.409 1.00 89.06 351 ARG A O 1
ATOM 2832 N N . ARG A 1 352 ? -14.146 20.245 12.549 1.00 87.94 352 ARG A N 1
ATOM 2833 C CA . ARG A 1 352 ? -15.573 20.476 12.290 1.00 87.94 352 ARG A CA 1
ATOM 2834 C C . ARG A 1 352 ? -16.361 19.170 12.153 1.00 87.94 352 ARG A C 1
ATOM 2836 O O . ARG A 1 352 ? -17.451 19.063 12.695 1.00 87.94 352 ARG A O 1
ATOM 2843 N N . ASN A 1 353 ? -15.781 18.166 11.495 1.00 90.88 353 ASN A N 1
ATOM 2844 C CA . ASN A 1 353 ? -16.438 16.879 11.235 1.00 90.88 353 ASN A CA 1
ATOM 2845 C C . ASN A 1 353 ? -16.004 15.772 12.211 1.00 90.88 353 ASN A C 1
ATOM 2847 O O . ASN A 1 353 ? -16.771 14.854 12.513 1.00 90.88 353 ASN A O 1
ATOM 2851 N N . VAL A 1 354 ? -14.767 15.840 12.719 1.00 93.25 354 VAL A N 1
ATOM 2852 C CA . VAL A 1 354 ? -14.151 14.781 13.532 1.00 93.25 354 VAL A CA 1
ATOM 2853 C C . VAL A 1 354 ? -13.864 15.282 14.950 1.00 93.25 354 VAL A C 1
ATOM 2855 O O . VAL A 1 354 ? -12.849 15.941 15.225 1.00 93.25 354 VAL A O 1
ATOM 2858 N N . SER A 1 355 ? -14.753 14.913 15.875 1.00 92.75 355 SER A N 1
ATOM 2859 C CA . SER A 1 355 ? -14.729 15.349 17.272 1.00 92.75 355 SER A CA 1
ATOM 2860 C C . SER A 1 355 ? -13.577 14.729 18.078 1.00 92.75 355 SER A C 1
ATOM 2862 O O . SER A 1 355 ? -12.881 13.806 17.647 1.00 92.75 355 SER A O 1
ATOM 2864 N N . ARG A 1 356 ? -13.369 15.215 19.311 1.00 93.31 356 ARG A N 1
ATOM 2865 C CA . ARG A 1 356 ? -12.414 14.596 20.253 1.00 93.31 356 ARG A CA 1
ATOM 2866 C C . ARG A 1 356 ? -12.818 13.163 20.615 1.00 93.31 356 ARG A C 1
ATOM 2868 O O . ARG A 1 356 ? -11.944 12.310 20.743 1.00 93.31 356 ARG A O 1
ATOM 2875 N N . THR A 1 357 ? -14.118 12.903 20.735 1.00 93.75 357 THR A N 1
ATOM 2876 C CA . THR A 1 357 ? -14.669 11.573 21.022 1.00 93.75 357 THR A CA 1
ATOM 2877 C C . THR A 1 357 ? -14.417 10.611 19.866 1.00 93.75 357 THR A C 1
ATOM 2879 O O . THR A 1 357 ? -14.022 9.473 20.100 1.00 93.75 357 THR A O 1
ATOM 2882 N N . ASP A 1 358 ? -14.556 11.078 18.624 1.00 95.62 358 ASP A N 1
ATOM 2883 C CA . ASP A 1 358 ? -14.272 10.283 17.421 1.00 95.62 358 ASP A CA 1
ATOM 2884 C C . ASP A 1 358 ? -12.797 9.883 17.354 1.00 95.62 358 ASP A C 1
ATOM 2886 O O . ASP A 1 358 ? -12.466 8.714 17.174 1.00 95.62 358 ASP A O 1
ATOM 2890 N N . ARG A 1 359 ? -11.897 10.839 17.610 1.00 96.38 359 ARG A N 1
ATOM 2891 C CA . ARG A 1 359 ? -10.445 10.592 17.672 1.00 96.38 359 ARG A CA 1
ATOM 2892 C C . ARG A 1 359 ? -10.078 9.602 18.773 1.00 96.38 359 ARG A C 1
ATOM 2894 O O . ARG A 1 359 ? -9.182 8.783 18.592 1.00 96.38 359 ARG A O 1
ATOM 2901 N N . MET A 1 360 ? -10.761 9.680 19.914 1.00 95.81 360 MET A N 1
ATOM 2902 C CA . MET A 1 360 ? -10.554 8.740 21.009 1.00 95.81 360 MET A CA 1
ATOM 2903 C C . MET A 1 360 ? -11.054 7.337 20.651 1.00 95.81 360 MET A C 1
ATOM 2905 O O . MET A 1 360 ? -10.373 6.359 20.945 1.00 95.81 360 MET A O 1
ATOM 2909 N N . ARG A 1 361 ? -12.207 7.232 19.978 1.00 96.19 361 ARG A N 1
ATOM 2910 C CA . ARG A 1 361 ? -12.743 5.957 19.484 1.00 96.19 361 ARG A CA 1
ATOM 2911 C C . ARG A 1 361 ? -11.789 5.300 18.488 1.00 96.19 361 ARG A C 1
ATOM 2913 O O . ARG A 1 361 ? -11.445 4.142 18.682 1.00 96.19 361 ARG A O 1
ATOM 2920 N N . PHE A 1 362 ? -11.279 6.067 17.522 1.00 97.56 362 PHE A N 1
ATOM 2921 C CA . PHE A 1 362 ? -10.247 5.610 16.587 1.00 97.56 362 PHE A CA 1
ATOM 2922 C C . PHE A 1 362 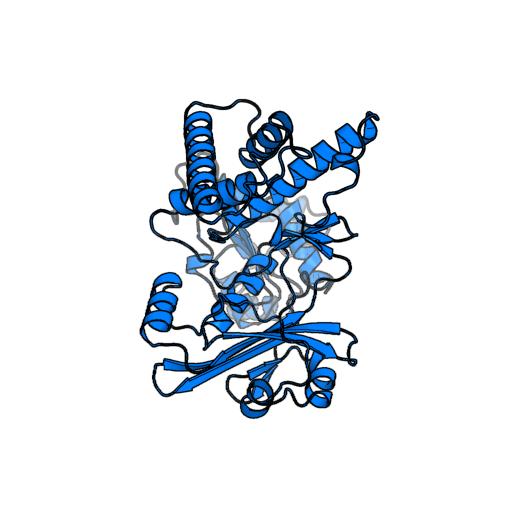? -9.030 5.031 17.324 1.00 97.56 362 PHE A C 1
ATOM 2924 O O . PHE A 1 362 ? -8.566 3.936 17.016 1.00 97.56 362 PHE A O 1
ATOM 2931 N N . TYR A 1 363 ? -8.526 5.746 18.337 1.00 96.56 363 TYR A N 1
ATOM 2932 C CA . TYR A 1 363 ? -7.382 5.274 19.112 1.00 96.56 363 TYR A CA 1
ATOM 2933 C C . TYR A 1 363 ? -7.675 3.965 19.855 1.00 96.56 363 TYR A C 1
ATOM 2935 O O . TYR A 1 363 ? -6.867 3.043 19.790 1.00 96.56 363 TYR A O 1
ATOM 2943 N N . LYS A 1 364 ? -8.822 3.870 20.540 1.00 95.50 364 LYS A N 1
ATOM 2944 C CA . LYS A 1 364 ? -9.226 2.658 21.271 1.00 95.50 364 LYS A CA 1
ATOM 2945 C C . LYS A 1 364 ? -9.365 1.447 20.350 1.00 95.50 364 LYS A C 1
ATOM 2947 O O . LYS A 1 364 ? -8.869 0.378 20.694 1.00 95.50 364 LYS A O 1
ATOM 2952 N N . ALA A 1 365 ? -9.957 1.636 19.169 1.00 94.75 365 ALA A N 1
ATOM 2953 C CA . ALA A 1 365 ? -10.067 0.593 18.153 1.00 94.75 365 ALA A CA 1
ATOM 2954 C C . ALA A 1 365 ? -8.679 0.123 17.677 1.00 94.75 365 ALA A C 1
ATOM 2956 O O . ALA A 1 365 ? -8.388 -1.073 17.687 1.00 94.75 365 ALA A O 1
ATOM 2957 N N . MET A 1 366 ? -7.758 1.050 17.384 1.00 93.56 366 MET A N 1
ATOM 2958 C CA . MET A 1 366 ? -6.377 0.679 17.044 1.00 93.56 366 MET A CA 1
ATOM 2959 C C . MET A 1 366 ? -5.660 -0.060 18.185 1.00 93.56 366 MET A C 1
ATOM 2961 O O . MET A 1 366 ? -4.955 -1.041 17.939 1.00 93.56 366 MET A O 1
ATOM 2965 N N . ALA A 1 367 ? -5.824 0.408 19.424 1.00 90.44 367 ALA A N 1
ATOM 2966 C CA . ALA A 1 367 ? -5.210 -0.185 20.610 1.00 90.44 367 ALA A CA 1
ATOM 2967 C C . ALA A 1 367 ? -5.860 -1.517 21.025 1.00 90.44 367 ALA A C 1
ATOM 2969 O O . ALA A 1 367 ? -5.284 -2.224 21.846 1.00 90.44 367 ALA A O 1
ATOM 2970 N N . ALA A 1 368 ? -7.030 -1.856 20.465 1.00 87.94 368 ALA A N 1
ATOM 2971 C CA . ALA A 1 368 ? -7.881 -2.959 20.912 1.00 87.94 368 ALA A CA 1
ATOM 2972 C C . ALA A 1 368 ? -8.087 -2.956 22.440 1.00 87.94 368 ALA A C 1
ATOM 2974 O O . ALA A 1 368 ? -7.999 -3.991 23.094 1.00 87.94 368 ALA A O 1
ATOM 2975 N N . SER A 1 369 ? -8.315 -1.768 23.010 1.00 87.00 369 SER A N 1
ATOM 2976 C CA . SER A 1 369 ? -8.522 -1.596 24.448 1.00 87.00 369 SER A CA 1
ATOM 2977 C C . SER A 1 369 ? -9.571 -0.532 24.742 1.00 87.00 369 SER A C 1
ATOM 2979 O O . SER A 1 369 ? -9.493 0.604 24.263 1.00 87.00 369 SER A O 1
ATOM 2981 N N . ASP A 1 370 ? -10.514 -0.874 25.618 1.00 83.94 370 ASP A N 1
ATOM 2982 C CA . ASP A 1 370 ? -11.533 0.054 26.104 1.00 83.94 370 ASP A CA 1
ATOM 2983 C C . ASP A 1 370 ? -11.014 1.011 27.180 1.00 83.94 370 ASP A C 1
ATOM 2985 O O . ASP A 1 370 ? -11.587 2.091 27.382 1.00 83.94 370 ASP A O 1
ATOM 2989 N N . ARG A 1 371 ? -9.918 0.657 27.862 1.00 90.12 371 ARG A N 1
ATOM 2990 C CA . ARG A 1 371 ? -9.309 1.458 28.931 1.00 90.12 371 ARG A CA 1
ATOM 2991 C C . ARG A 1 371 ? -7.868 1.809 28.580 1.00 90.12 371 ARG A C 1
ATOM 2993 O O . ARG A 1 371 ? -7.040 0.938 28.339 1.00 90.12 371 ARG A O 1
ATOM 3000 N N . LEU A 1 372 ? -7.568 3.106 28.585 1.00 91.69 372 LEU A N 1
ATOM 3001 C CA . LEU A 1 372 ? -6.222 3.600 28.308 1.00 91.69 372 LEU A CA 1
ATOM 3002 C C . LEU A 1 372 ? -5.322 3.393 29.524 1.00 91.69 372 LEU A C 1
ATOM 3004 O O . LEU A 1 372 ? -5.608 3.934 30.597 1.00 91.69 372 LEU A O 1
ATOM 3008 N N . ASN A 1 373 ? -4.213 2.685 29.335 1.00 92.75 373 ASN A N 1
ATOM 3009 C CA . ASN A 1 373 ? -3.153 2.622 30.338 1.00 92.75 373 ASN A CA 1
ATOM 3010 C C . ASN A 1 373 ? -2.237 3.864 30.248 1.00 92.75 373 ASN A C 1
ATOM 3012 O O . ASN A 1 373 ? -2.421 4.748 29.405 1.00 92.75 373 ASN A O 1
ATOM 3016 N N . GLU A 1 374 ? -1.244 3.974 31.132 1.00 94.88 374 GLU A N 1
ATOM 3017 C CA . GLU A 1 374 ? -0.327 5.122 31.111 1.00 94.88 374 GLU A CA 1
ATOM 3018 C C . GLU A 1 374 ? 0.515 5.197 29.829 1.00 94.88 374 GLU A C 1
ATOM 3020 O O . GLU A 1 374 ? 0.741 6.292 29.304 1.00 94.88 374 GLU A O 1
ATOM 3025 N N . THR A 1 375 ? 0.907 4.055 29.260 1.00 93.56 375 THR A N 1
ATOM 3026 C CA . THR A 1 375 ? 1.635 3.991 27.983 1.00 93.56 375 THR A CA 1
ATOM 3027 C C . THR A 1 375 ? 0.805 4.585 26.846 1.00 93.56 375 THR A C 1
ATOM 3029 O O . THR A 1 375 ? 1.319 5.405 26.078 1.00 93.56 375 THR A O 1
ATOM 3032 N N . ASP A 1 376 ? -0.490 4.266 26.789 1.00 93.81 376 ASP A N 1
ATOM 3033 C CA . ASP A 1 376 ? -1.428 4.836 25.823 1.00 93.81 376 ASP A CA 1
ATOM 3034 C C . ASP A 1 376 ? -1.531 6.351 25.974 1.00 93.81 376 ASP A C 1
ATOM 3036 O O . ASP A 1 376 ? -1.381 7.101 25.007 1.00 93.81 376 ASP A O 1
ATOM 3040 N N . LYS A 1 377 ? -1.730 6.831 27.207 1.00 95.00 377 LYS A N 1
ATOM 3041 C CA . LYS A 1 377 ? -1.833 8.269 27.489 1.00 95.00 377 LYS A CA 1
ATOM 3042 C C . LYS A 1 377 ? -0.558 9.004 27.075 1.00 95.00 377 LYS A C 1
ATOM 3044 O O . LYS A 1 377 ? -0.630 10.072 26.464 1.00 95.00 377 LYS A O 1
ATOM 3049 N N . ILE A 1 378 ? 0.619 8.445 27.367 1.00 96.06 378 ILE A N 1
ATOM 3050 C CA . ILE A 1 378 ? 1.912 9.000 26.940 1.00 96.06 378 ILE A CA 1
ATOM 3051 C C . ILE A 1 378 ? 1.998 9.046 25.412 1.00 96.06 378 ILE A C 1
ATOM 3053 O O . ILE A 1 378 ? 2.404 10.066 24.846 1.00 96.06 378 ILE A O 1
ATOM 3057 N N . PHE A 1 379 ? 1.614 7.971 24.728 1.00 95.12 379 PHE A N 1
ATOM 3058 C CA . PHE A 1 379 ? 1.664 7.902 23.274 1.00 95.12 379 PHE A CA 1
ATOM 3059 C C . PHE A 1 379 ? 0.716 8.917 22.613 1.00 95.12 379 PHE A C 1
ATOM 3061 O O . PHE A 1 379 ? 1.156 9.682 21.749 1.00 95.12 379 PHE A O 1
ATOM 3068 N N . ILE A 1 380 ? -0.527 9.034 23.095 1.00 96.25 380 ILE A N 1
ATOM 3069 C CA . ILE A 1 380 ? -1.504 10.040 22.646 1.00 96.25 380 ILE A CA 1
ATOM 3070 C C . ILE A 1 380 ? -0.959 11.462 22.835 1.00 96.25 380 ILE A C 1
ATOM 3072 O O . ILE A 1 380 ? -1.003 12.267 21.901 1.00 96.25 380 ILE A O 1
ATOM 3076 N N . ARG A 1 381 ? -0.381 11.788 24.001 1.00 96.94 381 ARG A N 1
ATOM 3077 C CA . ARG A 1 381 ? 0.239 13.108 24.234 1.00 96.94 381 ARG A CA 1
ATOM 3078 C C . ARG A 1 381 ? 1.343 13.395 23.213 1.00 96.94 381 ARG A C 1
ATOM 3080 O O . ARG A 1 381 ? 1.421 14.502 22.679 1.00 96.94 381 ARG A O 1
ATOM 3087 N N . LYS A 1 382 ? 2.168 12.394 22.883 1.00 97.44 382 LYS A N 1
ATOM 3088 C CA . LYS A 1 382 ? 3.226 12.531 21.869 1.00 97.44 382 LYS A CA 1
ATOM 3089 C C . LYS A 1 382 ? 2.659 12.706 20.449 1.00 97.44 382 LYS A C 1
ATOM 3091 O O . LYS A 1 382 ? 3.257 13.450 19.671 1.00 97.44 382 LYS A O 1
ATOM 3096 N N . ILE A 1 383 ? 1.538 12.061 20.107 1.00 97.00 383 ILE A N 1
ATOM 3097 C CA . ILE A 1 383 ? 0.811 12.273 18.838 1.00 97.00 383 ILE A CA 1
ATOM 3098 C C . ILE A 1 383 ? 0.337 13.725 18.747 1.00 97.00 383 ILE A C 1
ATOM 3100 O O . ILE A 1 383 ? 0.687 14.423 17.796 1.00 97.00 383 ILE A O 1
ATOM 3104 N N . ILE A 1 384 ? -0.394 14.198 19.761 1.00 96.06 384 ILE A N 1
ATOM 3105 C CA . ILE A 1 384 ? -0.950 15.558 19.799 1.00 96.06 384 ILE A CA 1
ATOM 3106 C C . ILE A 1 384 ? 0.173 16.593 19.711 1.00 96.06 384 ILE A C 1
ATOM 3108 O O . ILE A 1 384 ? 0.122 17.492 18.872 1.00 96.06 384 ILE A O 1
ATOM 3112 N N . GLY A 1 385 ? 1.239 16.433 20.501 1.00 96.81 385 GLY A N 1
ATOM 3113 C CA . GLY A 1 385 ? 2.392 17.332 20.454 1.00 96.81 385 GLY A CA 1
ATOM 3114 C C . GLY A 1 385 ? 3.092 17.338 19.089 1.00 96.81 385 GLY A C 1
ATOM 3115 O O . GLY A 1 385 ? 3.595 18.375 18.649 1.00 96.81 385 GLY A O 1
ATOM 3116 N N . LYS A 1 386 ? 3.115 16.205 18.371 1.00 96.69 386 LYS A N 1
ATOM 3117 C CA . LYS A 1 386 ? 3.648 16.151 17.003 1.00 96.69 386 LYS A CA 1
ATOM 3118 C C . LYS A 1 386 ? 2.730 16.863 16.004 1.00 96.69 386 LYS A C 1
ATOM 3120 O O . LYS A 1 386 ? 3.254 17.626 15.194 1.00 96.69 386 LYS A O 1
ATOM 3125 N N . ALA A 1 387 ? 1.414 16.675 16.092 1.00 95.62 387 ALA A N 1
ATOM 3126 C CA . ALA A 1 387 ? 0.438 17.369 15.249 1.00 95.62 387 ALA A CA 1
ATOM 3127 C C . ALA A 1 387 ? 0.467 18.893 15.472 1.00 95.62 387 ALA A C 1
ATOM 3129 O O . ALA A 1 387 ? 0.485 19.658 14.515 1.00 95.62 387 ALA A O 1
ATOM 3130 N N . GLN A 1 388 ? 0.603 19.352 16.719 1.00 94.88 388 GLN A N 1
ATOM 3131 C CA . GLN A 1 388 ? 0.787 20.774 17.039 1.00 94.88 388 GLN A CA 1
ATOM 3132 C C . GLN A 1 388 ? 2.078 21.350 16.442 1.00 94.88 388 GLN A C 1
ATOM 3134 O O . GLN A 1 388 ? 2.082 22.468 15.933 1.00 94.88 388 GLN A O 1
ATOM 3139 N N . LYS A 1 389 ? 3.186 20.593 16.465 1.00 94.44 389 LYS A N 1
ATOM 3140 C CA . LYS A 1 389 ? 4.431 21.007 15.792 1.00 94.44 389 LYS A CA 1
ATOM 3141 C C . LYS A 1 389 ? 4.236 21.165 14.282 1.00 94.44 389 LYS A C 1
ATOM 3143 O O . LYS A 1 389 ? 4.819 22.077 13.710 1.00 94.44 389 LYS A O 1
ATOM 3148 N N . MET A 1 390 ? 3.438 20.297 13.658 1.00 93.31 390 MET A N 1
ATOM 3149 C CA . MET A 1 390 ? 3.090 20.411 12.238 1.00 93.31 390 MET A CA 1
ATOM 3150 C C . MET A 1 390 ? 2.217 21.643 11.976 1.00 93.31 390 MET A C 1
ATOM 3152 O O . MET A 1 390 ? 2.529 22.412 11.079 1.00 93.31 390 MET A O 1
ATOM 3156 N N . ALA A 1 391 ? 1.221 21.900 12.827 1.00 92.31 391 ALA A N 1
ATOM 3157 C CA . ALA A 1 391 ? 0.371 23.090 12.741 1.00 92.31 391 ALA A CA 1
ATOM 3158 C C . ALA A 1 391 ? 1.177 24.391 12.774 1.00 92.31 391 ALA A C 1
ATOM 3160 O O . ALA A 1 391 ? 0.985 25.261 11.938 1.00 92.31 391 ALA A O 1
ATOM 3161 N N . ARG A 1 392 ? 2.118 24.512 13.722 1.00 91.94 392 ARG A N 1
ATOM 3162 C CA . ARG A 1 392 ? 2.976 25.702 13.835 1.00 91.94 392 ARG A CA 1
ATOM 3163 C C . ARG A 1 392 ? 3.839 25.922 12.595 1.00 91.94 392 ARG A C 1
ATOM 3165 O O . ARG A 1 392 ? 4.054 27.062 12.206 1.00 91.94 392 ARG A O 1
ATOM 3172 N N . HIS A 1 393 ? 4.338 24.840 12.002 1.00 89.31 393 HIS A N 1
ATOM 3173 C CA . HIS A 1 393 ? 5.085 24.909 10.751 1.00 89.31 393 HIS A CA 1
ATOM 3174 C C . HIS A 1 393 ? 4.196 25.416 9.610 1.00 89.31 393 HIS A C 1
ATOM 3176 O O . HIS A 1 393 ? 4.562 26.371 8.938 1.00 89.31 393 HIS A O 1
ATOM 3182 N N . ASP A 1 394 ? 3.013 24.835 9.432 1.00 88.38 394 ASP A N 1
ATOM 3183 C CA . ASP A 1 394 ? 2.115 25.193 8.331 1.00 88.38 394 ASP A CA 1
ATOM 3184 C C . ASP A 1 394 ? 1.570 26.622 8.465 1.00 88.38 394 ASP A C 1
ATOM 3186 O O . ASP A 1 394 ? 1.579 27.364 7.485 1.00 88.38 394 ASP A O 1
ATOM 3190 N N . LEU A 1 395 ? 1.239 27.060 9.685 1.00 88.25 395 LEU A N 1
ATOM 3191 C CA . LEU A 1 395 ? 0.854 28.446 9.975 1.00 88.25 395 LEU A CA 1
ATOM 3192 C C . LEU A 1 395 ? 1.973 29.443 9.639 1.00 88.25 395 LEU A C 1
ATOM 3194 O O . LEU A 1 395 ? 1.698 30.495 9.069 1.00 88.25 395 LEU A O 1
ATOM 3198 N N . LYS A 1 396 ? 3.242 29.102 9.916 1.00 88.62 396 LYS A N 1
ATOM 3199 C CA . LYS A 1 396 ? 4.402 29.925 9.517 1.00 88.62 396 LYS A CA 1
ATOM 3200 C C . LYS A 1 396 ? 4.506 30.082 7.992 1.00 88.62 396 LYS A C 1
ATOM 3202 O O . LYS A 1 396 ? 5.077 31.056 7.516 1.00 88.62 396 LYS A O 1
ATOM 3207 N N . HIS A 1 397 ? 3.948 29.140 7.236 1.00 84.19 397 HIS A N 1
ATOM 3208 C CA . HIS A 1 397 ? 3.905 29.149 5.775 1.00 84.19 397 HIS A CA 1
ATOM 3209 C C . HIS A 1 397 ? 2.538 29.581 5.210 1.00 84.19 397 HIS A C 1
ATOM 3211 O O . HIS A 1 397 ? 2.264 29.325 4.039 1.00 84.19 397 HIS A O 1
ATOM 3217 N N . GLY A 1 398 ? 1.674 30.212 6.019 1.00 83.38 398 GLY A N 1
ATOM 3218 C CA . GLY A 1 398 ? 0.373 30.735 5.581 1.00 83.38 398 GLY A CA 1
ATOM 3219 C C . GLY A 1 398 ? -0.679 29.666 5.264 1.00 83.38 398 GLY A C 1
ATOM 3220 O O . GLY A 1 398 ? -1.687 29.967 4.630 1.00 83.38 398 GLY A O 1
ATOM 3221 N N . LYS A 1 399 ? -0.459 28.412 5.676 1.00 84.31 399 LYS A N 1
ATOM 3222 C CA . LYS A 1 399 ? -1.393 27.293 5.479 1.00 84.31 399 LYS A CA 1
ATOM 3223 C C . LYS A 1 399 ? -2.273 27.106 6.720 1.00 84.31 399 LYS A C 1
ATOM 3225 O O . LYS A 1 399 ? -1.850 27.376 7.845 1.00 84.31 399 LYS A O 1
ATOM 3230 N N . THR A 1 400 ? -3.498 26.619 6.529 1.00 83.56 400 THR A N 1
ATOM 3231 C CA . THR A 1 400 ? -4.413 26.290 7.632 1.00 83.56 400 THR A CA 1
ATOM 3232 C C . THR A 1 400 ? -4.067 24.934 8.252 1.00 83.56 400 THR A C 1
ATOM 3234 O O . THR A 1 400 ? -3.479 24.068 7.609 1.00 83.56 400 THR A O 1
ATOM 3237 N N . ALA A 1 401 ? -4.434 24.743 9.522 1.00 82.50 401 ALA A N 1
ATOM 3238 C CA . ALA A 1 401 ? -4.265 23.480 10.238 1.00 82.50 401 ALA A CA 1
ATOM 3239 C C . ALA A 1 401 ? -5.639 22.803 10.433 1.00 82.50 401 ALA A C 1
ATOM 3241 O O . ALA A 1 401 ? -6.366 23.202 11.348 1.00 82.50 401 ALA A O 1
ATOM 3242 N N . PRO A 1 402 ? -6.003 21.777 9.635 1.00 80.94 402 PRO A N 1
ATOM 3243 C CA . PRO A 1 402 ? -7.372 21.242 9.576 1.00 80.94 402 PRO A CA 1
ATOM 3244 C C . PRO A 1 402 ? -7.934 20.763 10.924 1.00 80.94 402 PRO A C 1
ATOM 3246 O O . PRO A 1 402 ? -9.098 20.989 11.258 1.00 80.94 402 PRO A O 1
ATOM 3249 N N . PHE A 1 403 ? -7.103 20.122 11.752 1.00 83.56 403 PHE A N 1
ATOM 3250 C CA . PHE A 1 403 ? -7.518 19.654 13.081 1.00 83.56 403 PHE A CA 1
ATOM 3251 C C . PHE A 1 403 ? -7.695 20.776 14.125 1.00 83.56 403 PHE A C 1
ATOM 3253 O O . PHE A 1 403 ? -8.189 20.512 15.227 1.00 83.56 403 PHE A O 1
ATOM 3260 N N . ALA A 1 404 ? -7.244 21.996 13.821 1.00 74.12 404 ALA A N 1
ATOM 3261 C CA . ALA A 1 404 ? -7.267 23.148 14.720 1.00 74.12 404 ALA A CA 1
ATOM 3262 C C . ALA A 1 404 ? -8.246 24.244 14.267 1.00 74.12 404 ALA A C 1
ATOM 3264 O O . ALA A 1 404 ? -8.771 24.955 15.124 1.00 74.12 404 ALA A O 1
ATOM 3265 N N . SER A 1 405 ? -8.517 24.362 12.963 1.00 69.25 405 SER A N 1
ATOM 3266 C CA . SER A 1 405 ? -9.539 25.261 12.417 1.00 69.25 405 SER A CA 1
ATOM 3267 C C . SER A 1 405 ? -10.924 24.862 12.929 1.00 69.25 405 SER A C 1
ATOM 3269 O O . SER A 1 405 ? -11.283 23.682 12.870 1.00 69.25 405 SER A O 1
ATOM 3271 N N . ARG A 1 406 ? -11.656 25.829 13.494 1.00 55.94 406 ARG A N 1
ATOM 3272 C CA . ARG A 1 406 ? -13.027 25.636 13.984 1.00 55.94 406 ARG A CA 1
ATOM 3273 C C . ARG A 1 406 ? -14.010 25.486 12.835 1.00 55.94 406 ARG A C 1
ATOM 3275 O O . ARG A 1 406 ? -13.831 26.203 11.829 1.00 55.94 406 ARG A O 1
#